Protein AF-0000000085042268 (afdb_homodimer)

Structure (mmCIF, N/CA/C/O backbone):
data_AF-0000000085042268-model_v1
#
loop_
_entity.id
_entity.type
_entity.pdbx_description
1 polymer 'DUF218 domain-containing protein'
#
loop_
_atom_site.group_PDB
_atom_site.id
_atom_site.type_symbol
_atom_site.label_atom_id
_atom_site.label_alt_id
_atom_site.label_comp_id
_atom_site.label_asym_id
_atom_site.label_entity_id
_atom_site.label_seq_id
_atom_site.pdbx_PDB_ins_code
_atom_site.Cartn_x
_atom_site.Cartn_y
_atom_site.Cartn_z
_atom_site.occupancy
_atom_site.B_iso_or_equiv
_atom_site.auth_seq_id
_atom_site.auth_comp_id
_atom_site.auth_asym_id
_atom_site.auth_atom_id
_atom_site.pdbx_PDB_model_num
ATOM 1 N N . MET A 1 1 ? -30.125 5.551 -3.766 1 38.78 1 MET A N 1
ATOM 2 C CA . MET A 1 1 ? -29.172 4.449 -3.951 1 38.78 1 MET A CA 1
ATOM 3 C C . MET A 1 1 ? -28.359 4.637 -5.23 1 38.78 1 MET A C 1
ATOM 5 O O . MET A 1 1 ? -27.172 4.363 -5.254 1 38.78 1 MET A O 1
ATOM 9 N N . VAL A 1 2 ? -29.156 4.934 -6.277 1 44.53 2 VAL A N 1
ATOM 10 C CA . VAL A 1 2 ? -28.641 5.188 -7.621 1 44.53 2 VAL A CA 1
ATOM 11 C C . VAL A 1 2 ? -27.797 6.453 -7.621 1 44.53 2 VAL A C 1
ATOM 13 O O . VAL A 1 2 ? -26.734 6.492 -8.242 1 44.53 2 VAL A O 1
ATOM 16 N N . ILE A 1 3 ? -28.266 7.426 -7.043 1 43.91 3 ILE A N 1
ATOM 17 C CA . ILE A 1 3 ? -27.609 8.727 -7.047 1 43.91 3 ILE A CA 1
ATOM 18 C C . ILE A 1 3 ? -26.234 8.609 -6.375 1 43.91 3 ILE A C 1
ATOM 20 O O . ILE A 1 3 ? -25.25 9.156 -6.863 1 43.91 3 ILE A O 1
ATOM 24 N N . PHE A 1 4 ? -26.234 7.918 -5.227 1 51.84 4 PHE A N 1
ATOM 25 C CA . PHE A 1 4 ? -25.016 7.789 -4.422 1 51.84 4 PHE A CA 1
ATOM 26 C C . PHE A 1 4 ? -24.047 6.797 -5.051 1 51.84 4 PHE A C 1
ATOM 28 O O . PHE A 1 4 ? -22.891 6.711 -4.648 1 51.84 4 PHE A O 1
ATOM 35 N N . SER A 1 5 ? -24.562 6.148 -6.008 1 54.56 5 SER A N 1
ATOM 36 C CA . SER A 1 5 ? -23.719 5.25 -6.781 1 54.56 5 SER A CA 1
ATOM 37 C C . SER A 1 5 ? -23.141 5.957 -8 1 54.56 5 SER A C 1
ATOM 39 O O . SER A 1 5 ? -22.391 5.352 -8.781 1 54.56 5 SER A O 1
ATOM 41 N N . ASN A 1 6 ? -23.547 7.293 -8.008 1 61.25 6 ASN A N 1
ATOM 42 C CA . ASN A 1 6 ? -23.078 8.047 -9.164 1 61.25 6 ASN A CA 1
ATOM 43 C C . ASN A 1 6 ? -21.641 8.492 -9.008 1 61.25 6 ASN A C 1
ATOM 45 O O . ASN A 1 6 ? -21.312 9.312 -8.148 1 61.25 6 ASN A O 1
ATOM 49 N N . LEU A 1 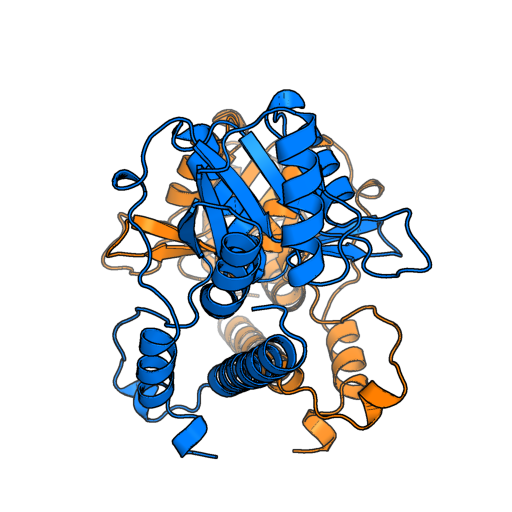7 ? -20.844 8 -9.719 1 67.62 7 LEU A N 1
ATOM 50 C CA . LEU A 1 7 ? -19.406 8.227 -9.68 1 67.62 7 LEU A CA 1
ATOM 51 C C . LEU A 1 7 ? -19.078 9.695 -9.945 1 67.62 7 LEU A C 1
ATOM 53 O O . LEU A 1 7 ? -18.156 10.25 -9.336 1 67.62 7 LEU A O 1
ATOM 57 N N . TYR A 1 8 ? -19.906 10.422 -10.727 1 69.81 8 TYR A N 1
ATOM 58 C CA . TYR A 1 8 ? -19.641 11.812 -11.07 1 69.81 8 TYR A CA 1
ATOM 59 C C . TYR A 1 8 ? -19.828 12.719 -9.852 1 69.81 8 TYR A C 1
ATOM 61 O O . TYR A 1 8 ? -18.969 13.531 -9.539 1 69.81 8 TYR A O 1
ATOM 69 N N . LEU A 1 9 ? -21 12.641 -9.258 1 69.56 9 LEU A N 1
ATOM 70 C CA . LEU A 1 9 ? -21.281 13.461 -8.078 1 69.56 9 LEU A CA 1
ATOM 71 C C . LEU A 1 9 ? -20.234 13.219 -6.996 1 69.56 9 LEU A C 1
ATOM 73 O O . LEU A 1 9 ? -19.766 14.164 -6.359 1 69.56 9 LEU A O 1
ATOM 77 N N . PHE A 1 10 ? -19.891 11.992 -6.832 1 76.81 10 PHE A N 1
ATOM 78 C CA . PHE A 1 10 ? -18.875 11.672 -5.828 1 76.81 10 PHE A CA 1
ATOM 79 C C . PHE A 1 10 ? -17.547 12.344 -6.148 1 76.81 10 PHE A C 1
ATOM 81 O O . PHE A 1 10 ? -16.922 12.922 -5.262 1 76.81 10 PHE A O 1
ATOM 88 N N . ASN A 1 11 ? -17.219 12.266 -7.391 1 75.25 11 ASN A N 1
ATOM 89 C CA . ASN A 1 11 ? -15.945 12.867 -7.777 1 75.25 11 ASN A CA 1
ATOM 90 C C . ASN A 1 11 ? -15.938 14.375 -7.547 1 75.25 11 ASN A C 1
ATOM 92 O O . ASN A 1 11 ? -14.914 14.945 -7.152 1 75.25 11 ASN A O 1
ATOM 96 N N . GLN A 1 12 ? -16.984 15.047 -7.746 1 75.88 12 GLN A N 1
ATOM 97 C CA . GLN A 1 12 ? -17.078 16.484 -7.516 1 75.88 12 GLN A CA 1
ATOM 98 C C . GLN A 1 12 ? -16.938 16.812 -6.035 1 75.88 12 GLN A C 1
ATOM 100 O O . GLN A 1 12 ? -16.219 17.75 -5.668 1 75.88 12 GLN A O 1
ATOM 105 N N . VAL A 1 13 ? -17.625 16.094 -5.215 1 76 13 VAL A N 1
ATOM 106 C CA . VAL A 1 13 ? -17.562 16.328 -3.773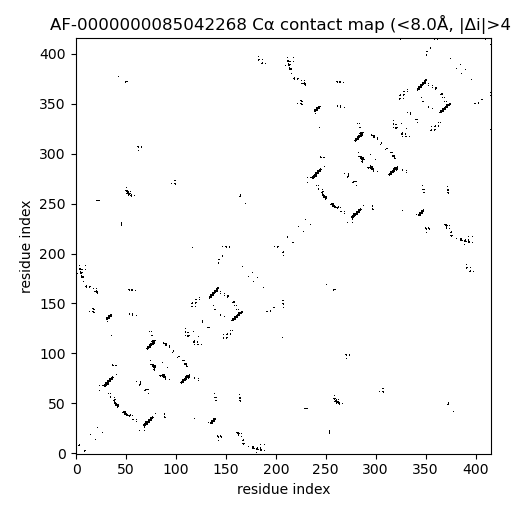 1 76 13 VAL A CA 1
ATOM 107 C C . VAL A 1 13 ? -16.172 16.031 -3.25 1 76 13 VAL A C 1
ATOM 109 O O . VAL A 1 13 ? -15.625 16.797 -2.443 1 76 13 VAL A O 1
ATOM 112 N N . ALA A 1 14 ? -15.617 14.914 -3.742 1 78.69 14 ALA A N 1
ATOM 113 C CA . ALA A 1 14 ? -14.273 14.523 -3.328 1 78.69 14 ALA A CA 1
ATOM 114 C C . ALA A 1 14 ? -13.25 15.586 -3.703 1 78.69 14 ALA A C 1
ATOM 116 O O . ALA A 1 14 ? -12.359 15.906 -2.91 1 78.69 14 ALA A O 1
ATOM 117 N N . LYS A 1 15 ? -13.359 16.094 -4.867 1 77 15 LYS A N 1
ATOM 118 C CA . LYS A 1 15 ? -12.445 17.125 -5.324 1 77 15 LYS A CA 1
ATOM 119 C C . LYS A 1 15 ? -12.539 18.375 -4.441 1 77 15 LYS A C 1
ATOM 121 O O . LYS A 1 15 ? -11.531 19.016 -4.164 1 77 15 LYS A O 1
ATOM 126 N N . TYR A 1 16 ? -13.703 18.656 -4.062 1 76.56 16 TYR A N 1
ATOM 127 C CA . TYR A 1 16 ? -13.922 19.828 -3.223 1 76.56 16 TYR A CA 1
ATOM 128 C C . TYR A 1 16 ? -13.344 19.609 -1.828 1 76.56 16 TYR A C 1
ATOM 130 O O . TYR A 1 16 ? -12.805 20.547 -1.224 1 76.56 16 TYR A O 1
ATOM 138 N N . TRP A 1 17 ? -13.461 18.438 -1.397 1 81.19 17 TRP A N 1
ATOM 139 C CA . TRP A 1 17 ? -13.047 18.125 -0.035 1 81.19 17 TRP A CA 1
ATOM 140 C C . TRP A 1 17 ? -11.531 17.984 0.051 1 81.19 17 TRP A C 1
ATOM 142 O O . TRP A 1 17 ? -10.922 18.344 1.07 1 81.19 17 TRP A O 1
ATOM 152 N N . GLU A 1 18 ? -11.031 17.422 -1.072 1 81 18 GLU A N 1
ATOM 153 C CA . GLU A 1 18 ? -9.594 17.141 -1.062 1 81 18 GLU A CA 1
ATOM 154 C C . GLU A 1 18 ? -8.812 18.281 -1.705 1 81 18 GLU A C 1
ATOM 156 O O . GLU A 1 18 ? -9.266 18.891 -2.678 1 81 18 GLU A O 1
ATOM 161 N N . THR A 1 19 ? -7.797 18.656 -1.072 1 74.31 19 THR A N 1
ATOM 162 C CA . THR A 1 19 ? -6.863 19.531 -1.763 1 74.31 19 THR A CA 1
ATOM 163 C C . THR A 1 19 ? -6.227 18.828 -2.953 1 74.31 19 THR A C 1
ATOM 165 O O . THR A 1 19 ? -6.199 17.594 -3.004 1 74.31 19 THR A O 1
ATOM 168 N N . SER A 1 20 ? -5.785 19.547 -3.926 1 72.94 20 SER A N 1
ATOM 169 C CA . SER A 1 20 ? -5.172 18.969 -5.117 1 72.94 20 SER A CA 1
ATOM 170 C C . SER A 1 20 ? -3.852 18.281 -4.777 1 72.94 20 SER A C 1
ATOM 172 O O . SER A 1 20 ? -3.17 18.656 -3.826 1 72.94 20 SER A O 1
ATOM 174 N N . LEU A 1 21 ? -3.631 17.219 -5.578 1 76.19 21 LEU A N 1
ATOM 175 C CA . LEU A 1 21 ? -2.336 16.547 -5.457 1 76.19 21 LEU A CA 1
ATOM 176 C C . LEU A 1 21 ? -1.199 17.531 -5.738 1 76.19 21 LEU A C 1
ATOM 178 O O . LEU A 1 21 ? -1.271 18.312 -6.688 1 76.19 21 LEU A O 1
ATOM 182 N N . SER A 1 22 ? -0.302 17.547 -4.816 1 77.25 22 SER A N 1
ATOM 183 C CA . SER A 1 22 ? 0.871 18.391 -5 1 77.25 22 SER A CA 1
ATOM 184 C C . SER A 1 22 ? 1.863 17.766 -5.969 1 77.25 22 SER A C 1
ATOM 186 O O . SER A 1 22 ? 2.051 16.547 -5.969 1 77.25 22 SER A O 1
ATOM 188 N N . LEU A 1 23 ? 2.473 18.641 -6.754 1 79.94 23 LEU A N 1
ATOM 189 C CA . LEU A 1 23 ? 3.639 18.203 -7.512 1 79.94 23 LEU A CA 1
ATOM 190 C C . LEU A 1 23 ? 4.855 18.062 -6.605 1 79.94 23 LEU A C 1
ATOM 192 O O . LEU A 1 23 ? 5.082 18.891 -5.727 1 79.94 23 LEU A O 1
ATOM 196 N N . ILE A 1 24 ? 5.547 17.031 -6.832 1 84.56 24 ILE A N 1
ATOM 197 C CA . ILE A 1 24 ? 6.73 16.766 -6.02 1 84.56 24 ILE A CA 1
ATOM 198 C C . ILE A 1 24 ? 7.715 17.938 -6.152 1 84.56 24 ILE A C 1
ATOM 200 O O . ILE A 1 24 ? 8.25 18.422 -5.152 1 84.56 24 ILE A O 1
ATOM 204 N N . ASP A 1 25 ? 7.801 18.406 -7.301 1 86 25 ASP A N 1
ATOM 205 C CA . ASP A 1 25 ? 8.805 19.422 -7.59 1 86 25 ASP A CA 1
ATOM 206 C C . ASP A 1 25 ? 8.422 20.766 -6.957 1 86 25 ASP A C 1
ATOM 208 O O . ASP A 1 25 ? 9.258 21.656 -6.816 1 86 25 ASP A O 1
ATOM 212 N N . SER A 1 26 ? 7.215 20.906 -6.559 1 86.31 26 SER A N 1
ATOM 213 C CA . SER A 1 26 ? 6.754 22.156 -5.977 1 86.31 26 SER A CA 1
ATOM 214 C C . SER A 1 26 ? 7.133 22.266 -4.504 1 86.31 26 SER A C 1
ATOM 216 O O . SER A 1 26 ? 7.07 23.344 -3.91 1 86.31 26 SER A O 1
ATOM 218 N N . LEU A 1 27 ? 7.555 21.172 -3.947 1 91.38 27 LEU A N 1
ATOM 219 C CA . LEU A 1 27 ? 7.93 21.141 -2.537 1 91.38 27 LEU A CA 1
ATOM 220 C C . LEU A 1 27 ? 9.359 21.641 -2.348 1 91.38 27 LEU A C 1
ATOM 222 O O . LEU A 1 27 ? 10.242 21.328 -3.146 1 91.38 27 LEU A O 1
ATOM 226 N N . PRO A 1 28 ? 9.578 22.516 -1.32 1 89.19 28 PRO A N 1
ATOM 227 C CA . PRO A 1 28 ? 10.969 22.844 -0.983 1 89.19 28 PRO A CA 1
ATOM 228 C C . PRO A 1 28 ? 11.766 21.609 -0.549 1 89.19 28 PRO A C 1
ATOM 230 O O . PRO A 1 28 ? 11.188 20.609 -0.132 1 89.19 28 PRO A O 1
ATOM 233 N N . ASP A 1 29 ? 13.102 21.766 -0.664 1 93.62 29 ASP A N 1
ATOM 234 C CA . ASP A 1 29 ? 13.977 20.641 -0.332 1 93.62 29 ASP A CA 1
ATOM 235 C C . ASP A 1 29 ? 14.242 20.578 1.171 1 93.62 29 ASP A C 1
ATOM 237 O O . ASP A 1 29 ? 14.094 21.578 1.878 1 93.62 29 ASP A O 1
ATOM 241 N N . ASN A 1 30 ? 14.555 19.359 1.61 1 94.31 30 ASN A N 1
ATOM 242 C CA . ASN A 1 30 ? 15.133 19.094 2.926 1 94.31 30 ASN A CA 1
ATOM 243 C C . ASN A 1 30 ? 14.18 19.5 4.047 1 94.31 30 ASN A C 1
ATOM 245 O O . ASN A 1 30 ? 14.609 20.062 5.059 1 94.31 30 ASN A O 1
ATOM 249 N N . ARG A 1 31 ? 12.914 19.219 3.836 1 95.31 31 ARG A N 1
ATOM 250 C CA . ARG A 1 31 ? 11.914 19.484 4.867 1 95.31 31 ARG A CA 1
ATOM 251 C C . ARG A 1 31 ? 11.719 18.266 5.766 1 95.31 31 ARG A C 1
ATOM 253 O O . ARG A 1 31 ? 12.148 17.156 5.426 1 95.31 31 ARG A O 1
ATOM 260 N N . ILE A 1 32 ? 11.195 18.516 6.969 1 98.12 32 ILE A N 1
ATOM 261 C CA . ILE A 1 32 ? 10.742 17.422 7.812 1 98.12 32 ILE A CA 1
ATOM 262 C C . ILE A 1 32 ? 9.289 17.094 7.488 1 98.12 32 ILE A C 1
ATOM 264 O O . ILE A 1 32 ? 8.453 18 7.355 1 98.12 32 ILE A O 1
ATOM 268 N N . ALA A 1 33 ? 9.062 15.836 7.289 1 98.62 33 ALA A N 1
ATOM 269 C CA . ALA A 1 33 ? 7.691 15.406 7.023 1 98.62 33 ALA A CA 1
ATOM 270 C C . ALA A 1 33 ? 7.082 14.734 8.25 1 98.62 33 ALA A C 1
ATOM 272 O O . ALA A 1 33 ? 7.773 14.016 8.984 1 98.62 33 ALA A O 1
ATOM 273 N N . VAL A 1 34 ? 5.875 15.016 8.5 1 98.81 34 VAL A N 1
ATOM 274 C CA . VAL A 1 34 ? 5.078 14.219 9.43 1 98.81 34 VAL A CA 1
ATOM 275 C C . VAL A 1 34 ? 4.133 13.305 8.648 1 98.81 34 VAL A C 1
ATOM 277 O O . VAL A 1 34 ? 3.326 13.781 7.844 1 98.81 34 VAL A O 1
ATOM 280 N N . LEU A 1 35 ? 4.328 12.055 8.812 1 98.75 35 LEU A N 1
ATOM 281 C CA . LEU A 1 35 ? 3.516 11.016 8.18 1 98.75 35 LEU A CA 1
ATOM 282 C C . LEU A 1 35 ? 2.512 10.438 9.172 1 98.75 35 LEU A C 1
ATOM 284 O O . LEU A 1 35 ? 2.902 9.82 10.164 1 98.75 35 LEU A O 1
ATOM 288 N N . LEU A 1 36 ? 1.262 10.68 8.867 1 97.88 36 LEU A N 1
ATOM 289 C CA . LEU A 1 36 ? 0.247 10.164 9.789 1 97.88 36 LEU A CA 1
ATOM 290 C C . LEU A 1 36 ? 0.009 8.68 9.555 1 97.88 36 LEU A C 1
ATOM 292 O O . LEU A 1 36 ? -0.033 8.219 8.406 1 97.88 36 LEU A O 1
ATOM 296 N N . GLY A 1 37 ? -0.115 7.961 10.664 1 95.62 37 GLY A N 1
ATOM 297 C CA . GLY A 1 37 ? -0.307 6.52 10.609 1 95.62 37 GLY A CA 1
ATOM 298 C C . GLY A 1 37 ? -1.705 6.121 10.172 1 95.62 37 GLY A C 1
ATOM 299 O O . GLY A 1 37 ? -2.344 6.828 9.391 1 95.62 37 GLY A O 1
ATOM 300 N N . GLY A 1 38 ? -2.121 4.918 10.508 1 91 38 GLY A N 1
ATOM 301 C CA . GLY A 1 38 ? -3.42 4.375 10.141 1 91 38 GLY A CA 1
ATOM 302 C C . GLY A 1 38 ? -3.4 3.619 8.82 1 91 38 GLY A C 1
ATOM 303 O O . GLY A 1 38 ? -4.445 3.408 8.203 1 91 38 GLY A O 1
ATOM 304 N N . MET A 1 39 ? -2.217 3.219 8.453 1 91.62 39 MET A N 1
ATOM 305 C CA . MET A 1 39 ? -2.098 2.627 7.121 1 91.62 39 MET A CA 1
ATOM 306 C C . MET A 1 39 ? -1.706 1.156 7.215 1 91.62 39 MET A C 1
ATOM 308 O O . MET A 1 39 ? -1.584 0.476 6.191 1 91.62 39 MET A O 1
ATOM 312 N N . ALA A 1 40 ? -1.451 0.656 8.391 1 91.12 40 ALA A N 1
ATOM 313 C CA . ALA A 1 40 ? -0.96 -0.709 8.555 1 91.12 40 ALA A CA 1
ATOM 314 C C . ALA A 1 40 ? -1.368 -1.276 9.914 1 91.12 40 ALA A C 1
ATOM 316 O O . ALA A 1 40 ? -1.62 -0.524 10.852 1 91.12 40 ALA A O 1
ATOM 317 N N . ARG A 1 41 ? -1.456 -2.576 9.891 1 87.12 41 ARG A N 1
ATOM 318 C CA . ARG A 1 41 ? -1.675 -3.332 11.125 1 87.12 41 ARG A CA 1
ATOM 319 C C . ARG A 1 41 ? -0.803 -4.582 11.156 1 87.12 41 ARG A C 1
ATOM 321 O O . ARG A 1 41 ? -0.323 -5.043 10.117 1 87.12 41 ARG A O 1
ATOM 328 N N . GLN A 1 42 ? -0.661 -5.031 12.289 1 85 42 GLN A N 1
ATOM 329 C CA . GLN A 1 42 ? 0.084 -6.277 12.422 1 85 42 GLN A CA 1
ATOM 330 C C . GLN A 1 42 ? -0.856 -7.461 12.641 1 85 42 GLN A C 1
ATOM 332 O O . GLN A 1 42 ? -1.733 -7.406 13.508 1 85 42 GLN A O 1
ATOM 337 N N . ASP A 1 43 ? -0.667 -8.461 11.773 1 82.56 43 ASP A N 1
ATOM 338 C CA . ASP A 1 43 ? -1.415 -9.695 11.984 1 82.56 43 ASP A CA 1
ATOM 339 C C . ASP A 1 43 ? -0.889 -10.453 13.203 1 82.56 43 ASP A C 1
ATOM 341 O O . ASP A 1 43 ? 0.303 -10.758 13.281 1 82.56 43 ASP A O 1
ATOM 345 N N . LEU A 1 44 ? -1.72 -10.719 14.07 1 74.94 44 LEU A N 1
ATOM 346 C CA . LEU A 1 44 ? -1.299 -11.289 15.352 1 74.94 44 LEU A CA 1
ATOM 347 C C . LEU A 1 44 ? -0.8 -12.719 15.172 1 74.94 44 LEU A C 1
ATOM 349 O O . LEU A 1 44 ? 0.076 -13.164 15.914 1 74.94 44 LEU A O 1
ATOM 353 N N . ARG A 1 45 ? -1.311 -13.484 14.227 1 76.94 45 ARG A N 1
ATOM 354 C CA . ARG A 1 45 ? -0.961 -14.891 14.031 1 76.94 45 ARG A CA 1
ATOM 355 C C . ARG A 1 45 ? 0.36 -15.023 13.281 1 76.94 45 ARG A C 1
ATOM 357 O O . ARG A 1 45 ? 1.25 -15.766 13.711 1 76.94 45 ARG A O 1
ATOM 364 N N . THR A 1 46 ? 0.543 -14.234 12.297 1 80.81 46 THR A N 1
ATOM 365 C CA . THR A 1 46 ? 1.703 -14.398 11.43 1 80.81 46 THR A CA 1
ATOM 366 C C . THR A 1 46 ? 2.768 -13.344 11.742 1 80.81 46 THR A C 1
ATOM 368 O O . THR A 1 46 ? 3.908 -13.461 11.289 1 80.81 46 THR A O 1
ATOM 371 N N . LYS A 1 47 ? 2.389 -12.25 12.453 1 82.19 47 LYS A N 1
ATOM 372 C CA . LYS A 1 47 ? 3.244 -11.117 12.797 1 82.19 47 LYS A CA 1
ATOM 373 C C . LYS A 1 47 ? 3.598 -10.305 11.555 1 82.19 47 LYS A C 1
ATOM 375 O O . LYS A 1 47 ? 4.461 -9.422 11.609 1 82.19 47 LYS A O 1
ATOM 380 N N . ARG A 1 48 ? 2.912 -10.602 10.492 1 88.56 48 ARG A N 1
ATOM 381 C CA . ARG A 1 48 ? 3.109 -9.82 9.273 1 88.56 48 ARG A CA 1
ATOM 382 C C . ARG A 1 48 ? 2.422 -8.461 9.375 1 88.56 48 ARG A C 1
ATOM 384 O O . ARG A 1 48 ? 1.333 -8.352 9.945 1 88.56 48 ARG A O 1
ATOM 391 N N . ILE A 1 49 ? 3.086 -7.469 8.883 1 90.06 49 ILE A N 1
ATOM 392 C CA . ILE A 1 49 ? 2.43 -6.176 8.727 1 90.06 49 ILE A CA 1
ATOM 393 C C . ILE A 1 49 ? 1.516 -6.199 7.508 1 90.06 49 ILE A C 1
ATOM 395 O O . ILE A 1 49 ? 1.948 -6.555 6.41 1 90.06 49 ILE A O 1
ATOM 399 N N . ILE A 1 50 ? 0.29 -5.918 7.719 1 90.81 50 ILE A N 1
ATOM 400 C CA . ILE A 1 50 ? -0.677 -5.832 6.633 1 90.81 50 ILE A CA 1
ATOM 401 C C . ILE A 1 50 ? -0.967 -4.367 6.312 1 90.81 50 ILE A C 1
ATOM 403 O O . ILE A 1 50 ? -1.422 -3.615 7.176 1 90.81 50 ILE A O 1
ATOM 407 N N . PHE A 1 51 ? -0.729 -3.996 5.07 1 92.75 51 PHE A N 1
ATOM 408 C CA . PHE A 1 51 ? -0.896 -2.609 4.656 1 92.75 51 PHE A CA 1
ATOM 409 C C . PHE A 1 51 ? -2.266 -2.395 4.023 1 92.75 51 PHE A C 1
ATOM 411 O O . PHE A 1 51 ? -2.76 -3.258 3.291 1 92.75 51 PHE A O 1
ATOM 418 N N . SER A 1 52 ? -2.818 -1.245 4.309 1 89.19 52 SER A N 1
ATOM 419 C CA . SER A 1 52 ? -4.098 -0.853 3.723 1 89.19 52 SER A CA 1
ATOM 420 C C . SER A 1 52 ? -3.896 0.038 2.502 1 89.19 52 SER A C 1
ATOM 422 O O . SER A 1 52 ? -2.766 0.244 2.057 1 89.19 52 SER A O 1
ATOM 424 N N . LYS A 1 53 ? -5.016 0.489 1.972 1 86.19 53 LYS A N 1
ATOM 425 C CA . LYS A 1 53 ? -4.957 1.41 0.84 1 86.19 53 LYS A CA 1
ATOM 426 C C . LYS A 1 53 ? -4.199 2.684 1.205 1 86.19 53 LYS A C 1
ATOM 428 O O . LYS A 1 53 ? -3.482 3.244 0.375 1 86.19 53 LYS A O 1
ATOM 433 N N . SER A 1 54 ? -4.324 3.074 2.404 1 91.56 54 SER A N 1
ATOM 434 C CA . SER A 1 54 ? -3.717 4.32 2.859 1 91.56 54 SER A CA 1
ATOM 435 C C . SER A 1 54 ? -2.197 4.203 2.916 1 91.56 54 SER A C 1
ATOM 437 O O . SER A 1 54 ? -1.502 5.199 3.133 1 91.56 54 SER A O 1
ATOM 439 N N . SER A 1 55 ? -1.735 3.021 2.594 1 93.88 55 SER A N 1
ATOM 440 C CA . SER A 1 55 ? -0.286 2.852 2.617 1 93.88 55 SER A CA 1
ATOM 441 C C . SER A 1 55 ? 0.379 3.602 1.468 1 93.88 55 SER A C 1
ATOM 443 O O . SER A 1 55 ? 1.601 3.76 1.448 1 93.88 55 SER A O 1
ATOM 445 N N . ASP A 1 56 ? -0.423 4.098 0.525 1 95.12 56 ASP A N 1
ATOM 446 C CA . ASP A 1 56 ? 0.098 5.031 -0.469 1 95.12 56 ASP A CA 1
ATOM 447 C C . ASP A 1 56 ? 0.884 6.16 0.197 1 95.12 56 ASP A C 1
ATOM 449 O O . ASP A 1 56 ? 1.877 6.641 -0.353 1 95.12 56 ASP A O 1
ATOM 453 N N . ARG A 1 57 ? 0.481 6.535 1.361 1 95.81 57 ARG A N 1
ATOM 454 C CA . ARG A 1 57 ? 1.14 7.625 2.072 1 95.81 57 ARG A CA 1
ATOM 455 C C . ARG A 1 57 ? 2.594 7.281 2.379 1 95.81 57 ARG A C 1
ATOM 457 O O . ARG A 1 57 ? 3.475 8.141 2.279 1 95.81 57 ARG A O 1
ATOM 464 N N . LEU A 1 58 ? 2.779 6.016 2.777 1 96.62 58 LEU A N 1
ATOM 465 C CA . LEU A 1 58 ? 4.145 5.598 3.078 1 96.62 58 LEU A CA 1
ATOM 466 C C . LEU A 1 58 ? 5.012 5.633 1.824 1 96.62 58 LEU A C 1
ATOM 468 O O . LEU A 1 58 ? 6.113 6.184 1.841 1 96.62 58 LEU A O 1
ATOM 472 N N . PHE A 1 59 ? 4.48 5.219 0.756 1 93.38 59 PHE A N 1
ATOM 473 C CA . PHE A 1 59 ? 5.258 5.121 -0.474 1 93.38 59 PHE A CA 1
ATOM 474 C C . PHE A 1 59 ? 5.59 6.504 -1.016 1 93.38 59 PHE A C 1
ATOM 476 O O . PHE A 1 59 ? 6.703 6.738 -1.497 1 93.38 59 PHE A O 1
ATOM 483 N N . GLN A 1 60 ? 4.641 7.332 -0.896 1 94.56 60 GLN A N 1
ATOM 484 C CA . GLN A 1 60 ? 4.902 8.703 -1.312 1 94.56 60 GLN A CA 1
ATOM 485 C C . GLN A 1 60 ? 5.977 9.344 -0.438 1 94.56 60 GLN A C 1
ATOM 487 O O . GLN A 1 60 ? 6.832 10.078 -0.936 1 94.56 60 GLN A O 1
ATOM 492 N N . SER A 1 61 ? 5.91 9.055 0.818 1 97.31 61 SER A N 1
ATOM 493 C CA . SER A 1 61 ? 6.902 9.594 1.743 1 97.31 61 SER A CA 1
ATOM 494 C C . SER A 1 61 ? 8.305 9.117 1.391 1 97.31 61 SER A C 1
ATOM 496 O O . SER A 1 61 ? 9.258 9.906 1.418 1 97.31 61 SER A O 1
ATOM 498 N N . LEU A 1 62 ? 8.383 7.84 1.037 1 96.5 62 LEU A N 1
ATOM 499 C CA . LEU A 1 62 ? 9.688 7.277 0.709 1 96.5 62 LEU A CA 1
ATOM 500 C C . LEU A 1 62 ? 10.227 7.875 -0.584 1 96.5 62 LEU A C 1
ATOM 502 O O . LEU A 1 62 ? 11.43 8.125 -0.703 1 96.5 62 LEU A O 1
ATOM 506 N N . ALA A 1 63 ? 9.367 8.125 -1.506 1 94 63 ALA A N 1
ATOM 507 C CA . ALA A 1 63 ? 9.766 8.797 -2.738 1 94 63 ALA A CA 1
ATOM 508 C C . ALA A 1 63 ? 10.289 10.203 -2.451 1 94 63 ALA A C 1
ATOM 510 O O . ALA A 1 63 ? 11.312 10.617 -3.002 1 94 63 ALA A O 1
ATOM 511 N N . LEU A 1 64 ? 9.625 10.922 -1.609 1 96.19 64 LEU A N 1
ATOM 512 C CA . LEU A 1 64 ? 10.047 12.266 -1.245 1 96.19 64 LEU A CA 1
ATOM 513 C C . LEU A 1 64 ? 11.406 12.242 -0.557 1 96.19 64 LEU A C 1
ATOM 515 O O . LEU A 1 64 ? 12.242 13.125 -0.784 1 96.19 64 LEU A O 1
ATOM 519 N N . LEU A 1 65 ? 11.586 11.273 0.297 1 96.5 65 LEU A N 1
ATOM 520 C CA . LEU A 1 65 ? 12.844 11.125 1.019 1 96.5 65 LEU A CA 1
ATOM 521 C C . LEU A 1 65 ? 14 10.891 0.052 1 96.5 65 LEU A C 1
ATOM 523 O O . LEU A 1 65 ? 15.031 11.562 0.136 1 96.5 65 LEU A O 1
ATOM 527 N N . LYS A 1 66 ? 13.805 10.055 -0.822 1 92.69 66 LYS A N 1
ATOM 528 C CA . LYS A 1 66 ? 14.875 9.664 -1.741 1 92.69 66 LYS A CA 1
ATOM 529 C C . LYS A 1 66 ? 15.148 10.766 -2.76 1 92.69 66 LYS A C 1
ATOM 531 O O . LYS A 1 66 ? 16.281 10.906 -3.238 1 92.69 66 LYS A O 1
ATOM 536 N N . ASN A 1 67 ? 14.117 11.562 -3.061 1 92.19 67 ASN A N 1
ATOM 537 C CA . ASN A 1 67 ? 14.289 12.672 -3.99 1 92.19 67 ASN A CA 1
ATOM 538 C C . ASN A 1 67 ? 14.82 13.914 -3.285 1 92.19 67 ASN A C 1
ATOM 540 O O . ASN A 1 67 ? 14.992 14.961 -3.912 1 92.19 67 ASN A O 1
ATOM 544 N N . GLY A 1 68 ? 15.016 13.828 -2.014 1 94.94 68 GLY A N 1
ATOM 545 C CA . GLY A 1 68 ? 15.633 14.906 -1.257 1 94.94 68 GLY A CA 1
ATOM 546 C C . GLY A 1 68 ? 14.656 16 -0.88 1 94.94 68 GLY A C 1
ATOM 547 O O . GLY A 1 68 ? 15.062 17.078 -0.44 1 94.94 68 GLY A O 1
ATOM 548 N N . LYS A 1 69 ? 13.398 15.766 -1.125 1 96 69 LYS A N 1
ATOM 549 C CA . LYS A 1 69 ? 12.391 16.766 -0.766 1 96 69 LYS A CA 1
ATOM 550 C C . LYS A 1 69 ? 12.18 16.812 0.744 1 96 69 LYS A C 1
ATOM 552 O O . LYS A 1 69 ? 11.93 17.875 1.308 1 96 69 LYS A O 1
ATOM 557 N N . ILE A 1 70 ? 12.344 15.664 1.312 1 97.06 70 ILE A N 1
ATOM 558 C CA . ILE A 1 70 ? 12.352 15.586 2.77 1 97.06 70 ILE A CA 1
ATOM 559 C C . ILE A 1 70 ? 13.609 14.859 3.244 1 97.06 70 ILE A C 1
ATOM 561 O O . ILE A 1 70 ? 14.156 14.023 2.527 1 97.06 70 ILE A O 1
ATOM 565 N N . ASN A 1 71 ? 14.039 15.234 4.449 1 97.06 71 ASN A N 1
ATOM 566 C CA . ASN A 1 71 ? 15.25 14.609 4.961 1 97.06 71 ASN A CA 1
ATOM 567 C C . ASN A 1 71 ? 14.961 13.727 6.168 1 97.06 71 ASN A C 1
ATOM 569 O O . ASN A 1 71 ? 15.797 12.914 6.566 1 97.06 71 ASN A O 1
ATOM 573 N N . GLN A 1 72 ? 13.75 13.914 6.758 1 97.88 72 GLN A N 1
ATOM 574 C CA . GLN A 1 72 ? 13.297 13.102 7.887 1 97.88 72 GLN A CA 1
ATOM 575 C C . GLN A 1 72 ? 11.781 12.898 7.844 1 97.88 72 GLN A C 1
ATOM 577 O O . GLN A 1 72 ? 11.047 13.766 7.371 1 97.88 72 GLN A O 1
ATOM 582 N N . ILE A 1 73 ? 11.445 11.773 8.289 1 98.44 73 ILE A N 1
ATOM 583 C CA . ILE A 1 73 ? 10.023 11.453 8.422 1 98.44 73 ILE A CA 1
ATOM 584 C C . ILE A 1 73 ? 9.68 11.195 9.883 1 98.44 73 ILE A C 1
ATOM 586 O O . ILE A 1 73 ? 10.273 10.32 10.523 1 98.44 73 ILE A O 1
ATOM 590 N N . VAL A 1 74 ? 8.812 11.961 10.445 1 98.62 74 VAL A N 1
ATOM 591 C CA . VAL A 1 74 ? 8.188 11.656 11.727 1 98.62 74 VAL A CA 1
ATOM 592 C C . VAL A 1 74 ? 6.922 10.828 11.5 1 98.62 74 VAL A C 1
ATOM 594 O O . VAL A 1 74 ? 5.902 11.359 11.055 1 98.62 74 VAL A O 1
ATOM 597 N N . ILE A 1 75 ? 7.043 9.562 11.766 1 98.31 75 ILE A N 1
ATOM 598 C CA . ILE A 1 75 ? 5.867 8.703 11.656 1 98.31 75 ILE A CA 1
ATOM 599 C C . ILE A 1 75 ? 5.027 8.812 12.93 1 98.31 75 ILE A C 1
ATOM 601 O O . ILE A 1 75 ? 5.5 8.484 14.016 1 98.31 75 ILE A O 1
ATOM 605 N N . SER A 1 76 ? 3.816 9.273 12.719 1 97.5 76 SER A N 1
ATOM 606 C CA . SER A 1 76 ? 2.939 9.469 13.875 1 97.5 76 SER A CA 1
ATOM 607 C C . SER A 1 76 ? 1.799 8.453 13.875 1 97.5 76 SER A C 1
ATOM 609 O O . SER A 1 76 ? 0.981 8.43 12.953 1 97.5 76 SER A O 1
ATOM 611 N N . GLY A 1 77 ? 1.769 7.582 14.797 1 93.12 77 GLY A N 1
ATOM 612 C CA . GLY A 1 77 ? 0.752 6.555 14.953 1 93.12 77 GLY A CA 1
ATOM 613 C C . GLY A 1 77 ? 0.956 5.699 16.188 1 93.12 77 GLY A C 1
ATOM 614 O O . GLY A 1 77 ? 1.975 5.016 16.312 1 93.12 77 GLY A O 1
ATOM 615 N N . GLY A 1 78 ? 0.077 5.699 17.062 1 88.44 78 GLY A N 1
ATOM 616 C CA . GLY A 1 78 ? 0.147 4.969 18.328 1 88.44 78 GLY A CA 1
ATOM 617 C C . GLY A 1 78 ? -0.389 3.555 18.219 1 88.44 78 GLY A C 1
ATOM 618 O O . GLY A 1 78 ? -0.473 2.994 17.125 1 88.44 78 GLY A O 1
ATOM 619 N N . PRO A 1 79 ? -0.557 2.895 19.391 1 77.62 79 PRO A N 1
ATOM 620 C CA . PRO A 1 79 ? -1.026 1.508 19.406 1 77.62 79 PRO A CA 1
ATOM 621 C C . PRO A 1 79 ? -2.482 1.375 18.953 1 77.62 79 PRO A C 1
ATOM 623 O O . PRO A 1 79 ? -3.291 2.273 19.203 1 77.62 79 PRO A O 1
ATOM 626 N N . GLU A 1 80 ? -2.682 0.339 18.109 1 65.81 80 GLU A N 1
ATOM 627 C CA . GLU A 1 80 ? -4.066 0.022 17.766 1 65.81 80 GLU A CA 1
ATOM 628 C C . GLU A 1 80 ? -4.879 -0.316 19.016 1 65.81 80 GLU A C 1
ATOM 630 O O . GLU A 1 80 ? -6.051 0.051 19.125 1 65.81 80 GLU A O 1
ATOM 635 N N . ASP A 1 81 ? -4.293 -1.163 19.891 1 63 81 ASP A N 1
ATOM 636 C CA . ASP A 1 81 ? -4.855 -1.551 21.188 1 63 81 ASP A CA 1
ATOM 637 C C . ASP A 1 81 ? -4.133 -0.851 22.328 1 63 81 ASP A C 1
ATOM 639 O O . ASP A 1 81 ? -2.951 -1.101 22.562 1 63 81 ASP A O 1
ATOM 643 N N . PRO A 1 82 ? -4.953 0.09 22.906 1 59.16 82 PRO A N 1
ATOM 644 C CA . PRO A 1 82 ? -4.328 0.834 24 1 59.16 82 PRO A CA 1
ATOM 645 C C . PRO A 1 82 ? -3.691 -0.078 25.047 1 59.16 82 PRO A C 1
ATOM 647 O O . PRO A 1 82 ? -2.791 0.346 25.781 1 59.16 82 PRO A O 1
ATOM 650 N N . LEU A 1 83 ? -4.344 -1.304 25.188 1 55.56 83 LEU A N 1
ATOM 651 C CA . LEU A 1 83 ? -3.846 -2.205 26.219 1 55.56 83 LEU A CA 1
ATOM 652 C C . LEU A 1 83 ? -2.586 -2.926 25.75 1 55.56 83 LEU A C 1
ATOM 654 O O . LEU A 1 83 ? -1.859 -3.508 26.562 1 55.56 83 LEU A O 1
ATOM 658 N N . ASN A 1 84 ? -2.42 -3.006 24.562 1 53.66 84 ASN A N 1
ATOM 659 C CA . ASN A 1 84 ? -1.209 -3.609 24.016 1 53.66 84 ASN A CA 1
ATOM 660 C C . ASN A 1 84 ? -0.305 -2.564 23.375 1 53.66 84 ASN A C 1
ATOM 662 O O . ASN A 1 84 ? -0.323 -2.396 22.156 1 53.66 84 ASN A O 1
ATOM 666 N N . ILE A 1 85 ? 0.258 -1.726 24.312 1 49.5 85 ILE A N 1
ATOM 667 C CA . ILE A 1 85 ? 1.099 -0.588 23.953 1 49.5 85 ILE A CA 1
ATOM 668 C C . ILE A 1 85 ? 2.221 -1.049 23.016 1 49.5 85 ILE A C 1
ATOM 670 O O . ILE A 1 85 ? 2.785 -0.247 22.281 1 49.5 85 ILE A O 1
ATOM 674 N N . ARG A 1 86 ? 2.623 -2.395 23.203 1 52.16 86 ARG A N 1
ATOM 675 C CA . ARG A 1 86 ? 3.857 -2.848 22.562 1 52.16 86 ARG A CA 1
ATOM 676 C C . ARG A 1 86 ? 3.723 -2.848 21.047 1 52.16 86 ARG A C 1
ATOM 678 O O . ARG A 1 86 ? 4.719 -2.959 20.328 1 52.16 86 ARG A O 1
ATOM 685 N N . SER A 1 87 ? 2.531 -2.359 20.469 1 71.5 87 SER A N 1
ATOM 686 C CA . SER A 1 87 ? 2.799 -2.514 19.047 1 71.5 87 SER A CA 1
ATOM 687 C C . SER A 1 87 ? 2.309 -1.305 18.266 1 71.5 87 SER A C 1
ATOM 689 O O . SER A 1 87 ? 1.275 -1.37 17.594 1 71.5 87 SER A O 1
ATOM 691 N N . SER A 1 88 ? 2.977 -0.08 18.688 1 88.81 88 SER A N 1
ATOM 692 C CA . SER A 1 88 ? 2.682 1.138 17.938 1 88.81 88 SER A CA 1
ATOM 693 C C . SER A 1 88 ? 2.9 0.937 16.453 1 88.81 88 SER A C 1
ATOM 695 O O . SER A 1 88 ? 3.844 0.254 16.047 1 88.81 88 SER A O 1
ATOM 697 N N . GLU A 1 89 ? 1.923 1.443 15.758 1 92.75 89 GLU A N 1
ATOM 698 C CA . GLU A 1 89 ? 2.059 1.395 14.305 1 92.75 89 GLU A CA 1
ATOM 699 C C . GLU A 1 89 ? 3.348 2.068 13.844 1 92.75 89 GLU A C 1
ATOM 701 O O . GLU A 1 89 ? 4.082 1.521 13.016 1 92.75 89 GLU A O 1
ATOM 706 N N . ALA A 1 90 ? 3.627 3.211 14.477 1 95.81 90 ALA A N 1
ATOM 707 C CA . ALA A 1 90 ? 4.82 3.963 14.102 1 95.81 90 ALA A CA 1
ATOM 708 C C . ALA A 1 90 ? 6.086 3.152 14.367 1 95.81 90 ALA A C 1
ATOM 710 O O . ALA A 1 90 ? 7.023 3.17 13.562 1 95.81 90 ALA A O 1
ATOM 711 N N . LYS A 1 91 ? 6.062 2.422 15.414 1 94.12 91 LYS A N 1
ATOM 712 C CA . LYS A 1 91 ? 7.246 1.658 15.797 1 94.12 91 LYS A CA 1
ATOM 713 C C . LYS A 1 91 ? 7.492 0.506 14.828 1 94.12 91 LYS A C 1
ATOM 715 O O . LYS A 1 91 ? 8.617 0.313 14.352 1 94.12 91 LYS A O 1
ATOM 720 N N . PHE A 1 92 ? 6.43 -0.258 14.555 1 92.12 92 PHE A N 1
ATOM 721 C CA . PHE A 1 92 ? 6.695 -1.399 13.688 1 92.12 92 PHE A CA 1
ATOM 722 C C . PHE A 1 92 ? 6.941 -0.945 12.25 1 92.12 92 PHE A C 1
ATOM 724 O O . PHE A 1 92 ? 7.652 -1.612 11.5 1 92.12 92 PHE A O 1
ATOM 731 N N . LEU A 1 93 ? 6.434 0.244 11.852 1 95.38 93 LEU A N 1
ATOM 732 C CA . LEU A 1 93 ? 6.754 0.782 10.531 1 95.38 93 LEU A CA 1
ATOM 733 C C . LEU A 1 93 ? 8.219 1.205 10.453 1 95.38 93 LEU A C 1
ATOM 735 O O . LEU A 1 93 ? 8.883 0.972 9.445 1 95.38 93 LEU A O 1
ATOM 739 N N . LYS A 1 94 ? 8.695 1.823 11.539 1 96.44 94 LYS A N 1
ATOM 740 C CA . LYS A 1 94 ? 10.117 2.152 11.57 1 96.44 94 LYS A CA 1
ATOM 741 C C . LYS A 1 94 ? 10.969 0.895 11.445 1 96.44 94 LYS A C 1
ATOM 743 O O . LYS A 1 94 ? 11.914 0.856 10.656 1 96.44 94 LYS A O 1
ATOM 748 N N . ASP A 1 95 ? 10.633 -0.13 12.227 1 94.44 95 ASP A N 1
ATOM 749 C CA . ASP A 1 95 ? 11.383 -1.382 12.172 1 94.44 95 ASP A CA 1
ATOM 750 C C . ASP A 1 95 ? 11.391 -1.954 10.758 1 94.44 95 ASP A C 1
ATOM 752 O O . ASP A 1 95 ? 12.414 -2.447 10.289 1 94.44 95 ASP A O 1
ATOM 756 N N . TYR A 1 96 ? 10.289 -1.859 10.164 1 94.5 96 TYR A N 1
ATOM 757 C CA . TYR A 1 96 ? 10.148 -2.318 8.781 1 94.5 96 TYR A CA 1
ATOM 758 C C . TYR A 1 9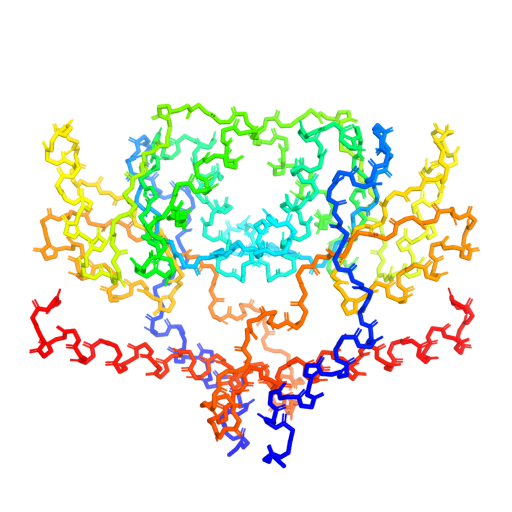6 ? 11.078 -1.546 7.852 1 94.5 96 TYR A C 1
ATOM 760 O O . TYR A 1 96 ? 11.797 -2.143 7.051 1 94.5 96 TYR A O 1
ATOM 768 N N . LEU A 1 97 ? 11.078 -0.261 7.957 1 96.56 97 LEU A N 1
ATOM 769 C CA . LEU A 1 97 ? 11.875 0.588 7.078 1 96.56 97 LEU A CA 1
ATOM 770 C C . LEU A 1 97 ? 13.359 0.385 7.336 1 96.56 97 LEU A C 1
ATOM 772 O O . LEU A 1 97 ? 14.164 0.406 6.402 1 96.56 97 LEU A O 1
ATOM 776 N N . LEU A 1 98 ? 13.711 0.183 8.602 1 96.31 98 LEU A N 1
ATOM 777 C CA . LEU A 1 98 ? 15.109 -0.091 8.922 1 96.31 98 LEU A CA 1
ATOM 778 C C . LEU A 1 98 ? 15.57 -1.394 8.281 1 96.31 98 LEU A C 1
ATOM 780 O O . LEU A 1 98 ? 16.688 -1.469 7.742 1 96.31 98 LEU A O 1
ATOM 784 N N . LYS A 1 99 ? 14.711 -2.355 8.297 1 93.31 99 LYS A N 1
ATOM 785 C CA . LYS A 1 99 ? 15.023 -3.633 7.664 1 93.31 99 LYS A CA 1
ATOM 786 C C . LYS A 1 99 ? 15.195 -3.473 6.156 1 93.31 99 LYS A C 1
ATOM 788 O O . LYS A 1 99 ? 15.977 -4.199 5.535 1 93.31 99 LYS A O 1
ATOM 793 N N . LEU A 1 100 ? 14.5 -2.52 5.621 1 93.44 100 LEU A N 1
ATOM 794 C CA . LEU A 1 100 ? 14.586 -2.277 4.188 1 93.44 100 LEU A CA 1
ATOM 795 C C . LEU A 1 100 ? 15.844 -1.479 3.846 1 93.44 100 LEU A C 1
ATOM 797 O O . LEU A 1 100 ? 16.156 -1.278 2.67 1 93.44 100 LEU A O 1
ATOM 801 N N . GLY A 1 101 ? 16.562 -0.935 4.844 1 92.62 101 GLY A N 1
ATOM 802 C CA . GLY A 1 101 ? 17.844 -0.294 4.59 1 92.62 101 GLY A CA 1
ATOM 803 C C . GLY A 1 101 ? 17.812 1.205 4.816 1 92.62 101 GLY A C 1
ATOM 804 O O . GLY A 1 101 ? 18.781 1.9 4.527 1 92.62 101 GLY A O 1
ATOM 805 N N . PHE A 1 102 ? 16.703 1.744 5.309 1 95.44 102 PHE A N 1
ATOM 806 C CA . PHE A 1 102 ? 16.641 3.166 5.621 1 95.44 102 PHE A CA 1
ATOM 807 C C . PHE A 1 102 ? 17.406 3.463 6.91 1 95.44 102 PHE A C 1
ATOM 809 O O . PHE A 1 102 ? 17.484 2.613 7.801 1 95.44 102 PHE A O 1
ATOM 816 N N . ASP A 1 103 ? 17.922 4.645 7.035 1 96.19 103 ASP A N 1
ATOM 817 C CA . ASP A 1 103 ? 18.75 5.023 8.172 1 96.19 103 ASP A CA 1
ATOM 818 C C . ASP A 1 103 ? 17.891 5.41 9.375 1 96.19 103 ASP A C 1
ATOM 820 O O . ASP A 1 103 ? 16.844 6.055 9.219 1 96.19 103 ASP A O 1
ATOM 824 N N . GLU A 1 104 ? 18.359 5.094 10.484 1 96.88 104 GLU A N 1
ATOM 825 C CA . GLU A 1 104 ? 17.656 5.375 11.742 1 96.88 104 GLU A CA 1
ATOM 826 C C . GLU A 1 104 ? 17.391 6.867 11.898 1 96.88 104 GLU A C 1
ATOM 828 O O . GLU A 1 104 ? 16.344 7.262 12.422 1 96.88 104 GLU A O 1
ATOM 833 N N . ASP A 1 105 ? 18.281 7.695 11.43 1 96.38 105 ASP A N 1
ATOM 834 C CA . ASP A 1 105 ? 18.172 9.141 11.617 1 96.38 105 ASP A CA 1
ATOM 835 C C . ASP A 1 105 ? 17.125 9.742 10.695 1 96.38 105 ASP A C 1
ATOM 837 O O . ASP A 1 105 ? 16.703 10.883 10.891 1 96.38 105 ASP A O 1
ATOM 841 N N . GLU A 1 106 ? 16.75 8.984 9.664 1 97.06 106 GLU A N 1
ATOM 842 C CA . GLU A 1 106 ? 15.758 9.469 8.703 1 97.06 106 GLU A CA 1
ATOM 843 C C . GLU A 1 106 ? 14.336 9.289 9.234 1 97.06 106 GLU A C 1
ATOM 845 O O . GLU A 1 106 ? 13.391 9.875 8.711 1 97.06 106 GLU A O 1
ATOM 850 N N . ILE A 1 107 ? 14.234 8.445 10.305 1 97.88 107 ILE A N 1
ATOM 851 C CA . ILE A 1 107 ? 12.898 8.055 10.734 1 97.88 107 ILE A CA 1
ATOM 852 C C . ILE A 1 107 ? 12.734 8.344 12.227 1 97.88 107 ILE A C 1
ATOM 854 O O . ILE A 1 107 ? 13.461 7.789 13.055 1 97.88 107 ILE A O 1
ATOM 858 N N . ILE A 1 108 ? 11.836 9.164 12.578 1 97.81 108 ILE A N 1
ATOM 859 C CA . ILE A 1 108 ? 11.477 9.469 13.953 1 97.81 108 ILE A CA 1
ATOM 860 C C . ILE A 1 108 ? 10.086 8.906 14.266 1 97.81 108 ILE A C 1
ATOM 862 O O . ILE A 1 108 ? 9.172 9.008 13.445 1 97.81 108 ILE A O 1
ATOM 866 N N . VAL A 1 109 ? 9.938 8.367 15.469 1 97.25 109 VAL A N 1
ATOM 867 C CA . VAL A 1 109 ? 8.68 7.723 15.844 1 97.25 109 VAL A CA 1
ATOM 868 C C . VAL A 1 109 ? 7.953 8.562 16.891 1 97.25 109 VAL A C 1
ATOM 870 O O . VAL A 1 109 ? 8.539 8.953 17.906 1 97.25 109 VAL A O 1
ATOM 873 N N . GLU A 1 110 ? 6.738 8.93 16.578 1 97.56 110 GLU A N 1
ATOM 874 C CA . GLU A 1 110 ? 5.734 9.297 17.578 1 97.56 110 GLU A CA 1
ATOM 875 C C . GLU A 1 110 ? 4.691 8.203 17.734 1 97.56 110 GLU A C 1
ATOM 877 O O . GLU A 1 110 ? 3.787 8.07 16.906 1 97.56 110 GLU A O 1
ATOM 882 N N . GLY A 1 111 ? 4.836 7.398 18.766 1 95.62 111 GLY A N 1
ATOM 883 C CA . GLY A 1 111 ? 4.094 6.152 18.859 1 95.62 111 GLY A CA 1
ATOM 884 C C . GLY A 1 111 ? 3.051 6.164 19.969 1 95.62 111 GLY A C 1
ATOM 885 O O . GLY A 1 111 ? 2.564 5.113 20.375 1 95.62 111 GLY A O 1
ATOM 886 N N . LYS A 1 112 ? 2.646 7.34 20.391 1 93.81 112 LYS A N 1
ATOM 887 C CA . LYS A 1 112 ? 1.794 7.398 21.578 1 93.81 112 LYS A CA 1
ATOM 888 C C . LYS A 1 112 ? 0.388 7.871 21.219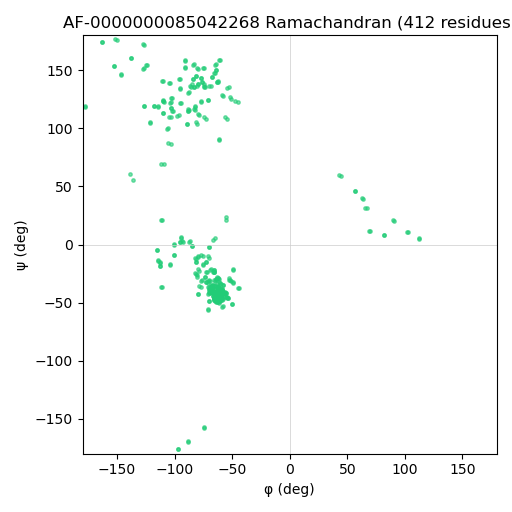 1 93.81 112 LYS A C 1
ATOM 890 O O . LYS A 1 112 ? -0.546 7.715 22 1 93.81 112 LYS A O 1
ATOM 895 N N . SER A 1 113 ? 0.23 8.484 20.094 1 94.75 113 SER A N 1
ATOM 896 C CA . SER A 1 113 ? -1.028 9.141 19.734 1 94.75 113 SER A CA 1
ATOM 897 C C . SER A 1 113 ? -2.141 8.109 19.531 1 94.75 113 SER A C 1
ATOM 899 O O . SER A 1 113 ? -1.887 7 19.062 1 94.75 113 SER A O 1
ATOM 901 N N . ARG A 1 114 ? -3.318 8.547 19.953 1 90.69 114 ARG A N 1
ATOM 902 C CA . ARG A 1 114 ? -4.48 7.684 19.781 1 90.69 114 ARG A CA 1
ATOM 903 C C . ARG A 1 114 ? -5.477 8.289 18.797 1 90.69 114 ARG A C 1
ATOM 905 O O . ARG A 1 114 ? -6.461 7.648 18.422 1 90.69 114 ARG A O 1
ATOM 912 N N . ASN A 1 115 ? -5.328 9.492 18.5 1 91.62 115 ASN A N 1
ATOM 913 C CA . ASN A 1 115 ? -6.152 10.211 17.531 1 91.62 115 ASN A CA 1
ATOM 914 C C . ASN A 1 115 ? -5.371 11.336 16.844 1 91.62 115 ASN A C 1
ATOM 916 O O . ASN A 1 115 ? -4.199 11.555 17.156 1 91.62 115 ASN A O 1
ATOM 920 N N . THR A 1 116 ? -6.02 11.977 15.906 1 95.06 116 THR A N 1
ATOM 921 C CA . THR A 1 116 ? -5.324 12.945 15.078 1 95.06 116 THR A CA 1
ATOM 922 C C . THR A 1 116 ? -4.879 14.148 15.906 1 95.06 116 THR A C 1
ATOM 924 O O . THR A 1 116 ? -3.809 14.711 15.672 1 95.06 116 THR A O 1
ATOM 927 N N . PHE A 1 117 ? -5.688 14.508 16.891 1 96.06 117 PHE A N 1
ATOM 928 C CA . PHE A 1 117 ? -5.301 15.602 17.781 1 96.06 117 PHE A CA 1
ATOM 929 C C . PHE A 1 117 ? -4.031 15.258 18.547 1 96.06 117 PHE A C 1
ATOM 931 O O . PHE A 1 117 ? -3.102 16.062 18.609 1 96.06 117 PHE A O 1
ATOM 938 N N . GLU A 1 118 ? -4.004 14.07 19.047 1 97.19 118 GLU A N 1
ATOM 939 C CA . GLU A 1 118 ? -2.828 13.609 19.781 1 97.19 118 GLU A CA 1
ATOM 940 C C . GLU A 1 118 ? -1.626 13.461 18.844 1 97.19 118 GLU A C 1
ATOM 942 O O . GLU A 1 118 ? -0.486 13.688 19.25 1 97.19 118 GLU A O 1
ATOM 947 N N . ASN A 1 119 ? -1.852 13.047 17.625 1 97.62 119 ASN A N 1
ATOM 948 C CA . ASN A 1 119 ? -0.759 13.047 16.656 1 97.62 119 ASN A CA 1
ATOM 949 C C . ASN A 1 119 ? -0.04 14.398 16.625 1 97.62 119 ASN A C 1
ATOM 951 O O . ASN A 1 119 ? 1.188 14.453 16.719 1 97.62 119 ASN A O 1
ATOM 955 N N . ALA A 1 120 ? -0.861 15.438 16.484 1 98.38 120 ALA A N 1
ATOM 956 C CA . ALA A 1 120 ? -0.316 16.781 16.391 1 98.38 120 ALA A CA 1
ATOM 957 C C . ALA A 1 120 ? 0.366 17.188 17.703 1 98.38 120 ALA A C 1
ATOM 959 O O . ALA A 1 120 ? 1.488 17.703 17.688 1 98.38 120 ALA A O 1
ATOM 960 N N . LEU A 1 121 ? -0.303 16.922 18.766 1 98.12 121 LEU A N 1
ATOM 961 C CA . LEU A 1 121 ? 0.179 17.297 20.094 1 98.12 121 LEU A CA 1
ATOM 962 C C . LEU A 1 121 ? 1.504 16.609 20.406 1 98.12 121 LEU A C 1
ATOM 964 O O . LEU A 1 121 ? 2.465 17.266 20.812 1 98.12 121 LEU A O 1
ATOM 968 N N . PHE A 1 122 ? 1.562 15.344 20.219 1 98.19 122 PHE A N 1
ATOM 969 C CA . PHE A 1 122 ? 2.754 14.594 20.594 1 98.19 122 PHE A CA 1
ATOM 970 C C . PHE A 1 122 ? 3.873 14.82 19.578 1 98.19 122 PHE A C 1
ATOM 972 O O . PHE A 1 122 ? 5.055 14.773 19.938 1 98.19 122 PHE A O 1
ATOM 979 N N . SER A 1 123 ? 3.496 15.055 18.312 1 98.5 123 SER A N 1
ATOM 980 C CA . SER A 1 123 ? 4.516 15.492 17.359 1 98.5 123 SER A CA 1
ATOM 981 C C . SER A 1 123 ? 5.156 16.812 17.812 1 98.5 123 SER A C 1
ATOM 983 O O . SER A 1 123 ? 6.379 16.953 17.75 1 98.5 123 SER A O 1
ATOM 985 N N . LYS A 1 124 ? 4.324 17.719 18.219 1 98.56 124 LYS A N 1
ATOM 986 C CA . LYS A 1 124 ? 4.844 19 18.688 1 98.56 124 LYS A CA 1
ATOM 987 C C . LYS A 1 124 ? 5.887 18.797 19.781 1 98.56 124 LYS A C 1
ATOM 989 O O . LYS A 1 124 ? 6.941 19.438 19.766 1 98.56 124 LYS A O 1
ATOM 994 N N . LYS A 1 125 ? 5.586 17.969 20.703 1 98.5 125 LYS A N 1
ATOM 995 C CA . LYS A 1 125 ? 6.508 17.703 21.812 1 98.5 125 LYS A CA 1
ATOM 996 C C . LYS A 1 125 ? 7.859 17.219 21.281 1 98.5 125 LYS A C 1
ATOM 998 O O . LYS A 1 125 ? 8.906 17.656 21.766 1 98.5 125 LYS A O 1
ATOM 1003 N N . ILE A 1 126 ? 7.801 16.375 20.328 1 98.25 126 ILE A N 1
ATOM 1004 C CA . ILE A 1 126 ? 9.023 15.844 19.734 1 98.25 126 ILE A CA 1
ATOM 1005 C C . ILE A 1 126 ? 9.781 16.984 19.047 1 98.25 126 ILE A C 1
ATOM 1007 O O . ILE A 1 126 ? 10.992 17.109 19.203 1 98.25 126 ILE A O 1
ATOM 1011 N N . PHE A 1 127 ? 9.039 17.734 18.25 1 98.5 127 PHE A N 1
ATOM 1012 C CA . PHE A 1 127 ? 9.656 18.844 17.531 1 98.5 127 PHE A CA 1
ATOM 1013 C C . PHE A 1 127 ? 10.297 19.828 18.484 1 98.5 127 PHE A C 1
ATOM 1015 O O . PHE A 1 127 ? 11.398 20.328 18.25 1 98.5 127 PHE A O 1
ATOM 1022 N N . ASP A 1 128 ? 9.633 20.125 19.578 1 98.44 128 ASP A N 1
ATOM 1023 C CA . ASP A 1 128 ? 10.156 21.031 20.594 1 98.44 128 ASP A CA 1
ATOM 1024 C C . ASP A 1 128 ? 11.406 20.469 21.25 1 98.44 128 ASP A C 1
ATOM 1026 O O . ASP A 1 128 ? 12.414 21.156 21.391 1 98.44 128 ASP A O 1
ATOM 1030 N N . GLN A 1 129 ? 11.305 19.234 21.656 1 98.06 129 GLN A N 1
ATOM 1031 C CA . GLN A 1 129 ? 12.398 18.578 22.359 1 98.06 129 GLN A CA 1
ATOM 1032 C C . GLN A 1 129 ? 13.648 18.5 21.469 1 98.06 129 GLN A C 1
ATOM 1034 O O . GLN A 1 129 ? 14.766 18.672 21.969 1 98.06 129 GLN A O 1
ATOM 1039 N N . ARG A 1 130 ? 13.422 18.375 20.234 1 97.19 130 ARG A N 1
ATOM 1040 C CA . ARG A 1 130 ? 14.547 18.188 19.312 1 97.19 130 ARG A CA 1
ATOM 1041 C C . ARG A 1 130 ? 14.914 19.484 18.609 1 97.19 130 ARG A C 1
ATOM 1043 O O . ARG A 1 130 ? 15.812 19.516 17.781 1 97.19 130 ARG A O 1
ATOM 1050 N N . LYS A 1 131 ? 14.195 20.516 18.922 1 97.56 131 LYS A N 1
ATOM 1051 C CA . LYS A 1 131 ? 14.43 21.828 18.344 1 97.56 131 LYS A CA 1
ATOM 1052 C C . LYS A 1 131 ? 14.367 21.797 16.828 1 97.56 131 LYS A C 1
ATOM 1054 O O . LYS A 1 131 ? 15.25 22.312 16.141 1 97.56 131 LYS A O 1
ATOM 1059 N N . LEU A 1 132 ? 13.359 21.141 16.375 1 97.19 132 LEU A N 1
ATOM 1060 C CA . LEU A 1 132 ? 13.133 21.031 14.938 1 97.19 132 LEU A CA 1
ATOM 1061 C C . LEU A 1 132 ? 12.242 22.156 14.438 1 97.19 132 LEU A C 1
ATOM 1063 O O . LEU A 1 132 ? 11.438 22.703 15.195 1 97.19 132 LEU A O 1
ATOM 1067 N N . SER A 1 133 ? 12.453 22.469 13.156 1 96.25 133 SER A N 1
ATOM 1068 C CA . SER A 1 133 ? 11.562 23.438 12.523 1 96.25 133 SER A CA 1
ATOM 1069 C C . SER A 1 133 ? 10.125 22.922 12.484 1 96.25 133 SER A C 1
ATOM 1071 O O . SER A 1 133 ? 9.883 21.75 12.203 1 96.25 133 SER A O 1
ATOM 1073 N N . LYS A 1 134 ? 9.219 23.812 12.734 1 97.31 134 LYS A N 1
ATOM 1074 C CA . LYS A 1 134 ? 7.809 23.438 12.727 1 97.31 134 LYS A CA 1
ATOM 1075 C C . LYS A 1 134 ? 7.172 23.719 11.367 1 97.31 134 LYS A C 1
ATOM 1077 O O . LYS A 1 134 ? 5.953 23.625 11.211 1 97.31 134 LYS A O 1
ATOM 1082 N N . SER A 1 135 ? 8 24.125 10.43 1 97.81 135 SER A N 1
ATOM 1083 C CA . SER A 1 135 ? 7.566 24.141 9.031 1 97.81 135 SER A CA 1
ATOM 1084 C C . SER A 1 135 ? 7.656 22.75 8.414 1 97.81 135 SER A C 1
ATOM 1086 O O . SER A 1 135 ? 8.75 22.281 8.07 1 97.81 135 SER A O 1
ATOM 1088 N N . ILE A 1 136 ? 6.48 22.109 8.266 1 98.38 136 ILE A N 1
ATOM 1089 C CA . ILE A 1 136 ? 6.535 20.688 7.957 1 98.38 136 ILE A CA 1
ATOM 1090 C C . ILE A 1 136 ? 5.754 20.406 6.672 1 98.38 136 ILE A C 1
ATOM 1092 O O . ILE A 1 136 ? 4.883 21.203 6.285 1 98.38 136 ILE A O 1
ATOM 1096 N N . VAL A 1 137 ? 6.145 19.328 6.02 1 98 137 VAL A N 1
ATOM 1097 C CA . VAL A 1 137 ? 5.281 18.672 5.043 1 98 137 VAL A CA 1
ATOM 1098 C C . VAL A 1 137 ? 4.395 17.641 5.746 1 98 137 VAL A C 1
ATOM 1100 O O . VAL A 1 137 ? 4.891 16.703 6.363 1 98 137 VAL A O 1
ATOM 1103 N N . LEU A 1 138 ? 3.109 17.844 5.719 1 98.12 138 LEU A N 1
ATOM 1104 C CA . LEU A 1 138 ? 2.17 16.906 6.324 1 98.12 138 LEU A CA 1
ATOM 1105 C C . LEU A 1 138 ? 1.638 15.922 5.285 1 98.12 138 LEU A C 1
ATOM 1107 O O . LEU A 1 138 ? 1.072 16.328 4.266 1 98.12 138 LEU A O 1
ATOM 1111 N N . ILE A 1 139 ? 1.868 14.641 5.574 1 98 139 ILE A N 1
ATOM 1112 C CA . ILE A 1 139 ? 1.533 13.617 4.594 1 98 139 ILE A CA 1
ATOM 1113 C C . ILE A 1 139 ? 0.413 12.734 5.137 1 98 139 ILE A C 1
ATOM 1115 O O . ILE A 1 139 ? 0.583 12.055 6.156 1 98 139 ILE A O 1
ATOM 1119 N N . THR A 1 140 ? -0.672 12.695 4.477 1 96.31 140 THR A N 1
ATOM 1120 C CA . THR A 1 140 ? -1.796 11.82 4.793 1 96.31 140 THR A CA 1
ATOM 1121 C C . THR A 1 140 ? -2.75 11.719 3.604 1 96.31 140 THR A C 1
ATOM 1123 O O . THR A 1 140 ? -2.506 12.312 2.553 1 96.31 140 THR A O 1
ATOM 1126 N N . SER A 1 141 ? -3.732 10.867 3.756 1 93.25 141 SER A N 1
ATOM 1127 C CA . SER A 1 141 ? -4.723 10.688 2.701 1 93.25 141 SER A CA 1
ATOM 1128 C C . SER A 1 141 ? -5.52 11.961 2.461 1 93.25 141 SER A C 1
ATOM 1130 O O . SER A 1 141 ? -5.762 12.734 3.393 1 93.25 141 SER A O 1
ATOM 1132 N N . GLY A 1 142 ? -5.949 12.117 1.205 1 90.5 142 GLY A N 1
ATOM 1133 C CA . GLY A 1 142 ? -6.684 13.305 0.815 1 90.5 142 GLY A CA 1
ATOM 1134 C C . GLY A 1 142 ? -7.898 13.57 1.683 1 90.5 142 GLY A C 1
ATOM 1135 O O . GLY A 1 142 ? -8.117 14.695 2.133 1 90.5 142 GLY A O 1
ATOM 1136 N N . PHE A 1 143 ? -8.695 12.625 1.981 1 87.06 143 PHE A N 1
ATOM 1137 C CA . PHE A 1 143 ? -9.93 12.789 2.73 1 87.06 143 PHE A CA 1
ATOM 1138 C C . PHE A 1 143 ? -9.648 13.219 4.164 1 87.06 143 PHE A C 1
ATOM 1140 O O . PHE A 1 143 ? -10.508 13.797 4.828 1 87.06 143 PHE A O 1
ATOM 1147 N N . HIS A 1 144 ? -8.453 12.945 4.617 1 92 144 HIS A N 1
ATOM 1148 C CA . HIS A 1 144 ? -8.102 13.148 6.016 1 92 144 HIS A CA 1
ATOM 1149 C C . HIS A 1 144 ? -7.312 14.445 6.199 1 92 144 HIS A C 1
ATOM 1151 O O . HIS A 1 144 ? -7.129 14.906 7.328 1 92 144 HIS A O 1
ATOM 1157 N N . MET A 1 145 ? -6.906 15.094 5.156 1 94.44 145 MET A N 1
ATOM 1158 C CA . MET A 1 145 ? -5.941 16.188 5.211 1 94.44 145 MET A CA 1
ATOM 1159 C C . MET A 1 145 ? -6.551 17.422 5.871 1 94.44 145 MET A C 1
ATOM 1161 O O . MET A 1 145 ? -5.887 18.109 6.645 1 94.44 145 MET A O 1
ATOM 1165 N N . PHE A 1 146 ? -7.777 17.672 5.594 1 91.75 146 PHE A N 1
ATOM 1166 C CA . PHE A 1 146 ? -8.391 18.875 6.145 1 91.75 146 PHE A CA 1
ATOM 1167 C C . PHE A 1 146 ? -8.32 18.875 7.664 1 91.75 146 PHE A C 1
ATOM 1169 O O . PHE A 1 146 ? -7.805 19.812 8.266 1 91.75 146 PHE A O 1
ATOM 1176 N N . ARG A 1 147 ? -8.766 17.875 8.258 1 93.31 147 ARG A N 1
ATOM 1177 C CA . ARG A 1 147 ? -8.789 17.766 9.711 1 93.31 147 ARG A CA 1
ATOM 1178 C C . ARG A 1 147 ? -7.371 17.703 10.273 1 93.31 147 ARG A C 1
ATOM 1180 O O . ARG A 1 147 ? -7.062 18.359 11.273 1 93.31 147 ARG A O 1
ATOM 1187 N N . ALA A 1 148 ? -6.539 16.969 9.625 1 96.75 148 ALA A N 1
ATOM 1188 C CA . ALA A 1 148 ? -5.16 16.812 10.078 1 96.75 148 ALA A CA 1
ATOM 1189 C C . ALA A 1 148 ? -4.426 18.156 10.07 1 96.75 148 ALA A C 1
ATOM 1191 O O . ALA A 1 148 ? -3.805 18.531 11.062 1 96.75 148 ALA A O 1
ATOM 1192 N N . LYS A 1 149 ? -4.516 18.844 8.984 1 96.88 149 LYS A N 1
ATOM 1193 C CA . LYS A 1 149 ? -3.848 20.141 8.836 1 96.88 149 LYS A CA 1
ATOM 1194 C C . LYS A 1 149 ? -4.258 21.094 9.945 1 96.88 149 LYS A C 1
ATOM 1196 O O . LYS A 1 149 ? -3.408 21.75 10.547 1 96.88 149 LYS A O 1
ATOM 1201 N N . ARG A 1 150 ? -5.477 21.156 10.219 1 96.5 150 ARG A N 1
ATOM 1202 C CA . ARG A 1 150 ? -5.988 22.078 11.227 1 96.5 150 ARG A CA 1
ATOM 1203 C C . ARG A 1 150 ? -5.492 21.703 12.617 1 96.5 150 ARG A C 1
ATOM 1205 O O . ARG A 1 150 ? -5.176 22.578 13.43 1 96.5 150 ARG A O 1
ATOM 1212 N N . CYS A 1 151 ? -5.453 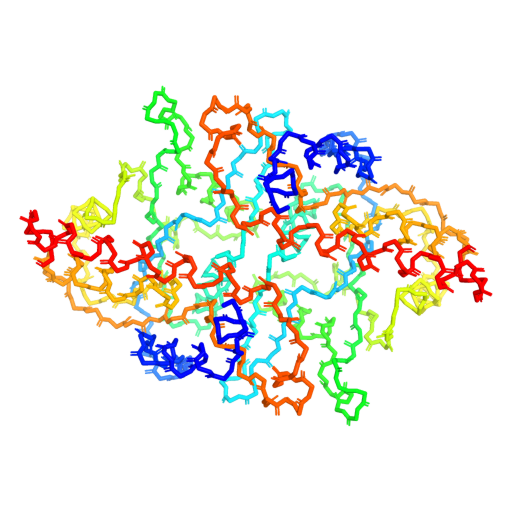20.438 12.922 1 97.94 151 CYS A N 1
ATOM 1213 C CA . CYS A 1 151 ? -4.918 19.984 14.203 1 97.94 151 CYS A CA 1
ATOM 1214 C C . CYS A 1 151 ? -3.465 20.406 14.367 1 97.94 151 CYS A C 1
ATOM 1216 O O . CYS A 1 151 ? -3.078 20.906 15.422 1 97.94 151 CYS A O 1
ATOM 1218 N N . PHE A 1 152 ? -2.719 20.219 13.312 1 98.62 152 PHE A N 1
ATOM 1219 C CA . PHE A 1 152 ? -1.299 20.531 13.383 1 98.62 152 PHE A CA 1
ATOM 1220 C C . PHE A 1 152 ? -1.085 22.047 13.445 1 98.62 152 PHE A C 1
ATOM 1222 O O . PHE A 1 152 ? -0.238 22.531 14.203 1 98.62 152 PHE A O 1
ATOM 1229 N N . GLU A 1 153 ? -1.811 22.781 12.664 1 98.31 153 GLU A N 1
ATOM 1230 C CA . GLU A 1 153 ? -1.702 24.234 12.688 1 98.31 153 GLU A CA 1
ATOM 1231 C C . GLU A 1 153 ? -2.07 24.797 14.055 1 98.31 153 GLU A C 1
ATOM 1233 O O . GLU A 1 153 ? -1.447 25.75 14.523 1 98.31 153 GLU A O 1
ATOM 1238 N N . LYS A 1 154 ? -3.006 24.25 14.672 1 98 154 LYS A N 1
ATOM 1239 C CA . LYS A 1 154 ? -3.41 24.688 16 1 98 154 LYS A CA 1
ATOM 1240 C C . LYS A 1 154 ? -2.283 24.484 17.016 1 98 154 LYS A C 1
ATOM 1242 O O . LYS A 1 154 ? -2.201 25.203 18.016 1 98 154 LYS A O 1
ATOM 1247 N N . GLN A 1 155 ? -1.45 23.516 16.766 1 98.06 155 GLN A N 1
ATOM 1248 C CA . GLN A 1 155 ? -0.326 23.266 17.656 1 98.06 155 GLN A CA 1
ATOM 1249 C C . GLN A 1 155 ? 0.884 24.109 17.281 1 98.06 155 GLN A C 1
ATOM 1251 O O . GLN A 1 155 ? 1.974 23.922 17.828 1 98.06 155 GLN A O 1
ATOM 1256 N N . GLY A 1 156 ? 0.777 24.969 16.297 1 98.12 156 GLY A N 1
ATOM 1257 C CA . GLY A 1 156 ? 1.824 25.922 15.984 1 98.12 156 GLY A CA 1
ATOM 1258 C C . GLY A 1 156 ? 2.664 25.531 14.789 1 98.12 156 GLY A C 1
ATOM 1259 O O . GLY A 1 156 ? 3.693 26.156 14.516 1 98.12 156 GLY A O 1
ATOM 1260 N N . PHE A 1 157 ? 2.238 24.547 14.07 1 98.56 157 PHE A N 1
ATOM 1261 C CA . PHE A 1 157 ? 2.98 24.141 12.883 1 98.56 157 PHE A CA 1
ATOM 1262 C C . PHE A 1 157 ? 2.594 24.984 11.68 1 98.56 157 PHE A C 1
ATOM 1264 O O . PHE A 1 157 ? 1.438 25.391 11.547 1 98.56 157 PHE A O 1
ATOM 1271 N N . GLU A 1 158 ? 3.531 25.297 10.852 1 98.25 158 GLU A N 1
ATOM 1272 C CA . GLU A 1 158 ? 3.295 25.734 9.469 1 98.25 158 GLU A CA 1
ATOM 1273 C C . GLU A 1 158 ? 3.242 24.531 8.523 1 98.25 158 GLU A C 1
ATOM 1275 O O . GLU A 1 158 ? 4.262 23.875 8.281 1 98.25 158 GLU A O 1
ATOM 1280 N N . VAL A 1 159 ? 2.066 24.312 7.941 1 97.44 159 VAL A N 1
ATOM 1281 C CA . VAL A 1 159 ? 1.838 23.031 7.297 1 97.44 159 VAL A CA 1
ATOM 1282 C C . VAL A 1 159 ? 1.801 23.203 5.781 1 97.44 159 VAL A C 1
ATOM 1284 O O . VAL A 1 159 ? 1.053 24.031 5.266 1 97.44 159 VAL A O 1
ATOM 1287 N N . THR A 1 160 ? 2.629 22.516 5.082 1 96.81 160 THR A N 1
ATOM 1288 C CA . THR A 1 160 ? 2.48 22.234 3.656 1 96.81 160 THR A CA 1
ATOM 1289 C C . THR A 1 160 ? 1.847 20.875 3.43 1 96.81 160 THR A C 1
ATOM 1291 O O . THR A 1 160 ? 2.486 19.844 3.648 1 96.81 160 THR A O 1
ATOM 1294 N N . PRO A 1 161 ? 0.639 20.828 2.943 1 95.69 161 PRO A N 1
ATOM 1295 C CA . PRO A 1 161 ? -0.04 19.531 2.768 1 95.69 161 PRO A CA 1
ATOM 1296 C C . PRO A 1 161 ? 0.501 18.734 1.581 1 95.69 161 PRO A C 1
ATOM 1298 O O . PRO A 1 161 ? 0.793 19.312 0.529 1 95.69 161 PRO A O 1
ATOM 1301 N N . PHE A 1 162 ? 0.727 17.516 1.736 1 95.81 162 PHE A N 1
ATOM 1302 C CA . PHE A 1 162 ? 1.011 16.578 0.667 1 95.81 162 PHE A CA 1
ATOM 1303 C C . PHE A 1 162 ? -0.011 15.438 0.66 1 95.81 162 PHE A C 1
ATOM 1305 O O . PHE A 1 162 ? 0.129 14.469 1.402 1 95.81 162 PHE A O 1
ATOM 1312 N N . ILE A 1 163 ? -0.868 15.492 -0.259 1 93.31 163 ILE A N 1
ATOM 1313 C CA . ILE A 1 163 ? -2.027 14.609 -0.308 1 93.31 163 ILE A CA 1
ATOM 1314 C C . ILE A 1 163 ? -1.658 13.312 -1.02 1 93.31 163 ILE A C 1
ATOM 1316 O O . ILE A 1 163 ? -0.985 13.336 -2.053 1 93.31 163 ILE A O 1
ATOM 1320 N N . THR A 1 164 ? -2.133 12.25 -0.388 1 93.5 164 THR A N 1
ATOM 1321 C CA . THR A 1 164 ? -1.911 10.93 -0.968 1 93.5 164 THR A CA 1
ATOM 1322 C C . THR A 1 164 ? -3.229 10.172 -1.101 1 93.5 164 THR A C 1
ATOM 1324 O O . THR A 1 164 ? -4.273 10.648 -0.653 1 93.5 164 THR A O 1
ATOM 1327 N N . ASP A 1 165 ? -3.195 9 -1.768 1 89.12 165 ASP A N 1
ATOM 1328 C CA . ASP A 1 165 ? -4.34 8.102 -1.893 1 89.12 165 ASP A CA 1
ATOM 1329 C C . ASP A 1 165 ? -5.617 8.875 -2.197 1 89.12 165 ASP A C 1
ATOM 1331 O O . ASP A 1 165 ? -6.57 8.852 -1.415 1 89.12 165 ASP A O 1
ATOM 1335 N N . PRO A 1 166 ? -5.645 9.57 -3.262 1 84.44 166 PRO A N 1
ATOM 1336 C CA . PRO A 1 166 ? -6.812 10.383 -3.584 1 84.44 166 PRO A CA 1
ATOM 1337 C C . PRO A 1 166 ? -8.078 9.555 -3.777 1 84.44 166 PRO A C 1
ATOM 1339 O O . PRO A 1 166 ? -8.016 8.43 -4.289 1 84.44 166 PRO A O 1
ATOM 1342 N N . LEU A 1 167 ? -9.188 10.078 -3.273 1 76.44 167 LEU A N 1
ATOM 1343 C CA . LEU A 1 167 ? -10.492 9.445 -3.473 1 76.44 167 LEU A CA 1
ATOM 1344 C C . LEU A 1 167 ? -10.891 9.477 -4.945 1 76.44 167 LEU A C 1
ATOM 1346 O O . LEU A 1 167 ? -11.461 8.508 -5.453 1 76.44 167 LEU A O 1
ATOM 1350 N N . SER A 1 168 ? -10.609 10.68 -5.555 1 61.5 168 SER A N 1
ATOM 1351 C CA . SER A 1 168 ? -11.062 10.922 -6.922 1 61.5 168 SER A CA 1
ATOM 1352 C C . SER A 1 168 ? -10.234 10.117 -7.926 1 61.5 168 SER A C 1
ATOM 1354 O O . SER A 1 168 ? -9.047 9.875 -7.703 1 61.5 168 SER A O 1
ATOM 1356 N N . THR A 1 169 ? -10.805 9.039 -8.547 1 57.12 169 THR A N 1
ATOM 1357 C CA . THR A 1 169 ? -10.117 8.414 -9.672 1 57.12 169 THR A CA 1
ATOM 1358 C C . THR A 1 169 ? -9.945 9.406 -10.82 1 57.12 169 THR A C 1
ATOM 1360 O O . THR A 1 169 ? -10.898 10.086 -11.211 1 57.12 169 THR A O 1
ATOM 1363 N N . TYR A 1 170 ? -8.914 10.07 -10.797 1 49.53 170 TYR A N 1
ATOM 1364 C CA . TYR A 1 170 ? -8.758 11.008 -11.906 1 49.53 170 TYR A CA 1
ATOM 1365 C C . TYR A 1 170 ? -8.859 10.281 -13.242 1 49.53 170 TYR A C 1
ATOM 1367 O O . TYR A 1 170 ? -7.992 10.438 -14.102 1 49.53 170 TYR A O 1
ATOM 1375 N N . ARG A 1 171 ? -9.453 9.156 -13.227 1 51.16 171 ARG A N 1
ATOM 1376 C CA . ARG A 1 171 ? -9.602 8.688 -14.602 1 51.16 171 ARG A CA 1
ATOM 1377 C C . ARG A 1 171 ? -10.789 9.359 -15.289 1 51.16 171 ARG A C 1
ATOM 1379 O O . ARG A 1 171 ? -11.758 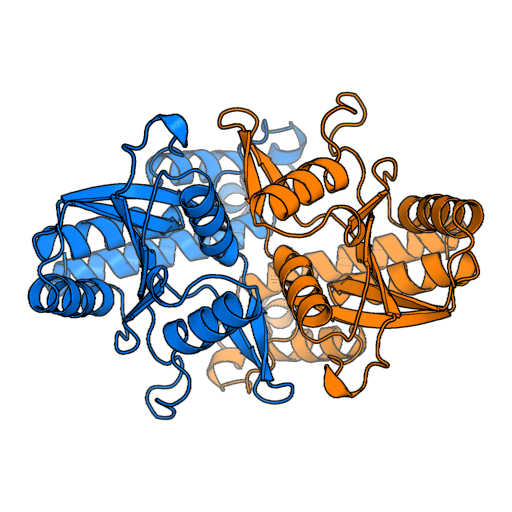9.742 -14.625 1 51.16 171 ARG A O 1
ATOM 1386 N N . PRO A 1 172 ? -10.508 9.734 -16.484 1 46.09 172 PRO A N 1
ATOM 1387 C CA . PRO A 1 172 ? -11.648 10.273 -17.234 1 46.09 172 PRO A CA 1
ATOM 1388 C C . PRO A 1 172 ? -12.906 9.422 -17.094 1 46.09 172 PRO A C 1
ATOM 1390 O O . PRO A 1 172 ? -12.82 8.188 -17.109 1 46.09 172 PRO A O 1
ATOM 1393 N N . LEU A 1 173 ? -13.969 10 -16.641 1 50.06 173 LEU A N 1
ATOM 1394 C CA . LEU A 1 173 ? -15.25 9.312 -16.562 1 50.06 173 LEU A CA 1
ATOM 1395 C C . LEU A 1 173 ? -15.641 8.727 -17.906 1 50.06 173 LEU A C 1
ATOM 1397 O O . LEU A 1 173 ? -15.508 9.391 -18.938 1 50.06 173 LEU A O 1
ATOM 1401 N N . GLU A 1 174 ? -15.555 7.379 -17.969 1 49.97 174 GLU A N 1
ATOM 1402 C CA . GLU A 1 174 ? -16.172 6.773 -19.156 1 49.97 174 GLU A CA 1
ATOM 1403 C C . GLU A 1 174 ? -17.688 6.684 -18.984 1 49.97 174 GLU A C 1
ATOM 1405 O O . GLU A 1 174 ? -18.203 6.844 -17.875 1 49.97 174 GLU A O 1
ATOM 1410 N N . TYR A 1 175 ? -18.312 6.75 -20.141 1 45.69 175 TYR A N 1
ATOM 1411 C CA . TYR A 1 175 ? -19.766 6.703 -20.188 1 45.69 175 TYR A CA 1
ATOM 1412 C C . TYR A 1 175 ? -20.312 5.625 -19.266 1 45.69 175 TYR A C 1
ATOM 1414 O O . TYR A 1 175 ? -21.328 5.824 -18.594 1 45.69 175 TYR A O 1
ATOM 1422 N N . SER A 1 176 ? -19.562 4.488 -19.219 1 50.31 176 SER A N 1
ATOM 1423 C CA . SER A 1 176 ? -20.031 3.371 -18.406 1 50.31 176 SER A CA 1
ATOM 1424 C C . SER A 1 176 ? -20 3.719 -16.922 1 50.31 176 SER A C 1
ATOM 1426 O O . SER A 1 176 ? -20.75 3.139 -16.125 1 50.31 176 SER A O 1
ATOM 1428 N N . ASP A 1 177 ? -19.219 4.605 -16.609 1 54.53 177 ASP A N 1
ATOM 1429 C CA . ASP A 1 177 ? -19.094 5.027 -15.211 1 54.53 177 ASP A CA 1
ATOM 1430 C C . ASP A 1 177 ? -20.375 5.734 -14.742 1 54.53 177 ASP A C 1
ATOM 1432 O O . ASP A 1 177 ? -20.609 5.848 -13.539 1 54.53 177 ASP A O 1
ATOM 1436 N N . LEU A 1 178 ? -21.062 6.176 -15.719 1 49.41 178 LEU A N 1
ATOM 1437 C CA . LEU A 1 178 ? -22.281 6.922 -15.422 1 49.41 178 LEU A CA 1
ATOM 1438 C C . LEU A 1 178 ? -23.422 5.973 -15.102 1 49.41 178 LEU A C 1
ATOM 1440 O O . LEU A 1 178 ? -24.375 6.352 -14.398 1 49.41 178 LEU A O 1
ATOM 1444 N N . ILE A 1 179 ? -23.391 4.723 -15.672 1 49.91 179 ILE A N 1
ATOM 1445 C CA . ILE A 1 179 ? -24.547 3.842 -15.602 1 49.91 179 ILE A CA 1
ATOM 1446 C C . ILE A 1 179 ? -24.234 2.656 -14.688 1 49.91 179 ILE A C 1
ATOM 1448 O O . ILE A 1 179 ? -25.141 2.109 -14.047 1 49.91 179 ILE A O 1
ATOM 1452 N N . VAL A 1 180 ? -23 2.191 -14.734 1 54.81 180 VAL A N 1
ATOM 1453 C CA . VAL A 1 180 ? -22.672 0.967 -14.008 1 54.81 180 VAL A CA 1
ATOM 1454 C C . VAL A 1 180 ? -22.406 1.292 -12.539 1 54.81 180 VAL A C 1
ATOM 1456 O O . VAL A 1 180 ? -21.594 2.176 -12.234 1 54.81 180 VAL A O 1
ATOM 1459 N N . PRO A 1 181 ? -23.234 0.788 -11.703 1 57.03 181 PRO A N 1
ATOM 1460 C CA . PRO A 1 181 ? -23 0.987 -10.273 1 57.03 181 PRO A CA 1
ATOM 1461 C C . PRO A 1 181 ? -21.578 0.601 -9.867 1 57.03 181 PRO A C 1
ATOM 1463 O O . PRO A 1 181 ? -21 -0.347 -10.414 1 57.03 181 PRO A O 1
ATOM 1466 N N . HIS A 1 182 ? -20.891 1.495 -9.266 1 64.88 182 HIS A N 1
ATOM 1467 C CA . HIS A 1 182 ? -19.562 1.253 -8.703 1 64.88 182 HIS A CA 1
ATOM 1468 C C . HIS A 1 182 ? -19.625 1.114 -7.188 1 64.88 182 HIS A C 1
ATOM 1470 O O . HIS A 1 182 ? -19.531 2.109 -6.465 1 64.88 182 HIS A O 1
ATOM 1476 N N . PRO A 1 183 ? -19.891 -0.151 -6.711 1 65.88 183 PRO A N 1
ATOM 1477 C CA . PRO A 1 183 ? -20.062 -0.352 -5.27 1 65.88 183 PRO A CA 1
ATOM 1478 C C . PRO A 1 183 ? -18.938 0.29 -4.453 1 65.88 183 PRO A C 1
ATOM 1480 O O . PRO A 1 183 ? -19.141 0.604 -3.275 1 65.88 183 PRO A O 1
ATOM 1483 N N . GLU A 1 184 ? -17.781 0.523 -5.129 1 72.31 184 GLU A N 1
ATOM 1484 C CA . GLU A 1 184 ? -16.688 1.16 -4.422 1 72.31 184 GLU A CA 1
ATOM 1485 C C . GLU A 1 184 ? -17.031 2.59 -4.023 1 72.31 184 GLU A C 1
ATOM 1487 O O . GLU A 1 184 ? -16.5 3.117 -3.045 1 72.31 184 GLU A O 1
ATOM 1492 N N . VAL A 1 185 ? -17.953 3.139 -4.738 1 71.56 185 VAL A N 1
ATOM 1493 C CA . VAL A 1 185 ? -18.344 4.516 -4.48 1 71.56 185 VAL A CA 1
ATOM 1494 C C . VAL A 1 185 ? -19.047 4.609 -3.121 1 71.56 185 VAL A C 1
ATOM 1496 O O . VAL A 1 185 ? -18.859 5.59 -2.393 1 71.56 185 VAL A O 1
ATOM 1499 N N . LEU A 1 186 ? -19.781 3.566 -2.795 1 71.62 186 LEU A N 1
ATOM 1500 C CA . LEU A 1 186 ? -20.453 3.555 -1.504 1 71.62 186 LEU A CA 1
ATOM 1501 C C . LEU A 1 186 ? -19.453 3.533 -0.359 1 71.62 186 LEU A C 1
ATOM 1503 O O . LEU A 1 186 ? -19.656 4.18 0.67 1 71.62 186 LEU A O 1
ATOM 1507 N N . TYR A 1 187 ? -18.391 2.836 -0.597 1 74.88 187 TYR A N 1
ATOM 1508 C CA . TYR A 1 187 ? -17.328 2.801 0.394 1 74.88 187 TYR A CA 1
ATOM 1509 C C . TYR A 1 187 ? -16.719 4.184 0.595 1 74.88 187 TYR A C 1
ATOM 1511 O O . TYR A 1 187 ? -16.531 4.625 1.73 1 74.88 187 TYR A O 1
ATOM 1519 N N . TYR A 1 188 ? -16.484 4.848 -0.449 1 78.06 188 TYR A N 1
ATOM 1520 C CA . TYR A 1 188 ? -15.82 6.148 -0.378 1 78.06 188 TYR A CA 1
ATOM 1521 C C . TYR A 1 188 ? -16.75 7.199 0.215 1 78.06 188 TYR A C 1
ATOM 1523 O O . TYR A 1 188 ? -16.297 8.109 0.921 1 78.06 188 TYR A O 1
ATOM 1531 N N . TRP A 1 189 ? -18.078 7.082 -0.01 1 77.81 189 TRP A N 1
ATOM 1532 C CA . TRP A 1 189 ? -19.031 7.965 0.637 1 77.81 189 TRP A CA 1
ATOM 1533 C C . TRP A 1 189 ? -19.016 7.777 2.15 1 77.81 189 TRP A C 1
ATOM 1535 O O . TRP A 1 189 ? -19.031 8.75 2.904 1 77.81 189 TRP A O 1
ATOM 1545 N N . ASN A 1 190 ? -19 6.578 2.506 1 78.12 190 ASN A N 1
ATOM 1546 C CA . ASN A 1 190 ? -18.953 6.289 3.936 1 78.12 190 ASN A CA 1
ATOM 1547 C C . ASN A 1 190 ? -17.719 6.883 4.594 1 78.12 190 ASN A C 1
ATOM 1549 O O . ASN A 1 190 ? -17.781 7.41 5.707 1 78.12 190 ASN A O 1
ATOM 1553 N N . LEU A 1 191 ? -16.625 6.77 3.863 1 80 191 LEU A N 1
ATOM 1554 C CA . LEU A 1 191 ? -15.367 7.336 4.355 1 80 191 LEU A CA 1
ATOM 1555 C C . LEU A 1 191 ? -15.492 8.844 4.527 1 80 191 LEU A C 1
ATOM 1557 O O . LEU A 1 191 ? -15.086 9.391 5.555 1 80 191 LEU A O 1
ATOM 1561 N N . LEU A 1 192 ? -16.047 9.539 3.586 1 82 192 LEU A N 1
ATOM 1562 C CA . LEU A 1 192 ? -16.188 10.992 3.617 1 82 192 LEU A CA 1
ATOM 1563 C C . LEU A 1 192 ? -17.141 11.422 4.73 1 82 192 LEU A C 1
ATOM 1565 O O . LEU A 1 192 ? -16.859 12.391 5.449 1 82 192 LEU A O 1
ATOM 1569 N N . PHE A 1 193 ? -18.219 10.719 4.891 1 80.5 193 PHE A N 1
ATOM 1570 C CA . PHE A 1 193 ? -19.188 11.055 5.918 1 80.5 193 PHE A CA 1
ATOM 1571 C C . PHE A 1 193 ? -18.594 10.898 7.312 1 80.5 193 PHE A C 1
ATOM 1573 O O . PHE A 1 193 ? -18.781 11.766 8.172 1 80.5 193 PHE A O 1
ATOM 1580 N N . LYS A 1 194 ? -17.859 9.836 7.516 1 81.94 194 LYS A N 1
ATOM 1581 C CA . LYS A 1 194 ? -17.203 9.633 8.805 1 81.94 194 LYS A CA 1
ATOM 1582 C C . LYS A 1 194 ? -16.203 10.758 9.094 1 81.94 194 LYS A C 1
ATOM 1584 O O . LYS A 1 194 ? -16.094 11.211 10.234 1 81.94 194 LYS A O 1
ATOM 1589 N N . GLU A 1 195 ? -15.562 11.18 8 1 86.81 195 GLU A N 1
ATOM 1590 C CA . GLU A 1 195 ? -14.617 12.281 8.164 1 86.81 195 GLU A CA 1
ATOM 1591 C C . GLU A 1 195 ? -15.328 13.578 8.531 1 86.81 195 GLU A C 1
ATOM 1593 O O . GLU A 1 195 ? -14.852 14.344 9.367 1 86.81 195 GLU A O 1
ATOM 1598 N N . TRP A 1 196 ? -16.484 13.859 7.992 1 85.81 196 TRP A N 1
ATOM 1599 C CA . TRP A 1 196 ? -17.25 15.055 8.312 1 85.81 196 TRP A CA 1
ATOM 1600 C C . TRP A 1 196 ? -17.703 15.039 9.773 1 85.81 196 TRP A C 1
ATOM 1602 O O . TRP A 1 196 ? -17.594 16.047 10.469 1 85.81 196 TRP A O 1
ATOM 1612 N N . VAL A 1 197 ? -18.109 13.883 10.164 1 84.5 197 VAL A N 1
ATOM 1613 C CA . VAL A 1 197 ? -18.5 13.727 11.562 1 84.5 197 VAL A CA 1
ATOM 1614 C C . VAL A 1 197 ? -17.297 13.969 12.461 1 84.5 197 VAL A C 1
ATOM 1616 O O . VAL A 1 197 ? -17.406 14.625 13.5 1 84.5 197 VAL A O 1
ATOM 1619 N N . GLY A 1 198 ? -16.141 13.398 12.031 1 85.12 198 GLY A N 1
ATOM 1620 C CA . GLY A 1 198 ? -14.914 13.641 12.781 1 85.12 198 GLY A CA 1
ATOM 1621 C C . GLY A 1 198 ? -14.547 15.109 12.875 1 85.12 198 GLY A C 1
ATOM 1622 O O . GLY A 1 198 ? -14.148 15.586 13.938 1 85.12 198 GLY A O 1
ATOM 1623 N N . VAL A 1 199 ? -14.742 15.852 11.875 1 88.62 199 VAL A N 1
ATOM 1624 C CA . VAL A 1 199 ? -14.438 17.281 11.859 1 88.62 199 VAL A CA 1
ATOM 1625 C C . VAL A 1 199 ? -15.359 18.016 12.828 1 88.62 199 VAL A C 1
ATOM 1627 O O . VAL A 1 199 ? -14.914 18.875 13.602 1 88.62 199 VAL A O 1
ATOM 1630 N N . ILE A 1 200 ? -16.594 17.688 12.797 1 89.06 200 ILE A N 1
ATOM 1631 C CA . ILE A 1 200 ? -17.578 18.312 13.672 1 89.06 200 ILE A CA 1
ATOM 1632 C C . ILE A 1 200 ? -17.219 18.031 15.133 1 89.06 200 ILE A C 1
ATOM 1634 O O . ILE A 1 200 ? -17.203 18.938 15.961 1 89.06 200 ILE A O 1
ATOM 1638 N N . ALA A 1 201 ? -16.891 16.797 15.406 1 90.75 201 ALA A N 1
ATOM 1639 C CA . ALA A 1 201 ? -16.5 16.406 16.766 1 90.75 201 ALA A CA 1
ATOM 1640 C C . ALA A 1 201 ? -15.258 17.172 17.203 1 90.75 201 ALA A C 1
ATOM 1642 O O . ALA A 1 201 ? -15.172 17.594 18.359 1 90.75 201 ALA A O 1
ATOM 1643 N N . TYR A 1 202 ? -14.359 17.312 16.328 1 91.19 202 TYR A N 1
ATOM 1644 C CA . TYR A 1 202 ? -13.102 17.984 16.656 1 91.19 202 TYR A CA 1
ATOM 1645 C C . TYR A 1 202 ? -13.336 19.469 16.906 1 91.19 202 TYR A C 1
ATOM 1647 O O . TYR A 1 202 ? -12.688 20.062 17.781 1 91.19 202 TYR A O 1
ATOM 1655 N N . LYS A 1 203 ? -14.18 20.125 16.188 1 91.25 203 LYS A N 1
ATOM 1656 C CA . LYS A 1 203 ? -14.531 21.531 16.406 1 91.25 203 LYS A CA 1
ATOM 1657 C C . LYS A 1 203 ? -15.203 21.703 17.766 1 91.25 203 LYS A C 1
ATOM 1659 O O . LYS A 1 203 ? -14.852 22.609 18.531 1 91.25 203 LYS A O 1
ATOM 1664 N N . LEU A 1 204 ? -16.062 20.797 18.016 1 92.94 204 LEU A N 1
ATOM 1665 C CA . LEU A 1 204 ? -16.812 20.875 19.266 1 92.94 204 LEU A CA 1
ATOM 1666 C C . LEU A 1 204 ? -15.891 20.703 20.469 1 92.94 204 LEU A C 1
ATOM 1668 O O . LEU A 1 204 ? -16.125 21.297 21.531 1 92.94 204 LEU A O 1
ATOM 1672 N N . ASN A 1 205 ? -14.82 19.922 20.297 1 94 205 ASN A N 1
ATOM 1673 C CA . ASN A 1 205 ? -13.875 19.672 21.391 1 94 205 ASN A CA 1
ATOM 1674 C C . ASN A 1 205 ? -12.688 20.625 21.328 1 94 205 ASN A C 1
ATOM 1676 O O . ASN A 1 205 ? -11.727 20.484 22.078 1 94 205 ASN A O 1
ATOM 1680 N N . ASN A 1 206 ? -12.656 21.531 20.391 1 94.12 206 ASN A N 1
ATOM 1681 C CA . ASN A 1 206 ? -11.641 22.562 20.203 1 94.12 206 ASN A CA 1
ATOM 1682 C C . ASN A 1 206 ? -10.297 21.953 19.812 1 94.12 206 ASN A C 1
ATOM 1684 O O . ASN A 1 206 ? -9.25 22.422 20.25 1 94.12 206 ASN A O 1
ATOM 1688 N N . TYR A 1 207 ? -10.438 20.859 19.125 1 92.81 207 TYR A N 1
ATOM 1689 C CA . TYR A 1 207 ? -9.227 20.234 18.625 1 92.81 207 TYR A CA 1
ATOM 1690 C C . TYR A 1 207 ? -8.742 20.906 17.344 1 92.81 207 TYR A C 1
ATOM 1692 O O . TYR A 1 207 ? -7.578 20.766 16.969 1 92.81 207 TYR A O 1
ATOM 1700 N N . ILE A 1 208 ? -9.68 21.484 16.703 1 91.69 208 ILE A N 1
ATOM 1701 C CA . ILE A 1 208 ? -9.344 22.219 15.492 1 91.69 208 ILE A CA 1
ATOM 1702 C C . ILE A 1 208 ? -10.07 23.562 15.484 1 91.69 208 ILE A C 1
ATOM 1704 O O . ILE A 1 208 ? -11.047 23.766 16.219 1 91.69 208 ILE A O 1
ATOM 1708 N N . MET B 1 1 ? -29.734 -7.523 1.171 1 39.62 1 MET B N 1
ATOM 1709 C CA . MET B 1 1 ? -28.891 -6.363 1.447 1 39.62 1 MET B CA 1
ATOM 1710 C C . MET B 1 1 ? -28.188 -6.512 2.791 1 39.62 1 MET B C 1
ATOM 1712 O O . MET B 1 1 ? -27 -6.172 2.922 1 39.62 1 MET B O 1
ATOM 1716 N N . VAL B 1 2 ? -29.047 -6.867 3.77 1 44.59 2 VAL B N 1
ATOM 1717 C CA . VAL B 1 2 ? -28.641 -7.09 5.152 1 44.59 2 VAL B CA 1
ATOM 1718 C C . VAL B 1 2 ? -27.719 -8.297 5.227 1 44.59 2 VAL B C 1
ATOM 1720 O O . VAL B 1 2 ? -26.703 -8.273 5.938 1 44.59 2 VAL B O 1
ATOM 1723 N N . ILE B 1 3 ? -28.094 -9.297 4.613 1 44.25 3 ILE B N 1
ATOM 1724 C CA . ILE B 1 3 ? -27.344 -10.547 4.676 1 44.25 3 ILE B CA 1
ATOM 1725 C C . ILE B 1 3 ? -25.938 -10.344 4.109 1 44.25 3 ILE B C 1
ATOM 1727 O O . ILE B 1 3 ? -24.953 -10.836 4.672 1 44.25 3 ILE B O 1
ATOM 1731 N N . PHE B 1 4 ? -25.891 -9.625 2.979 1 52.56 4 PHE B N 1
ATOM 1732 C CA . PHE B 1 4 ? -24.625 -9.422 2.266 1 52.56 4 PHE B CA 1
ATOM 1733 C C . PHE B 1 4 ? -23.781 -8.375 2.973 1 52.56 4 PHE B C 1
ATOM 1735 O O . PHE B 1 4 ? -22.594 -8.219 2.658 1 52.56 4 PHE B O 1
ATOM 1742 N N . SER B 1 5 ? -24.375 -7.777 3.891 1 55.47 5 SER B N 1
ATOM 1743 C CA . SER B 1 5 ? -23.641 -6.84 4.734 1 55.47 5 SER B CA 1
ATOM 1744 C C . SER B 1 5 ? -23.125 -7.52 5.996 1 55.47 5 SER B C 1
ATOM 1746 O O . SER B 1 5 ? -22.5 -6.883 6.84 1 55.47 5 SER B O 1
ATOM 1748 N N . ASN B 1 6 ? -23.453 -8.883 5.961 1 62.19 6 ASN B N 1
ATOM 1749 C CA . ASN B 1 6 ? -23.047 -9.633 7.148 1 62.19 6 ASN B CA 1
ATOM 1750 C C . ASN B 1 6 ? -21.562 -9.969 7.117 1 62.19 6 ASN B C 1
ATOM 1752 O O . ASN B 1 6 ? -21.109 -10.75 6.273 1 62.19 6 ASN B O 1
ATOM 1756 N N . LEU B 1 7 ? -20.844 -9.445 7.891 1 68.81 7 LEU B N 1
ATOM 1757 C CA . LEU B 1 7 ? -19.406 -9.57 7.969 1 68.81 7 LEU B CA 1
ATOM 1758 C C . LEU B 1 7 ? -19 -11.008 8.258 1 68.81 7 LEU B C 1
ATOM 1760 O O . LEU B 1 7 ? -18 -11.5 7.723 1 68.81 7 LEU B O 1
ATOM 1764 N N . TYR B 1 8 ? -19.844 -11.789 8.961 1 70.5 8 TYR B N 1
ATOM 1765 C CA . TYR B 1 8 ? -19.516 -13.164 9.32 1 70.5 8 TYR B CA 1
ATOM 1766 C C . TYR B 1 8 ? -19.531 -14.07 8.094 1 70.5 8 TYR B C 1
ATOM 1768 O O . TYR B 1 8 ? -18.594 -14.82 7.848 1 70.5 8 TYR B O 1
ATOM 1776 N N . LEU B 1 9 ? -20.672 -14.07 7.414 1 71.06 9 LEU B N 1
ATOM 1777 C CA . LEU B 1 9 ? -20.797 -14.898 6.219 1 71.06 9 LEU B CA 1
ATOM 1778 C C . LEU B 1 9 ? -19.688 -14.578 5.219 1 71.06 9 LEU B C 1
ATOM 1780 O O . LEU B 1 9 ? -19.109 -15.492 4.617 1 71.06 9 LEU B O 1
ATOM 1784 N N . PHE B 1 10 ? -19.406 -13.352 5.074 1 77.81 10 PHE B N 1
ATOM 1785 C CA . PHE B 1 10 ? -18.344 -12.953 4.152 1 77.81 10 PHE B CA 1
ATOM 1786 C C . PHE B 1 10 ? -17 -13.539 4.574 1 77.81 10 PHE B C 1
ATOM 1788 O O . PHE B 1 10 ? -16.266 -14.07 3.748 1 77.81 10 PHE B O 1
ATOM 1795 N N . ASN B 1 11 ? -16.766 -13.43 5.855 1 75.81 11 ASN B N 1
ATOM 1796 C CA . ASN B 1 11 ? -15.484 -13.938 6.344 1 75.81 11 ASN B CA 1
ATOM 1797 C C . ASN B 1 11 ? -15.352 -15.438 6.117 1 75.81 11 ASN B C 1
ATOM 1799 O O . ASN B 1 11 ? -14.266 -15.93 5.812 1 75.81 11 ASN B O 1
ATOM 1803 N N . GLN B 1 12 ? -16.359 -16.172 6.23 1 76.81 12 GLN B N 1
ATOM 1804 C CA . GLN B 1 12 ? -16.344 -17.609 6 1 76.81 12 GLN B CA 1
ATOM 1805 C C . GLN B 1 12 ? -16.047 -17.922 4.535 1 76.81 12 GLN B C 1
ATOM 1807 O O . GLN B 1 12 ? -15.227 -18.797 4.23 1 76.81 12 GLN B O 1
ATOM 1812 N N . VAL B 1 13 ? -16.719 -17.266 3.666 1 76.75 13 VAL B N 1
ATOM 1813 C CA . VAL B 1 13 ? -16.531 -17.484 2.236 1 76.75 13 VAL B CA 1
ATOM 1814 C C . VAL B 1 13 ? -15.117 -17.078 1.828 1 76.75 13 VAL B C 1
ATOM 1816 O O . VAL B 1 13 ? -14.453 -17.797 1.072 1 76.75 13 VAL B O 1
ATOM 1819 N N . ALA B 1 14 ? -14.688 -15.914 2.346 1 79.31 14 ALA B N 1
ATOM 1820 C CA . ALA B 1 14 ? -13.352 -15.414 2.041 1 79.31 14 ALA B CA 1
ATOM 1821 C C . ALA B 1 14 ? -12.281 -16.406 2.502 1 79.31 14 ALA B C 1
ATOM 1823 O O . ALA B 1 14 ? -11.305 -16.656 1.787 1 79.31 14 ALA B O 1
ATOM 1824 N N . LYS B 1 15 ? -12.469 -16.922 3.662 1 77.88 15 LYS B N 1
ATOM 1825 C CA . LYS B 1 15 ? -11.516 -17.891 4.199 1 77.88 15 LYS B CA 1
ATOM 1826 C C . LYS B 1 15 ? -11.445 -19.141 3.316 1 77.88 15 LYS B C 1
ATOM 1828 O O . LYS B 1 15 ? -10.367 -19.703 3.131 1 77.88 15 LYS B O 1
ATOM 1833 N N . TYR B 1 16 ? -12.547 -19.5 2.834 1 77.25 16 TYR B N 1
ATOM 1834 C CA . TYR B 1 16 ? -12.602 -20.688 1.978 1 77.25 16 TYR B CA 1
ATOM 1835 C C . TYR B 1 16 ? -11.93 -20.406 0.635 1 77.25 16 TYR B C 1
ATOM 1837 O O . TYR B 1 16 ? -11.273 -21.297 0.078 1 77.25 16 TYR B O 1
ATOM 1845 N N . TRP B 1 17 ? -12.102 -19.25 0.196 1 81.94 17 TRP B N 1
ATOM 1846 C CA . TRP B 1 17 ? -11.602 -18.891 -1.128 1 81.94 17 TRP B CA 1
ATOM 1847 C C . TRP B 1 17 ? -10.094 -18.656 -1.094 1 81.94 17 TRP B C 1
ATOM 1849 O O . TRP B 1 17 ? -9.391 -18.969 -2.061 1 81.94 17 TRP B O 1
ATOM 1859 N N . GLU B 1 18 ? -9.711 -18.062 0.065 1 81.69 18 GLU B N 1
ATOM 1860 C CA . GLU B 1 18 ? -8.305 -17.688 0.17 1 81.69 18 GLU B CA 1
ATOM 1861 C C . GLU B 1 18 ? -7.5 -18.766 0.884 1 81.69 18 GLU B C 1
ATOM 1863 O O . GLU B 1 18 ? -7.984 -19.391 1.828 1 81.69 18 GLU B O 1
ATOM 1868 N N . THR B 1 19 ? -6.418 -19.047 0.325 1 75 19 THR B N 1
ATOM 1869 C CA . THR B 1 19 ? -5.48 -19.859 1.098 1 75 19 THR B CA 1
ATOM 1870 C C . THR B 1 19 ? -5 -19.109 2.33 1 75 19 THR B C 1
ATOM 1872 O O . THR B 1 19 ? -5.047 -17.875 2.365 1 75 19 THR B O 1
ATOM 1875 N N . SER B 1 20 ? -4.602 -19.781 3.361 1 73.38 20 SER B N 1
ATOM 1876 C CA . SER B 1 20 ? -4.133 -19.156 4.594 1 73.38 20 SER B CA 1
ATOM 1877 C C . SER B 1 20 ? -2.85 -18.375 4.359 1 73.38 20 SER B C 1
ATOM 1879 O O . SER B 1 20 ? -2.061 -18.703 3.475 1 73.38 20 SER B O 1
ATOM 1881 N N . LEU B 1 21 ? -2.768 -17.297 5.152 1 75.81 21 LEU B N 1
ATOM 1882 C CA . LEU B 1 21 ? -1.521 -16.531 5.133 1 75.81 21 LEU B CA 1
ATOM 1883 C C . LEU B 1 21 ? -0.34 -17.422 5.508 1 75.81 21 LEU B C 1
ATOM 1885 O O . LEU B 1 21 ? -0.429 -18.219 6.453 1 75.81 21 LEU B O 1
ATOM 1889 N N . SER B 1 22 ? 0.626 -17.375 4.656 1 77.38 22 SER B N 1
ATOM 1890 C CA . SER B 1 22 ? 1.841 -18.141 4.941 1 77.38 22 SER B CA 1
ATOM 1891 C C . SER B 1 22 ? 2.697 -17.438 5.988 1 77.38 22 SER B C 1
ATOM 1893 O O . SER B 1 22 ? 2.793 -16.203 5.996 1 77.38 22 SER B O 1
ATOM 1895 N N . LEU B 1 23 ? 3.301 -18.266 6.82 1 79.69 23 LEU B N 1
ATOM 1896 C CA . LEU B 1 23 ? 4.359 -17.75 7.676 1 79.69 23 LEU B CA 1
ATOM 1897 C C . LEU B 1 23 ? 5.637 -17.516 6.875 1 79.69 23 LEU B C 1
ATOM 1899 O O . LEU B 1 23 ? 6 -18.328 6.023 1 79.69 23 LEU B O 1
ATOM 1903 N N . ILE B 1 24 ? 6.219 -16.422 7.148 1 84.56 24 ILE B N 1
ATOM 1904 C CA . ILE B 1 24 ? 7.445 -16.078 6.441 1 84.56 24 ILE B CA 1
ATOM 1905 C C . ILE B 1 24 ? 8.5 -17.156 6.664 1 84.56 24 ILE B C 1
ATOM 1907 O O . ILE B 1 24 ? 9.148 -17.609 5.715 1 84.56 24 ILE B O 1
ATOM 1911 N N . ASP B 1 25 ? 8.516 -17.625 7.828 1 86.06 25 ASP B N 1
ATOM 1912 C CA . ASP B 1 25 ? 9.562 -18.562 8.203 1 86.06 25 ASP B CA 1
ATOM 1913 C C . ASP B 1 25 ? 9.336 -19.922 7.555 1 86.06 25 ASP B C 1
ATOM 1915 O O . ASP B 1 25 ? 10.258 -20.75 7.488 1 86.06 25 ASP B O 1
ATOM 1919 N N . SER B 1 26 ? 8.188 -20.156 7.051 1 86.38 26 SER B N 1
ATOM 1920 C CA . SER B 1 26 ? 7.879 -21.453 6.438 1 86.38 26 SER B CA 1
ATOM 1921 C C . SER B 1 26 ? 8.383 -21.516 5 1 86.38 26 SER B C 1
ATOM 1923 O O . SER B 1 26 ? 8.453 -22.594 4.41 1 86.38 26 SER B O 1
ATOM 1925 N N . LEU B 1 27 ? 8.766 -20.391 4.469 1 91.44 27 LEU B N 1
ATOM 1926 C CA . LEU B 1 27 ? 9.258 -20.344 3.098 1 91.44 27 LEU B CA 1
ATOM 1927 C C . LEU B 1 27 ? 10.727 -20.719 3.031 1 91.44 27 LEU B C 1
ATOM 1929 O O . LEU B 1 27 ? 11.516 -20.328 3.898 1 91.44 27 LEU B O 1
ATOM 1933 N N . PRO B 1 28 ? 11.117 -21.578 2.041 1 89.38 28 PRO B N 1
ATOM 1934 C CA . PRO B 1 28 ? 12.555 -21.781 1.824 1 89.38 28 PRO B CA 1
ATOM 1935 C C . PRO B 1 28 ? 13.281 -20.5 1.445 1 89.38 28 PRO B C 1
ATOM 1937 O O . PRO B 1 28 ? 12.656 -19.547 0.964 1 89.38 28 PRO B O 1
ATOM 1940 N N . ASP B 1 29 ? 14.602 -20.547 1.683 1 93.81 29 ASP B N 1
ATOM 1941 C CA . ASP B 1 29 ? 15.406 -19.359 1.415 1 93.81 29 ASP B CA 1
ATOM 1942 C C . ASP B 1 29 ? 15.789 -19.266 -0.061 1 93.81 29 ASP B C 1
ATOM 1944 O O . ASP B 1 29 ? 15.781 -20.281 -0.77 1 93.81 29 ASP B O 1
ATOM 1948 N N . ASN B 1 30 ? 16.047 -18.031 -0.489 1 94.56 30 ASN B N 1
ATOM 1949 C CA . ASN B 1 30 ? 16.719 -17.734 -1.753 1 94.56 30 ASN B CA 1
ATOM 1950 C C . ASN B 1 30 ? 15.891 -18.203 -2.945 1 94.56 30 ASN B C 1
ATOM 1952 O O . ASN B 1 30 ? 16.438 -18.734 -3.914 1 94.56 30 ASN B O 1
ATOM 1956 N N . ARG B 1 31 ? 14.586 -18.016 -2.846 1 95.56 31 ARG B N 1
ATOM 1957 C CA . ARG B 1 31 ? 13.695 -18.359 -3.951 1 95.56 31 ARG B CA 1
ATOM 1958 C C . ARG B 1 31 ? 13.484 -17.172 -4.875 1 95.56 31 ARG B C 1
ATOM 1960 O O . ARG B 1 31 ? 13.805 -16.031 -4.512 1 95.56 31 ARG B O 1
ATOM 1967 N N . ILE B 1 32 ? 13.086 -17.469 -6.117 1 98.19 32 ILE B N 1
ATOM 1968 C CA . ILE B 1 32 ? 12.617 -16.406 -7.008 1 98.19 32 ILE B CA 1
ATOM 1969 C C . ILE B 1 32 ? 11.117 -16.188 -6.809 1 98.19 32 ILE B C 1
ATOM 1971 O O . ILE B 1 32 ? 10.352 -17.156 -6.738 1 98.19 32 ILE B O 1
ATOM 1975 N N . ALA B 1 33 ? 10.781 -14.961 -6.645 1 98.62 33 ALA B N 1
ATOM 1976 C CA . ALA B 1 33 ? 9.367 -14.633 -6.492 1 98.62 33 ALA B CA 1
ATOM 1977 C C . ALA B 1 33 ? 8.812 -14 -7.766 1 98.62 33 ALA B C 1
ATOM 1979 O O . ALA B 1 33 ? 9.508 -13.234 -8.438 1 98.62 33 ALA B O 1
ATOM 1980 N N . VAL B 1 34 ? 7.656 -14.375 -8.109 1 98.81 34 VAL B N 1
ATOM 1981 C CA . VAL B 1 34 ? 6.883 -13.633 -9.102 1 98.81 34 VAL B CA 1
ATOM 1982 C C . VAL B 1 34 ? 5.812 -12.797 -8.398 1 98.81 34 VAL B C 1
ATOM 1984 O O . VAL B 1 34 ? 4.977 -13.328 -7.664 1 98.81 34 VAL B O 1
ATOM 1987 N N . LEU B 1 35 ? 5.922 -11.523 -8.547 1 98.75 35 LEU B N 1
ATOM 1988 C CA . LEU B 1 35 ? 4.984 -10.555 -7.988 1 98.75 35 LEU B CA 1
ATOM 1989 C C . LEU B 1 35 ? 4.027 -10.047 -9.062 1 98.75 35 LEU B C 1
ATOM 1991 O O . LEU B 1 35 ? 4.449 -9.406 -10.023 1 98.75 35 LEU B O 1
ATOM 1995 N N . LEU B 1 36 ? 2.773 -10.383 -8.859 1 97.81 36 LEU B N 1
ATOM 1996 C CA . LEU B 1 36 ? 1.804 -9.945 -9.859 1 97.81 36 LEU B CA 1
ATOM 1997 C C . LEU B 1 36 ? 1.436 -8.477 -9.648 1 97.81 36 LEU B C 1
ATOM 1999 O O . LEU B 1 36 ? 1.266 -8.031 -8.516 1 97.81 36 LEU B O 1
ATOM 2003 N N . GLY B 1 37 ? 1.344 -7.77 -10.758 1 95.69 37 GLY B N 1
ATOM 2004 C CA . GLY B 1 37 ? 1.042 -6.348 -10.727 1 95.69 37 GLY B CA 1
ATOM 2005 C C . GLY B 1 37 ? -0.412 -6.055 -10.406 1 95.69 37 GLY B C 1
ATOM 2006 O O . GLY B 1 37 ? -1.055 -6.805 -9.664 1 95.69 37 GLY B O 1
ATOM 2007 N N . GLY B 1 38 ? -0.895 -4.879 -10.797 1 90.88 38 GLY B N 1
ATOM 2008 C CA . GLY B 1 38 ? -2.254 -4.438 -10.531 1 90.88 38 GLY B CA 1
ATOM 2009 C C . GLY B 1 38 ? -2.395 -3.688 -9.219 1 90.88 38 GLY B C 1
ATOM 2010 O O . GLY B 1 38 ? -3.496 -3.57 -8.68 1 90.88 38 GLY B O 1
ATOM 2011 N N . MET B 1 39 ? -1.274 -3.197 -8.773 1 91.5 39 MET B N 1
ATOM 2012 C CA . MET B 1 39 ? -1.305 -2.604 -7.438 1 91.5 39 MET B CA 1
ATOM 2013 C C . MET B 1 39 ? -1.02 -1.106 -7.5 1 91.5 39 MET B C 1
ATOM 2015 O O . MET B 1 39 ? -1.025 -0.426 -6.473 1 91.5 39 MET B O 1
ATOM 2019 N N . ALA B 1 40 ? -0.713 -0.586 -8.648 1 91 40 ALA B N 1
ATOM 2020 C CA . ALA B 1 40 ? -0.317 0.813 -8.781 1 91 40 ALA B CA 1
ATOM 2021 C C . ALA B 1 40 ? -0.661 1.353 -10.172 1 91 40 ALA B C 1
ATOM 2023 O O . ALA B 1 40 ? -0.787 0.585 -11.125 1 91 40 ALA B O 1
ATOM 2024 N N . ARG B 1 41 ? -0.852 2.637 -10.164 1 86.94 41 ARG B N 1
ATOM 2025 C CA . ARG B 1 41 ? -1.03 3.379 -11.406 1 86.94 41 ARG B CA 1
ATOM 2026 C C . ARG B 1 41 ? -0.259 4.695 -11.375 1 86.94 41 ARG B C 1
ATOM 2028 O O . ARG B 1 41 ? 0.096 5.188 -10.297 1 86.94 41 ARG B O 1
ATOM 2035 N N . GLN B 1 42 ? -0.064 5.16 -12.5 1 84.94 42 GLN B N 1
ATOM 2036 C CA . GLN B 1 42 ? 0.589 6.461 -12.57 1 84.94 42 GLN B CA 1
ATOM 2037 C C . GLN B 1 42 ? -0.42 7.566 -12.867 1 84.94 42 GLN B C 1
ATOM 2039 O O . GLN B 1 42 ? -1.223 7.449 -13.797 1 84.94 42 GLN B O 1
ATOM 2044 N N . ASP B 1 43 ? -0.38 8.57 -11.984 1 82.75 43 ASP B N 1
ATOM 2045 C CA . ASP B 1 43 ? -1.2 9.75 -12.258 1 82.75 43 ASP B CA 1
ATOM 2046 C C . ASP B 1 43 ? -0.64 10.555 -13.43 1 82.75 43 ASP B C 1
ATOM 2048 O O . ASP B 1 43 ? 0.526 10.953 -13.414 1 82.75 43 ASP B O 1
ATOM 2052 N N . LEU B 1 44 ? -1.43 10.766 -14.375 1 75 44 LEU B N 1
ATOM 2053 C CA . LEU B 1 44 ? -0.953 11.367 -15.617 1 75 44 LEU B CA 1
ATOM 2054 C C . LEU B 1 44 ? -0.595 12.836 -15.414 1 75 44 LEU B C 1
ATOM 2056 O O . LEU B 1 44 ? 0.291 13.359 -16.094 1 75 44 LEU B O 1
ATOM 2060 N N . ARG B 1 45 ? -1.233 13.523 -14.531 1 76.88 45 ARG B N 1
ATOM 2061 C CA . ARG B 1 45 ? -1.017 14.953 -14.312 1 76.88 45 ARG B CA 1
ATOM 2062 C C . ARG B 1 45 ? 0.232 15.195 -13.469 1 76.88 45 ARG B C 1
ATOM 2064 O O . ARG B 1 45 ? 1.08 16.016 -13.828 1 76.88 45 ARG B O 1
ATOM 2071 N N . THR B 1 46 ? 0.429 14.414 -12.445 1 80.62 46 THR B N 1
ATOM 2072 C CA . THR B 1 46 ? 1.504 14.672 -11.492 1 80.62 46 THR B CA 1
ATOM 2073 C C . THR B 1 46 ? 2.668 13.711 -11.719 1 80.62 46 THR B C 1
ATOM 2075 O O . THR B 1 46 ? 3.76 13.914 -11.188 1 80.62 46 THR B O 1
ATOM 2078 N N . LYS B 1 47 ? 2.428 12.594 -12.445 1 82.25 47 LYS B N 1
ATOM 2079 C CA . LYS B 1 47 ? 3.391 11.531 -12.719 1 82.25 47 LYS B CA 1
ATOM 2080 C C . LYS B 1 47 ? 3.709 10.742 -11.445 1 82.25 47 LYS B C 1
ATOM 2082 O O . LYS B 1 47 ? 4.637 9.93 -11.438 1 82.25 47 LYS B O 1
ATOM 2087 N N . ARG B 1 48 ? 2.924 10.984 -10.445 1 88.62 48 ARG B N 1
ATOM 2088 C CA . ARG B 1 48 ? 3.086 10.219 -9.211 1 88.62 48 ARG B CA 1
ATOM 2089 C C . ARG B 1 48 ? 2.514 8.812 -9.359 1 88.62 48 ARG B C 1
ATOM 2091 O O . ARG B 1 48 ? 1.486 8.625 -10.008 1 88.62 48 ARG B O 1
ATOM 2098 N N . ILE B 1 49 ? 3.207 7.871 -8.805 1 90 49 ILE B N 1
ATOM 2099 C CA . ILE B 1 49 ? 2.639 6.531 -8.688 1 90 49 ILE B CA 1
ATOM 2100 C C . ILE B 1 49 ? 1.625 6.496 -7.547 1 90 49 ILE B C 1
ATOM 2102 O O . ILE B 1 49 ? 1.929 6.906 -6.426 1 90 49 ILE B O 1
ATOM 2106 N N . ILE B 1 50 ? 0.45 6.109 -7.859 1 90.81 50 ILE B N 1
ATOM 2107 C CA . ILE B 1 50 ? -0.593 5.949 -6.852 1 90.81 50 ILE B CA 1
ATOM 2108 C C . ILE B 1 50 ? -0.797 4.465 -6.555 1 90.81 50 ILE B C 1
ATOM 2110 O O . ILE B 1 50 ? -1.132 3.686 -7.449 1 90.81 50 ILE B O 1
ATOM 2114 N N . PHE B 1 51 ? -0.618 4.105 -5.301 1 92.62 51 PHE B N 1
ATOM 2115 C CA . PHE B 1 51 ? -0.714 2.709 -4.895 1 92.62 51 PHE B CA 1
ATOM 2116 C C . PHE B 1 51 ? -2.111 2.389 -4.379 1 92.62 51 PHE B C 1
ATOM 2118 O O . PHE B 1 51 ? -2.73 3.209 -3.699 1 92.62 51 PHE B O 1
ATOM 2125 N N . SER B 1 52 ? -2.555 1.197 -4.703 1 89.12 52 SER B N 1
ATOM 2126 C CA . SER B 1 52 ? -3.842 0.706 -4.227 1 89.12 52 SER B CA 1
ATOM 2127 C C . SER B 1 52 ? -3.676 -0.173 -2.99 1 89.12 52 SER B C 1
ATOM 2129 O O . SER B 1 52 ? -2.572 -0.29 -2.449 1 89.12 52 SER B O 1
ATOM 2131 N N . LYS B 1 53 ? -4.785 -0.713 -2.561 1 86.12 53 LYS B N 1
ATOM 2132 C CA . LYS B 1 53 ? -4.746 -1.63 -1.425 1 86.12 53 LYS B CA 1
ATOM 2133 C C . LYS B 1 53 ? -3.873 -2.844 -1.729 1 86.12 53 LYS B C 1
ATOM 2135 O O . LYS B 1 53 ? -3.189 -3.359 -0.842 1 86.12 53 LYS B O 1
ATOM 2140 N N . SER B 1 54 ? -3.871 -3.23 -2.932 1 91.56 54 SER B N 1
ATOM 2141 C CA . SER B 1 54 ? -3.133 -4.422 -3.334 1 91.56 54 SER B CA 1
ATOM 2142 C C . SER B 1 54 ? -1.627 -4.191 -3.26 1 91.56 54 SER B C 1
ATOM 2144 O O . SER B 1 54 ? -0.842 -5.129 -3.416 1 91.56 54 SER B O 1
ATOM 2146 N N . SER B 1 55 ? -1.285 -2.975 -2.906 1 93.94 55 SER B N 1
ATOM 2147 C CA . SER B 1 55 ? 0.142 -2.689 -2.805 1 93.94 55 SER B CA 1
ATOM 2148 C C . SER B 1 55 ? 0.763 -3.4 -1.606 1 93.94 55 SER B C 1
ATOM 2150 O O . SER B 1 55 ? 1.988 -3.467 -1.483 1 93.94 55 SER B O 1
ATOM 2152 N N . ASP B 1 56 ? -0.08 -3.959 -0.721 1 95.12 56 ASP B N 1
ATOM 2153 C CA . ASP B 1 56 ? 0.427 -4.852 0.316 1 95.12 56 ASP B CA 1
ATOM 2154 C C . ASP B 1 56 ? 1.348 -5.914 -0.277 1 95.12 56 ASP B C 1
ATOM 2156 O O . ASP B 1 56 ? 2.322 -6.324 0.358 1 95.12 56 ASP B O 1
ATOM 2160 N N . ARG B 1 57 ? 1.072 -6.316 -1.475 1 95.88 57 ARG B N 1
ATOM 2161 C CA . ARG B 1 57 ? 1.865 -7.359 -2.121 1 95.88 57 ARG B CA 1
ATOM 2162 C C . ARG B 1 57 ? 3.311 -6.906 -2.309 1 95.88 57 ARG B C 1
ATOM 2164 O O . ARG B 1 57 ? 4.238 -7.699 -2.141 1 95.88 57 ARG B O 1
ATOM 2171 N N . LEU B 1 58 ? 3.438 -5.625 -2.697 1 96.62 58 LEU B N 1
ATOM 2172 C CA . LEU B 1 58 ? 4.789 -5.109 -2.885 1 96.62 58 LEU B CA 1
ATOM 2173 C C . LEU B 1 58 ? 5.551 -5.082 -1.563 1 96.62 58 LEU B C 1
ATOM 2175 O O . LEU B 1 58 ? 6.691 -5.543 -1.487 1 96.62 58 LEU B O 1
ATOM 2179 N N . PHE B 1 59 ? 4.91 -4.715 -0.539 1 93.44 59 PHE B N 1
ATOM 2180 C CA . PHE B 1 59 ? 5.57 -4.566 0.753 1 93.44 59 PHE B CA 1
ATOM 2181 C C . PHE B 1 59 ? 5.961 -5.93 1.317 1 93.44 59 PHE B C 1
ATOM 2183 O O . PHE B 1 59 ? 7.043 -6.082 1.884 1 93.44 59 PHE B O 1
ATOM 2190 N N . GLN B 1 60 ? 5.082 -6.805 1.132 1 94.56 60 GLN B N 1
ATOM 2191 C CA . GLN B 1 60 ? 5.406 -8.156 1.567 1 94.56 60 GLN B CA 1
ATOM 2192 C C . GLN B 1 60 ? 6.598 -8.719 0.789 1 94.56 60 GLN B C 1
ATOM 2194 O O . GLN B 1 60 ? 7.461 -9.383 1.36 1 94.56 60 GLN B O 1
ATOM 2199 N N . SER B 1 61 ? 6.617 -8.438 -0.468 1 97.31 61 SER B N 1
ATOM 2200 C CA . SER B 1 61 ? 7.715 -8.898 -1.307 1 97.31 61 SER B CA 1
ATOM 2201 C C . SER B 1 61 ? 9.047 -8.32 -0.844 1 97.31 61 SER B C 1
ATOM 2203 O O . SER B 1 61 ? 10.055 -9.023 -0.791 1 97.31 61 SER B O 1
ATOM 2205 N N . LEU B 1 62 ? 9.008 -7.027 -0.489 1 96.5 62 LEU B N 1
ATOM 2206 C CA . LEU B 1 62 ? 10.234 -6.367 -0.06 1 96.5 62 LEU B CA 1
ATOM 2207 C C . LEU B 1 62 ? 10.711 -6.926 1.274 1 96.5 62 LEU B C 1
ATOM 2209 O O . LEU B 1 62 ? 11.914 -7.082 1.49 1 96.5 62 LEU B O 1
ATOM 2213 N N . ALA B 1 63 ? 9.797 -7.25 2.127 1 94.06 63 ALA B N 1
ATOM 2214 C CA . ALA B 1 63 ? 10.156 -7.891 3.391 1 94.06 63 ALA B CA 1
ATOM 2215 C C . ALA B 1 63 ? 10.805 -9.25 3.154 1 94.06 63 ALA B C 1
ATOM 2217 O O . ALA B 1 63 ? 11.812 -9.586 3.785 1 94.06 63 ALA B O 1
ATOM 2218 N N . LEU B 1 64 ? 10.25 -10.016 2.266 1 96.25 64 LEU B N 1
ATOM 2219 C CA . LEU B 1 64 ? 10.805 -11.328 1.94 1 96.25 64 LEU B CA 1
ATOM 2220 C C . LEU B 1 64 ? 12.211 -11.203 1.363 1 96.25 64 LEU B C 1
ATOM 2222 O O . LEU B 1 64 ? 13.086 -12.016 1.663 1 96.25 64 LEU B O 1
ATOM 2226 N N . LEU B 1 65 ? 12.383 -10.219 0.515 1 96.62 65 LEU B N 1
ATOM 2227 C CA . LEU B 1 65 ? 13.68 -9.969 -0.108 1 96.62 65 LEU B CA 1
ATOM 2228 C C . LEU B 1 65 ? 14.734 -9.641 0.942 1 96.62 65 LEU B C 1
ATOM 2230 O O . LEU B 1 65 ? 15.812 -10.234 0.944 1 96.62 65 LEU B O 1
ATOM 2234 N N . LYS B 1 66 ? 14.414 -8.82 1.797 1 92.81 66 LYS B N 1
ATOM 2235 C CA . LYS B 1 66 ? 15.375 -8.344 2.791 1 92.81 66 LYS B CA 1
ATOM 2236 C C . LYS B 1 66 ? 15.648 -9.422 3.838 1 92.81 66 LYS B C 1
ATOM 2238 O O . LYS B 1 66 ? 16.75 -9.469 4.406 1 92.81 66 LYS B O 1
ATOM 2243 N N . ASN B 1 67 ? 14.656 -10.297 4.066 1 92.31 67 ASN B N 1
ATOM 2244 C CA . ASN B 1 67 ? 14.836 -11.391 5.016 1 92.31 67 ASN B CA 1
ATOM 2245 C C . ASN B 1 67 ? 15.508 -12.594 4.363 1 92.31 67 ASN B C 1
ATOM 2247 O O . ASN B 1 67 ? 15.711 -13.625 5.012 1 92.31 67 ASN B O 1
ATOM 2251 N N . GLY B 1 68 ? 15.797 -12.5 3.109 1 95 68 GLY B N 1
ATOM 2252 C CA . GLY B 1 68 ? 16.547 -13.523 2.412 1 95 68 GLY B CA 1
ATOM 2253 C C . GLY B 1 68 ? 15.695 -14.695 1.968 1 95 68 GLY B C 1
ATOM 2254 O O . GLY B 1 68 ? 16.219 -15.742 1.576 1 95 68 GLY B O 1
ATOM 2255 N N . LYS B 1 69 ? 14.406 -14.555 2.115 1 96.12 69 LYS B N 1
ATOM 2256 C CA . LYS B 1 69 ? 13.508 -15.625 1.686 1 96.12 69 LYS B CA 1
ATOM 22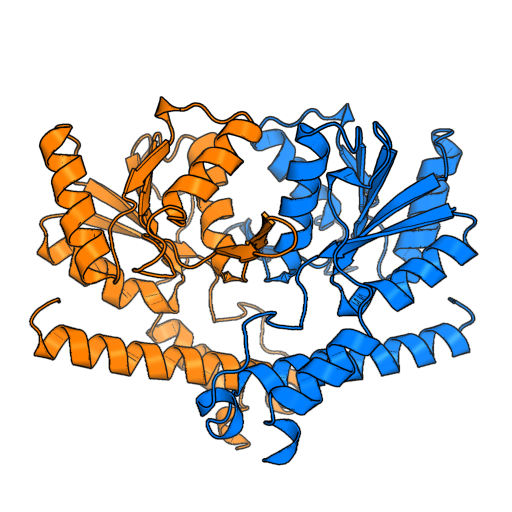57 C C . LYS B 1 69 ? 13.422 -15.688 0.163 1 96.12 69 LYS B C 1
ATOM 2259 O O . LYS B 1 69 ? 13.297 -16.766 -0.411 1 96.12 69 LYS B O 1
ATOM 2264 N N . ILE B 1 70 ? 13.539 -14.539 -0.412 1 97.12 70 ILE B N 1
ATOM 2265 C CA . ILE B 1 70 ? 13.664 -14.461 -1.864 1 97.12 70 ILE B CA 1
ATOM 2266 C C . ILE B 1 70 ? 14.898 -13.648 -2.238 1 97.12 70 ILE B C 1
ATOM 2268 O O . ILE B 1 70 ? 15.32 -12.773 -1.482 1 97.12 70 ILE B O 1
ATOM 2272 N N . ASN B 1 71 ? 15.445 -13.977 -3.395 1 97.12 71 ASN B N 1
ATOM 2273 C CA . ASN B 1 71 ? 16.656 -13.266 -3.807 1 97.12 71 ASN B CA 1
ATOM 2274 C C . ASN B 1 71 ? 16.391 -12.398 -5.035 1 97.12 71 ASN B C 1
ATOM 2276 O O . ASN B 1 71 ? 17.203 -11.531 -5.363 1 97.12 71 ASN B O 1
ATOM 2280 N N . GLN B 1 72 ? 15.25 -12.672 -5.73 1 97.88 72 GLN B N 1
ATOM 2281 C CA . GLN B 1 72 ? 14.836 -11.898 -6.891 1 97.88 72 GLN B CA 1
ATOM 2282 C C . GLN B 1 72 ? 13.312 -11.805 -6.977 1 97.88 72 GLN B C 1
ATOM 2284 O O . GLN B 1 72 ? 12.609 -12.727 -6.562 1 97.88 72 GLN B O 1
ATOM 2289 N N . ILE B 1 73 ? 12.93 -10.719 -7.453 1 98.5 73 ILE B N 1
ATOM 2290 C CA . ILE B 1 73 ? 11.508 -10.508 -7.699 1 98.5 73 ILE B CA 1
ATOM 2291 C C . ILE B 1 73 ? 11.273 -10.273 -9.188 1 98.5 73 ILE B C 1
ATOM 2293 O O . ILE B 1 73 ? 11.844 -9.352 -9.781 1 98.5 73 ILE B O 1
ATOM 2297 N N . VAL B 1 74 ? 10.516 -11.094 -9.82 1 98.62 74 VAL B N 1
ATOM 2298 C CA . VAL B 1 74 ? 9.969 -10.828 -11.148 1 98.62 74 VAL B CA 1
ATOM 2299 C C . VAL B 1 74 ? 8.633 -10.102 -11.023 1 98.62 74 VAL B C 1
ATOM 2301 O O . VAL B 1 74 ? 7.621 -10.711 -10.664 1 98.62 74 VAL B O 1
ATOM 2304 N N . ILE B 1 75 ? 8.664 -8.828 -11.281 1 98.31 75 ILE B N 1
ATOM 2305 C CA . ILE B 1 75 ? 7.426 -8.07 -11.266 1 98.31 75 ILE B CA 1
ATOM 2306 C C . ILE B 1 75 ? 6.703 -8.234 -12.602 1 98.31 75 ILE B C 1
ATOM 2308 O O . ILE B 1 75 ? 7.242 -7.871 -13.656 1 98.31 75 ILE B O 1
ATOM 2312 N N . SER B 1 76 ? 5.523 -8.781 -12.5 1 97.5 76 SER B N 1
ATOM 2313 C CA . SER B 1 76 ? 4.762 -9.039 -13.719 1 97.5 76 SER B CA 1
ATOM 2314 C C . SER B 1 76 ? 3.553 -8.117 -13.828 1 97.5 76 SER B C 1
ATOM 2316 O O . SER B 1 76 ? 2.664 -8.148 -12.969 1 97.5 76 SER B O 1
ATOM 2318 N N . GLY B 1 77 ? 3.527 -7.246 -14.75 1 93.25 77 GLY B N 1
ATOM 2319 C CA . GLY B 1 77 ? 2.451 -6.301 -14.992 1 93.25 77 GLY B CA 1
ATOM 2320 C C . GLY B 1 77 ? 2.695 -5.426 -16.203 1 93.25 77 GLY B C 1
ATOM 2321 O O . GLY B 1 77 ? 3.67 -4.672 -16.25 1 93.25 77 GLY B O 1
ATOM 2322 N N . GLY B 1 78 ? 1.897 -5.484 -17.141 1 88.62 78 GLY B N 1
ATOM 2323 C CA . GLY B 1 78 ? 2.018 -4.742 -18.391 1 88.62 78 GLY B CA 1
ATOM 2324 C C . GLY B 1 78 ? 1.366 -3.373 -18.344 1 88.62 78 GLY B C 1
ATOM 2325 O O . GLY B 1 78 ? 1.146 -2.826 -17.25 1 88.62 78 GLY B O 1
ATOM 2326 N N . PRO B 1 79 ? 1.248 -2.736 -19.516 1 77.69 79 PRO B N 1
ATOM 2327 C CA . PRO B 1 79 ? 0.67 -1.391 -19.562 1 77.69 79 PRO B CA 1
ATOM 2328 C C . PRO B 1 79 ? -0.825 -1.378 -19.266 1 77.69 79 PRO B C 1
ATOM 2330 O O . PRO B 1 79 ? -1.533 -2.334 -19.578 1 77.69 79 PRO B O 1
ATOM 2333 N N . GLU B 1 80 ? -1.188 -0.38 -18.422 1 65.62 80 GLU B N 1
ATOM 2334 C CA . GLU B 1 80 ? -2.617 -0.177 -18.219 1 65.62 80 GLU B CA 1
ATOM 2335 C C . GLU B 1 80 ? -3.338 0.117 -19.531 1 65.62 80 GLU B C 1
ATOM 2337 O O . GLU B 1 80 ? -4.461 -0.34 -19.734 1 65.62 80 GLU B O 1
ATOM 2342 N N . ASP B 1 81 ? -2.76 1.032 -20.328 1 62.84 81 ASP B N 1
ATOM 2343 C CA . ASP B 1 81 ? -3.234 1.39 -21.656 1 62.84 81 ASP B CA 1
ATOM 2344 C C . ASP B 1 81 ? -2.367 0.751 -22.734 1 62.84 81 ASP B C 1
ATOM 2346 O O . ASP B 1 81 ? -1.189 1.091 -22.875 1 62.84 81 ASP B O 1
ATOM 2350 N N . PRO B 1 82 ? -3.061 -0.242 -23.391 1 59.12 82 PRO B N 1
ATOM 2351 C CA . PRO B 1 82 ? -2.293 -0.937 -24.438 1 59.12 82 PRO B CA 1
ATOM 2352 C C . PRO B 1 82 ? -1.642 0.022 -25.422 1 59.12 82 PRO B C 1
ATOM 2354 O O . PRO B 1 82 ? -0.656 -0.334 -26.078 1 59.12 82 PRO B O 1
ATOM 2357 N N . LEU B 1 83 ? -2.354 1.207 -25.609 1 55.34 83 LEU B N 1
ATOM 2358 C CA . LEU B 1 83 ? -1.836 2.146 -26.594 1 55.34 83 LEU B CA 1
ATOM 2359 C C . LEU B 1 83 ? -0.678 2.955 -26.016 1 55.34 83 LEU B C 1
ATOM 2361 O O . LEU B 1 83 ? 0.074 3.588 -26.766 1 55.34 83 LEU B O 1
ATOM 2365 N N . ASN B 1 84 ? -0.596 3.02 -24.828 1 53.81 84 ASN B N 1
ATOM 2366 C CA . ASN B 1 84 ? 0.519 3.707 -24.188 1 53.81 84 ASN B CA 1
ATOM 2367 C C . ASN B 1 84 ? 1.436 2.73 -23.453 1 53.81 84 ASN B C 1
ATOM 2369 O O . ASN B 1 84 ? 1.339 2.576 -22.234 1 53.81 84 ASN B O 1
ATOM 2373 N N . ILE B 1 85 ? 2.129 1.929 -24.344 1 49.53 85 ILE B N 1
ATOM 2374 C CA . ILE B 1 85 ? 3.01 0.851 -23.906 1 49.53 85 ILE B CA 1
ATOM 2375 C C . ILE B 1 85 ? 4.023 1.388 -22.906 1 49.53 85 ILE B C 1
ATOM 2377 O O . ILE B 1 85 ? 4.578 0.626 -22.109 1 49.53 85 ILE B O 1
ATOM 2381 N N . ARG B 1 86 ? 4.375 2.742 -23.094 1 51.72 86 ARG B N 1
ATOM 2382 C CA . ARG B 1 86 ? 5.504 3.281 -22.328 1 51.72 86 ARG B CA 1
ATOM 2383 C C . ARG B 1 86 ? 5.211 3.293 -20.844 1 51.72 86 ARG B C 1
ATOM 2385 O O . ARG B 1 86 ? 6.117 3.494 -20.031 1 51.72 86 ARG B O 1
ATOM 2392 N N . SER B 1 87 ? 4 2.686 -20.391 1 71.19 87 SER B N 1
ATOM 2393 C CA . SER B 1 87 ? 4.012 2.91 -18.953 1 71.19 87 SER B CA 1
ATOM 2394 C C . SER B 1 87 ? 3.6 1.653 -18.203 1 71.19 87 SER B C 1
ATOM 2396 O O . SER B 1 87 ? 2.545 1.625 -17.562 1 71.19 87 SER B O 1
ATOM 2398 N N . SER B 1 88 ? 4.441 0.522 -18.562 1 88.88 88 SER B N 1
ATOM 2399 C CA . SER B 1 88 ? 4.203 -0.722 -17.828 1 88.88 88 SER B CA 1
ATOM 2400 C C . SER B 1 88 ? 4.281 -0.506 -16.328 1 88.88 88 SER B C 1
ATOM 2402 O O . SER B 1 88 ? 5.125 0.256 -15.844 1 88.88 88 SER B O 1
ATOM 2404 N N . GLU B 1 89 ? 3.295 -1.101 -15.703 1 92.69 89 GLU B N 1
ATOM 2405 C CA . GLU B 1 89 ? 3.307 -1.045 -14.242 1 92.69 89 GLU B CA 1
ATOM 2406 C C . GLU B 1 89 ? 4.602 -1.623 -13.68 1 92.69 89 GLU B C 1
ATOM 2408 O O . GLU B 1 89 ? 5.219 -1.026 -12.797 1 92.69 89 GLU B O 1
ATOM 2413 N N . ALA B 1 90 ? 5.016 -2.738 -14.289 1 95.75 90 ALA B N 1
ATOM 2414 C CA . ALA B 1 90 ? 6.227 -3.4 -13.812 1 95.75 90 ALA B CA 1
ATOM 2415 C C . ALA B 1 90 ? 7.445 -2.5 -13.977 1 95.75 90 ALA B C 1
ATOM 2417 O O . ALA B 1 90 ? 8.312 -2.449 -13.094 1 95.75 90 ALA B O 1
ATOM 2418 N N . LYS B 1 91 ? 7.465 -1.774 -15.023 1 94.12 91 LYS B N 1
ATOM 2419 C CA . LYS B 1 91 ? 8.617 -0.922 -15.312 1 94.12 91 LYS B CA 1
ATOM 2420 C C . LYS B 1 91 ? 8.695 0.243 -14.328 1 94.12 91 LYS B C 1
ATOM 2422 O O . LYS B 1 91 ? 9.75 0.517 -13.766 1 94.12 91 LYS B O 1
ATOM 2427 N N . PHE B 1 92 ? 7.551 0.921 -14.141 1 92 92 PHE B N 1
ATOM 2428 C CA . PHE B 1 92 ? 7.66 2.08 -13.266 1 92 92 PHE B CA 1
ATOM 2429 C C . PHE B 1 92 ? 7.816 1.644 -11.812 1 92 92 PHE B C 1
ATOM 2431 O O . PHE B 1 92 ? 8.406 2.363 -11 1 92 92 PHE B O 1
ATOM 2438 N N . LEU B 1 93 ? 7.367 0.426 -11.453 1 95.31 93 LEU B N 1
ATOM 2439 C CA . LEU B 1 93 ? 7.613 -0.088 -10.109 1 95.31 93 LEU B CA 1
ATOM 2440 C C . LEU B 1 93 ? 9.094 -0.399 -9.914 1 95.31 93 LEU B C 1
ATOM 2442 O O . LEU B 1 93 ? 9.656 -0.116 -8.852 1 95.31 93 LEU B O 1
ATOM 2446 N N . LYS B 1 94 ? 9.703 -0.99 -10.945 1 96.44 94 LYS B N 1
ATOM 2447 C CA . LYS B 1 94 ? 11.141 -1.211 -10.859 1 96.44 94 LYS B CA 1
ATOM 2448 C C . LYS B 1 94 ? 11.891 0.106 -10.672 1 96.44 94 LYS B C 1
ATOM 2450 O O . LYS B 1 94 ? 12.758 0.214 -9.805 1 96.44 94 LYS B O 1
ATOM 2455 N N . ASP B 1 95 ? 11.547 1.108 -11.484 1 94.5 95 ASP B N 1
ATOM 2456 C CA . ASP B 1 95 ? 12.188 2.412 -11.367 1 94.5 95 ASP B CA 1
ATOM 2457 C C . ASP B 1 95 ? 12.039 2.98 -9.961 1 94.5 95 ASP B C 1
ATOM 2459 O O . ASP B 1 95 ? 12.984 3.549 -9.406 1 94.5 95 ASP B O 1
ATOM 2463 N N . TYR B 1 96 ? 10.914 2.803 -9.453 1 94.38 96 TYR B N 1
ATOM 2464 C CA . TYR B 1 96 ? 10.625 3.248 -8.094 1 94.38 96 TYR B CA 1
ATOM 2465 C C . TYR B 1 96 ? 11.531 2.547 -7.082 1 94.38 96 TYR B C 1
ATOM 2467 O O . TYR B 1 96 ? 12.133 3.195 -6.227 1 94.38 96 TYR B O 1
ATOM 2475 N N . LEU B 1 97 ? 11.625 1.271 -7.184 1 96.5 97 LEU B N 1
ATOM 2476 C CA . LEU B 1 97 ? 12.406 0.485 -6.238 1 96.5 97 LEU B CA 1
ATOM 2477 C C . LEU B 1 97 ? 13.891 0.802 -6.375 1 96.5 97 LEU B C 1
ATOM 2479 O O . LEU B 1 97 ? 14.617 0.841 -5.375 1 96.5 97 LEU B O 1
ATOM 2483 N N . LEU B 1 98 ? 14.328 1.024 -7.613 1 96.25 98 LEU B N 1
ATOM 2484 C CA . LEU B 1 98 ? 15.727 1.403 -7.82 1 96.25 98 LEU B CA 1
ATOM 2485 C C . LEU B 1 98 ? 16.031 2.736 -7.148 1 96.25 98 LEU B C 1
ATOM 2487 O O . LEU B 1 98 ? 17.078 2.896 -6.527 1 96.25 98 LEU B O 1
ATOM 2491 N N . LYS B 1 99 ? 15.109 3.631 -7.234 1 93.31 99 LYS B N 1
ATOM 2492 C CA . LYS B 1 99 ? 15.273 4.93 -6.582 1 93.31 99 LYS B CA 1
ATOM 2493 C C . LYS B 1 99 ? 15.336 4.777 -5.066 1 93.31 99 LYS B C 1
ATOM 2495 O O . LYS B 1 99 ? 16 5.562 -4.387 1 93.31 99 LYS B O 1
ATOM 2500 N N . LEU B 1 100 ? 14.672 3.768 -4.578 1 93.44 100 LEU B N 1
ATOM 2501 C CA . LEU B 1 100 ? 14.664 3.531 -3.141 1 93.44 100 LEU B CA 1
ATOM 2502 C C . LEU B 1 100 ? 15.945 2.832 -2.697 1 93.44 100 LEU B C 1
ATOM 2504 O O . LEU B 1 100 ? 16.172 2.654 -1.499 1 93.44 100 LEU B O 1
ATOM 2508 N N . GLY B 1 101 ? 16.781 2.348 -3.639 1 92.69 101 GLY B N 1
ATOM 2509 C CA . GLY B 1 101 ? 18.078 1.808 -3.281 1 92.69 101 GLY B CA 1
ATOM 2510 C C . GLY B 1 101 ? 18.188 0.311 -3.506 1 92.69 101 GLY B C 1
ATOM 2511 O O . GLY B 1 101 ? 19.188 -0.308 -3.135 1 92.69 101 GLY B O 1
ATOM 2512 N N . PHE B 1 102 ? 17.156 -0.317 -4.078 1 95.44 102 PHE B N 1
ATOM 2513 C CA . PHE B 1 102 ? 17.234 -1.739 -4.387 1 95.44 102 PHE B CA 1
ATOM 2514 C C . PHE B 1 102 ? 18.125 -1.978 -5.605 1 95.44 102 PHE B C 1
ATOM 2516 O O . PHE B 1 102 ? 18.203 -1.125 -6.492 1 95.44 102 PHE B O 1
ATOM 2523 N N . ASP B 1 103 ? 18.734 -3.109 -5.68 1 96.25 103 ASP B N 1
ATOM 2524 C CA . ASP B 1 103 ? 19.672 -3.428 -6.746 1 96.25 103 ASP B CA 1
ATOM 2525 C C . ASP B 1 103 ? 18.953 -3.877 -8.008 1 96.25 103 ASP B C 1
ATOM 2527 O O . ASP B 1 103 ? 17.953 -4.602 -7.938 1 96.25 1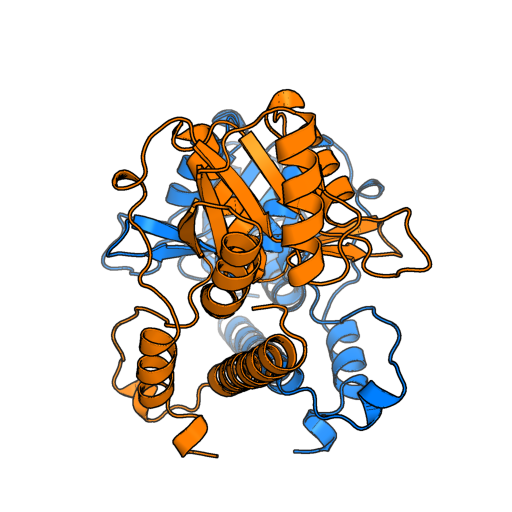03 ASP B O 1
ATOM 2531 N N . GLU B 1 104 ? 19.484 -3.529 -9.086 1 96.94 104 GLU B N 1
ATOM 2532 C CA . GLU B 1 104 ? 18.922 -3.857 -10.391 1 96.94 104 GLU B CA 1
ATOM 2533 C C . GLU B 1 104 ? 18.781 -5.367 -10.562 1 96.94 104 GLU B C 1
ATOM 2535 O O . GLU B 1 104 ? 17.812 -5.84 -11.164 1 96.94 104 GLU B O 1
ATOM 2540 N N . ASP B 1 105 ? 19.688 -6.125 -10.023 1 96.44 105 ASP B N 1
ATOM 2541 C CA . ASP B 1 105 ? 19.703 -7.57 -10.211 1 96.44 105 ASP B CA 1
ATOM 2542 C C . ASP B 1 105 ? 18.625 -8.258 -9.383 1 96.44 105 ASP B C 1
ATOM 2544 O O . ASP B 1 105 ? 18.312 -9.422 -9.602 1 96.44 105 ASP B O 1
ATOM 2548 N N . GLU B 1 106 ? 18.109 -7.527 -8.383 1 97.12 106 GLU B N 1
ATOM 2549 C CA . GLU B 1 106 ? 17.094 -8.086 -7.504 1 97.12 106 GLU B CA 1
ATOM 2550 C C . GLU B 1 106 ? 15.711 -8.016 -8.148 1 97.12 106 GLU B C 1
ATOM 2552 O O . GLU B 1 106 ? 14.773 -8.672 -7.699 1 97.12 106 GLU B O 1
ATOM 2557 N N . ILE B 1 107 ? 15.633 -7.188 -9.227 1 97.88 107 ILE B N 1
ATOM 2558 C CA . ILE B 1 107 ? 14.312 -6.895 -9.773 1 97.88 107 ILE B CA 1
ATOM 2559 C C . ILE B 1 107 ? 14.289 -7.199 -11.273 1 97.88 107 ILE B C 1
ATOM 2561 O O . ILE B 1 107 ? 15.039 -6.594 -12.047 1 97.88 107 ILE B O 1
ATOM 2565 N N . ILE B 1 108 ? 13.484 -8.078 -11.695 1 97.81 108 ILE B N 1
ATOM 2566 C CA . ILE B 1 108 ? 13.258 -8.414 -13.102 1 97.81 108 ILE B CA 1
ATOM 2567 C C . ILE B 1 108 ? 11.859 -7.953 -13.516 1 97.81 108 ILE B C 1
ATOM 2569 O O . ILE B 1 108 ? 10.898 -8.125 -12.773 1 97.81 108 ILE B O 1
ATOM 2573 N N . VAL B 1 109 ? 11.766 -7.43 -14.734 1 97.31 109 VAL B N 1
ATOM 2574 C CA . VAL B 1 109 ? 10.5 -6.879 -15.211 1 97.31 109 VAL B CA 1
ATOM 2575 C C . VAL B 1 109 ? 9.93 -7.773 -16.297 1 97.31 109 VAL B C 1
ATOM 2577 O O . VAL B 1 109 ? 10.625 -8.117 -17.266 1 97.31 109 VAL B O 1
ATOM 2580 N N . GLU B 1 110 ? 8.711 -8.219 -16.094 1 97.56 110 GLU B N 1
ATOM 2581 C CA . GLU B 1 110 ? 7.824 -8.656 -17.172 1 97.56 110 GLU B CA 1
ATOM 2582 C C . GLU B 1 110 ? 6.719 -7.633 -17.422 1 97.56 110 GLU B C 1
ATOM 2584 O O . GLU B 1 110 ? 5.742 -7.57 -16.672 1 97.56 110 GLU B O 1
ATOM 2589 N N . GLY B 1 111 ? 6.895 -6.816 -18.438 1 95.62 111 GLY B N 1
ATOM 2590 C CA . GLY B 1 111 ? 6.074 -5.625 -18.594 1 95.62 111 GLY B CA 1
ATOM 2591 C C . GLY B 1 111 ? 5.125 -5.711 -19.781 1 95.62 111 GLY B C 1
ATOM 2592 O O . GLY B 1 111 ? 4.602 -4.691 -20.234 1 95.62 111 GLY B O 1
ATOM 2593 N N . LYS B 1 112 ? 4.836 -6.914 -20.234 1 93.88 112 LYS B N 1
ATOM 2594 C CA . LYS B 1 112 ? 4.09 -7.027 -21.484 1 93.88 112 LYS B CA 1
ATOM 2595 C C . LYS B 1 112 ? 2.697 -7.605 -21.234 1 93.88 112 LYS B C 1
ATOM 2597 O O . LYS B 1 112 ? 1.821 -7.512 -22.109 1 93.88 112 LYS B O 1
ATOM 2602 N N . SER B 1 113 ? 2.498 -8.234 -20.125 1 94.69 113 SER B N 1
ATOM 2603 C CA . SER B 1 113 ? 1.267 -8.977 -19.875 1 94.69 113 SER B CA 1
ATOM 2604 C C . SER B 1 113 ? 0.07 -8.039 -19.766 1 94.69 113 SER B C 1
ATOM 2606 O O . SER B 1 113 ? 0.202 -6.918 -19.281 1 94.69 113 SER B O 1
ATOM 2608 N N . ARG B 1 114 ? -1.039 -8.562 -20.281 1 90.94 114 ARG B N 1
ATOM 2609 C CA . ARG B 1 114 ? -2.271 -7.789 -20.203 1 90.94 114 ARG B CA 1
ATOM 2610 C C . ARG B 1 114 ? -3.295 -8.469 -19.312 1 90.94 114 ARG B C 1
ATOM 2612 O O . ARG B 1 114 ? -4.352 -7.906 -19.016 1 90.94 114 ARG B O 1
ATOM 2619 N N . ASN B 1 115 ? -3.086 -9.648 -18.984 1 91.44 115 ASN B N 1
ATOM 2620 C CA . ASN B 1 115 ? -3.928 -10.43 -18.078 1 91.44 115 ASN B CA 1
ATOM 2621 C C . ASN B 1 115 ? -3.123 -11.5 -17.344 1 91.44 115 ASN B C 1
ATOM 2623 O O . ASN B 1 115 ? -1.917 -11.633 -17.562 1 91.44 115 ASN B O 1
ATOM 2627 N N . THR B 1 116 ? -3.791 -12.188 -16.469 1 95.06 116 THR B N 1
ATOM 2628 C CA . THR B 1 116 ? -3.094 -13.109 -15.57 1 95.06 116 THR B CA 1
ATOM 2629 C C . THR B 1 116 ? -2.498 -14.273 -16.359 1 95.06 116 THR B C 1
ATOM 2631 O O . THR B 1 116 ? -1.414 -14.766 -16.031 1 95.06 116 THR B O 1
ATOM 2634 N N . PHE B 1 117 ? -3.199 -14.688 -17.406 1 96.12 117 PHE B N 1
ATOM 2635 C CA . PHE B 1 117 ? -2.666 -15.75 -18.25 1 96.12 117 PHE B CA 1
ATOM 2636 C C . PHE B 1 117 ? -1.367 -15.312 -18.922 1 96.12 117 PHE B C 1
ATOM 2638 O O . PHE B 1 117 ? -0.376 -16.047 -18.906 1 96.12 117 PHE B O 1
ATOM 2645 N N . GLU B 1 118 ? -1.382 -14.133 -19.406 1 97.25 118 GLU B N 1
ATOM 2646 C CA . GLU B 1 118 ? -0.187 -13.578 -20.047 1 97.25 118 GLU B CA 1
ATOM 2647 C C . GLU B 1 118 ? 0.922 -13.352 -19.016 1 97.25 118 GLU B C 1
ATOM 2649 O O . GLU B 1 118 ? 2.105 -13.492 -19.344 1 97.25 118 GLU B O 1
ATOM 2654 N N . ASN B 1 119 ? 0.57 -12.961 -17.828 1 97.62 119 ASN B N 1
ATOM 2655 C CA . ASN B 1 119 ? 1.578 -12.883 -16.781 1 97.62 119 ASN B CA 1
ATOM 2656 C C . ASN B 1 119 ? 2.389 -14.172 -16.688 1 97.62 119 ASN B C 1
ATOM 2658 O O . ASN B 1 119 ? 3.619 -14.141 -16.672 1 97.62 119 ASN B O 1
ATOM 2662 N N . ALA B 1 120 ? 1.642 -15.266 -16.609 1 98.44 120 ALA B N 1
ATOM 2663 C CA . ALA B 1 120 ? 2.275 -16.562 -16.469 1 98.44 120 ALA B CA 1
ATOM 2664 C C . ALA B 1 120 ? 3.088 -16.922 -17.719 1 98.44 120 ALA B C 1
ATOM 2666 O O . ALA B 1 120 ? 4.242 -17.344 -17.609 1 98.44 120 ALA B O 1
ATOM 2667 N N . LEU B 1 121 ? 2.482 -16.703 -18.828 1 98.19 121 LEU B N 1
ATOM 2668 C CA . LEU B 1 121 ? 3.096 -17.047 -20.109 1 98.19 121 LEU B CA 1
ATOM 2669 C C . LEU B 1 121 ? 4.387 -16.266 -20.328 1 98.19 121 LEU B C 1
ATOM 2671 O O . LEU B 1 121 ? 5.422 -16.844 -20.656 1 98.19 121 LEU B O 1
ATOM 2675 N N . PHE B 1 122 ? 4.344 -14.992 -20.125 1 98.25 122 PHE B N 1
ATOM 2676 C CA . PHE B 1 122 ? 5.504 -14.148 -20.406 1 98.25 122 PHE B CA 1
ATOM 2677 C C . PHE B 1 122 ? 6.551 -14.297 -19.297 1 98.25 122 PHE B C 1
ATOM 2679 O O . PHE B 1 122 ? 7.75 -14.164 -19.562 1 98.25 122 PHE B O 1
ATOM 2686 N N . SER B 1 123 ? 6.094 -14.555 -18.078 1 98.56 123 SER B N 1
ATOM 2687 C CA . SER B 1 123 ? 7.062 -14.914 -17.047 1 98.56 123 SER B CA 1
ATOM 2688 C C . SER B 1 123 ? 7.832 -16.172 -17.422 1 98.56 123 SER B C 1
ATOM 2690 O O . SER B 1 123 ? 9.055 -16.234 -17.281 1 98.56 123 SER B O 1
ATOM 2692 N N . LYS B 1 124 ? 7.102 -17.156 -17.891 1 98.56 124 LYS B N 1
ATOM 2693 C CA . LYS B 1 124 ? 7.754 -18.391 -18.312 1 98.56 124 LYS B CA 1
ATOM 2694 C C . LYS B 1 124 ? 8.867 -18.109 -19.328 1 98.56 124 LYS B C 1
ATOM 2696 O O . LYS B 1 124 ? 9.961 -18.672 -19.219 1 98.56 124 LYS B O 1
ATOM 2701 N N . LYS B 1 125 ? 8.586 -17.297 -20.281 1 98.5 125 LYS B N 1
ATOM 2702 C CA . LYS B 1 125 ? 9.57 -16.969 -21.297 1 98.5 125 LYS B CA 1
ATOM 2703 C C . LYS B 1 125 ? 10.836 -16.391 -20.672 1 98.5 125 LYS B C 1
ATOM 2705 O O . LYS B 1 125 ? 11.945 -16.75 -21.062 1 98.5 125 LYS B O 1
ATOM 2710 N N . ILE B 1 126 ? 10.633 -15.539 -19.734 1 98.25 126 ILE B N 1
ATOM 2711 C CA . ILE B 1 126 ? 11.758 -14.93 -19.031 1 98.25 126 ILE B CA 1
ATOM 2712 C C . ILE B 1 126 ? 12.539 -16 -18.281 1 98.25 126 ILE B C 1
ATOM 2714 O O . ILE B 1 126 ? 13.773 -16.047 -18.344 1 98.25 126 ILE B O 1
ATOM 2718 N N . PHE B 1 127 ? 11.805 -16.812 -17.547 1 98.56 127 PHE B N 1
ATOM 2719 C CA . PHE B 1 127 ? 12.438 -17.859 -16.766 1 98.56 127 PHE B CA 1
ATOM 2720 C C . PHE B 1 127 ? 13.227 -18.812 -17.672 1 98.56 127 PHE B C 1
ATOM 2722 O O . PHE B 1 127 ? 14.336 -19.219 -17.344 1 98.56 127 PHE B O 1
ATOM 2729 N N . ASP B 1 128 ? 12.672 -19.141 -18.812 1 98.44 128 ASP B N 1
ATOM 2730 C CA . ASP B 1 128 ? 13.336 -20.016 -19.781 1 98.44 128 ASP B CA 1
ATOM 2731 C C . ASP B 1 128 ? 14.594 -19.359 -20.344 1 98.44 128 ASP B C 1
ATOM 2733 O O . ASP B 1 128 ? 15.656 -19.969 -20.391 1 98.44 128 ASP B O 1
ATOM 2737 N N . GLN B 1 129 ? 14.43 -18.125 -20.734 1 98.06 129 GLN B N 1
ATOM 2738 C CA . GLN B 1 129 ? 15.531 -17.391 -21.359 1 98.06 129 GLN B CA 1
ATOM 2739 C C . GLN B 1 129 ? 16.703 -17.234 -20.375 1 98.06 129 GLN B C 1
ATOM 2741 O O . GLN B 1 129 ? 17.859 -17.312 -20.766 1 98.06 129 GLN B O 1
ATOM 2746 N N . ARG B 1 130 ? 16.359 -17.125 -19.156 1 97.25 130 ARG B N 1
ATOM 2747 C CA . ARG B 1 130 ? 17.391 -16.859 -18.156 1 97.25 130 ARG B CA 1
ATOM 2748 C C . ARG B 1 130 ? 17.781 -18.125 -17.422 1 97.25 130 ARG B C 1
ATOM 2750 O O . ARG B 1 130 ? 18.609 -18.094 -16.5 1 97.25 130 ARG B O 1
ATOM 2757 N N . LYS B 1 131 ? 17.172 -19.203 -17.781 1 97.56 131 LYS B N 1
ATOM 2758 C CA . LYS B 1 131 ? 17.453 -20.516 -17.188 1 97.56 131 LYS B CA 1
ATOM 2759 C C . LYS B 1 131 ? 17.266 -20.484 -15.672 1 97.56 131 LYS B C 1
ATOM 2761 O O . LYS B 1 131 ? 18.125 -20.938 -14.922 1 97.56 131 LYS B O 1
ATOM 2766 N N . LEU B 1 132 ? 16.188 -19.906 -15.305 1 97.19 132 LEU B N 1
ATOM 2767 C CA . LEU B 1 132 ? 15.828 -19.812 -13.891 1 97.19 132 LEU B CA 1
ATOM 2768 C C . LEU B 1 132 ? 14.984 -21 -13.469 1 97.19 132 LEU B C 1
ATOM 2770 O O . LEU B 1 132 ? 14.281 -21.594 -14.289 1 97.19 132 LEU B O 1
ATOM 2774 N N . SER B 1 133 ? 15.109 -21.297 -12.18 1 96.31 133 SER B N 1
ATOM 2775 C CA . SER B 1 133 ? 14.234 -22.328 -11.625 1 96.31 133 SER B CA 1
ATOM 2776 C C . SER B 1 133 ? 12.773 -21.922 -11.703 1 96.31 133 SER B C 1
ATOM 2778 O O . SER B 1 133 ? 12.43 -20.766 -11.438 1 96.31 133 SER B O 1
ATOM 2780 N N . LYS B 1 134 ? 11.953 -22.891 -12.039 1 97.38 134 LYS B N 1
ATOM 2781 C CA . LYS B 1 134 ? 10.523 -22.609 -12.141 1 97.38 134 LYS B CA 1
ATOM 2782 C C . LYS B 1 134 ? 9.805 -22.938 -10.836 1 97.38 134 LYS B C 1
ATOM 2784 O O . LYS B 1 134 ? 8.57 -22.938 -10.781 1 97.38 134 LYS B O 1
ATOM 2789 N N . SER B 1 135 ? 10.586 -23.281 -9.828 1 97.88 135 SER B N 1
ATOM 2790 C CA . SER B 1 135 ? 10.039 -23.328 -8.477 1 97.88 135 SER B CA 1
ATOM 2791 C C . SER B 1 135 ? 9.984 -21.938 -7.852 1 97.88 135 SER B C 1
ATOM 2793 O O . SER B 1 135 ? 11.008 -21.406 -7.43 1 97.88 135 SER B O 1
ATOM 2795 N N . ILE B 1 136 ? 8.75 -21.391 -7.789 1 98.38 136 ILE B N 1
ATOM 2796 C CA . ILE B 1 136 ? 8.68 -19.969 -7.477 1 98.38 136 ILE B CA 1
ATOM 2797 C C . ILE B 1 136 ? 7.777 -19.75 -6.266 1 98.38 136 ILE B C 1
ATOM 2799 O O . ILE B 1 136 ? 6.938 -20.609 -5.949 1 98.38 136 ILE B O 1
ATOM 2803 N N . VAL B 1 137 ? 8.031 -18.656 -5.586 1 98.06 137 VAL B N 1
ATOM 2804 C CA . VAL B 1 137 ? 7.047 -18.062 -4.688 1 98.06 137 VAL B CA 1
ATOM 2805 C C . VAL B 1 137 ? 6.148 -17.094 -5.465 1 98.06 137 VAL B C 1
ATOM 2807 O O . VAL B 1 137 ? 6.625 -16.125 -6.043 1 98.06 137 VAL B O 1
ATOM 2810 N N . LEU B 1 138 ? 4.883 -17.406 -5.543 1 98.19 138 LEU B N 1
ATOM 2811 C CA . LEU B 1 138 ? 3.932 -16.531 -6.227 1 98.19 138 LEU B CA 1
ATOM 2812 C C . LEU B 1 138 ? 3.246 -15.594 -5.238 1 98.19 138 LEU B C 1
ATOM 2814 O O . LEU B 1 138 ? 2.631 -16.047 -4.273 1 98.19 138 LEU B O 1
ATOM 2818 N N . ILE B 1 139 ? 3.404 -14.297 -5.512 1 98 139 ILE B N 1
ATOM 2819 C CA . ILE B 1 139 ? 2.92 -13.297 -4.57 1 98 139 ILE B CA 1
ATOM 2820 C C . ILE B 1 139 ? 1.786 -12.492 -5.203 1 98 139 ILE B C 1
ATOM 2822 O O . ILE B 1 139 ? 1.989 -11.812 -6.211 1 98 139 ILE B O 1
ATOM 2826 N N . THR B 1 140 ? 0.648 -12.539 -4.645 1 96.31 140 THR B N 1
ATOM 2827 C CA . THR B 1 140 ? -0.507 -11.75 -5.055 1 96.31 140 THR B CA 1
ATOM 2828 C C . THR B 1 140 ? -1.562 -11.719 -3.953 1 96.31 140 THR B C 1
ATOM 2830 O O . THR B 1 140 ? -1.366 -12.305 -2.883 1 96.31 140 THR B O 1
ATOM 2833 N N . SER B 1 141 ? -2.59 -10.945 -4.18 1 93.25 141 SER B N 1
ATOM 2834 C CA . SER B 1 141 ? -3.672 -10.836 -3.207 1 93.25 141 SER B CA 1
ATOM 2835 C C . SER B 1 141 ? -4.395 -12.164 -3.033 1 93.25 141 SER B C 1
ATOM 2837 O O . SER B 1 141 ? -4.512 -12.945 -3.982 1 93.25 141 SER B O 1
ATOM 2839 N N . GLY B 1 142 ? -4.914 -12.352 -1.827 1 90.62 142 GLY B N 1
ATOM 2840 C CA . GLY B 1 142 ? -5.59 -13.594 -1.498 1 90.62 142 GLY B CA 1
ATOM 2841 C C . GLY B 1 142 ? -6.707 -13.945 -2.461 1 90.62 142 GLY B C 1
ATOM 2842 O O . GLY B 1 142 ? -6.801 -15.078 -2.928 1 90.62 142 GLY B O 1
ATOM 2843 N N . PHE B 1 143 ? -7.539 -13.055 -2.828 1 87.12 143 PHE B N 1
ATOM 2844 C CA . PHE B 1 143 ? -8.695 -13.305 -3.676 1 87.12 143 PHE B CA 1
ATOM 2845 C C . PHE B 1 143 ? -8.266 -13.719 -5.078 1 87.12 143 PHE B C 1
ATOM 2847 O O . PHE B 1 143 ? -9.031 -14.359 -5.805 1 87.12 143 PHE B O 1
ATOM 2854 N N . HIS B 1 144 ? -7.059 -13.367 -5.438 1 92.06 144 HIS B N 1
ATOM 2855 C CA . HIS B 1 144 ? -6.574 -13.547 -6.801 1 92.06 144 HIS B CA 1
ATOM 2856 C C . HIS B 1 144 ? -5.688 -14.781 -6.91 1 92.06 144 HIS B C 1
ATOM 2858 O O . HIS B 1 144 ? -5.383 -15.234 -8.016 1 92.06 144 HIS B O 1
ATOM 2864 N N . MET B 1 145 ? -5.32 -15.391 -5.828 1 94.5 145 MET B N 1
ATOM 2865 C CA . MET B 1 145 ? -4.277 -16.406 -5.801 1 94.5 145 MET B CA 1
ATOM 2866 C C . MET B 1 145 ? -4.738 -17.688 -6.504 1 94.5 145 MET B C 1
ATOM 2868 O O . MET B 1 145 ? -3.959 -18.312 -7.219 1 94.5 145 MET B O 1
ATOM 2872 N N . PHE B 1 146 ? -5.965 -18.016 -6.336 1 92 146 PHE B N 1
ATOM 2873 C CA . PHE B 1 146 ? -6.438 -19.266 -6.926 1 92 146 PHE B CA 1
ATOM 2874 C C . PHE B 1 146 ? -6.238 -19.25 -8.438 1 92 146 PHE B C 1
ATOM 2876 O O . PHE B 1 146 ? -5.605 -20.156 -8.992 1 92 146 PHE B O 1
ATOM 2883 N N . ARG B 1 147 ? -6.703 -18.297 -9.062 1 93.5 147 ARG B N 1
ATOM 2884 C CA . ARG B 1 147 ? -6.609 -18.188 -10.516 1 93.5 147 ARG B CA 1
ATOM 2885 C C . ARG B 1 147 ? -5.16 -18.016 -10.961 1 93.5 147 ARG B C 1
ATOM 2887 O O . ARG B 1 147 ? -4.723 -18.641 -11.93 1 93.5 147 ARG B O 1
ATOM 2894 N N . ALA B 1 148 ? -4.441 -17.234 -10.242 1 96.69 148 ALA B N 1
ATOM 2895 C CA . ALA B 1 148 ? -3.043 -16.969 -10.578 1 96.69 148 ALA B CA 1
ATOM 2896 C C . ALA B 1 148 ? -2.217 -18.25 -10.5 1 96.69 148 ALA B C 1
ATOM 2898 O O . ALA B 1 148 ? -1.489 -18.594 -11.438 1 96.69 148 ALA B O 1
ATOM 2899 N N . LYS B 1 149 ? -2.35 -18.938 -9.43 1 96.94 149 LYS B N 1
ATOM 2900 C CA . LYS B 1 149 ? -1.605 -20.188 -9.219 1 96.94 149 LYS B CA 1
ATOM 2901 C C . LYS B 1 149 ? -1.852 -21.172 -10.352 1 96.94 149 LYS B C 1
ATOM 2903 O O . LYS B 1 149 ? -0.909 -21.766 -10.883 1 96.94 149 LYS B O 1
ATOM 2908 N N . ARG B 1 150 ? -3.039 -21.312 -10.727 1 96.56 150 ARG B N 1
ATOM 2909 C CA . ARG B 1 150 ? -3.396 -22.281 -11.773 1 96.56 150 ARG B CA 1
ATOM 2910 C C . ARG B 1 150 ? -2.816 -21.859 -13.117 1 96.56 150 ARG B C 1
ATOM 2912 O O . ARG B 1 150 ? -2.375 -22.703 -13.898 1 96.56 150 ARG B O 1
ATOM 2919 N N . CYS B 1 151 ? -2.84 -20.594 -13.43 1 98.06 151 CYS B N 1
ATOM 2920 C CA . CYS B 1 151 ? -2.234 -20.109 -14.656 1 98.06 151 CYS B CA 1
ATOM 2921 C C . CYS B 1 151 ? -0.746 -20.438 -14.703 1 98.06 151 CYS B C 1
ATOM 2923 O O . CYS B 1 151 ? -0.24 -20.906 -15.719 1 98.06 151 CYS B O 1
ATOM 2925 N N . PHE B 1 152 ? -0.103 -20.172 -13.594 1 98.69 152 PHE B N 1
ATOM 2926 C CA . PHE B 1 152 ? 1.338 -20.391 -13.547 1 98.69 152 PHE B CA 1
ATOM 2927 C C . PHE B 1 152 ? 1.666 -21.875 -13.578 1 98.69 152 PHE B C 1
ATOM 2929 O O . PHE B 1 152 ? 2.605 -22.297 -14.258 1 98.69 152 PHE B O 1
ATOM 2936 N N . GLU B 1 153 ? 0.929 -22.672 -12.867 1 98.38 153 GLU B N 1
ATOM 2937 C CA . GLU B 1 153 ? 1.148 -24.109 -12.867 1 98.38 153 GLU B CA 1
ATOM 2938 C C . GLU B 1 153 ? 0.938 -24.703 -14.258 1 98.38 153 GLU B C 1
ATOM 2940 O O . GLU B 1 153 ? 1.667 -25.609 -14.672 1 98.38 153 GLU B O 1
ATOM 2945 N N . LYS B 1 154 ? 0.007 -24.219 -14.953 1 98 154 LYS B N 1
ATOM 2946 C CA . LYS B 1 154 ? -0.253 -24.672 -16.312 1 98 154 LYS B CA 1
ATOM 2947 C C . LYS B 1 154 ? 0.938 -24.391 -17.219 1 98 154 LYS B C 1
ATOM 2949 O O . LYS B 1 154 ? 1.156 -25.094 -18.203 1 98 154 LYS B O 1
ATOM 2954 N N . GLN B 1 155 ? 1.685 -23.375 -16.922 1 98.06 155 GLN B N 1
ATOM 2955 C CA . GLN B 1 155 ? 2.857 -23.031 -17.719 1 98.06 155 GLN B CA 1
ATOM 2956 C C . GLN B 1 155 ? 4.094 -23.781 -17.234 1 98.06 155 GLN B C 1
ATOM 2958 O O . GLN B 1 155 ? 5.207 -23.516 -17.688 1 98.06 155 GLN B O 1
ATOM 2963 N N . GLY B 1 156 ? 3.967 -24.641 -16.25 1 98.12 156 GLY B N 1
ATOM 2964 C CA . GLY B 1 156 ? 5.055 -25.531 -15.852 1 98.12 156 GLY B CA 1
ATOM 2965 C C . GLY B 1 156 ? 5.762 -25.078 -14.594 1 98.12 156 GLY B C 1
ATOM 2966 O O . GLY B 1 156 ? 6.805 -25.609 -14.227 1 98.12 156 GLY B O 1
ATOM 2967 N N . PHE B 1 157 ? 5.203 -24.109 -13.914 1 98.56 157 PHE B N 1
ATOM 2968 C CA . PHE B 1 157 ? 5.809 -23.656 -12.672 1 98.56 157 PHE B CA 1
ATOM 2969 C C . PHE B 1 157 ? 5.387 -24.531 -11.5 1 98.56 157 PHE B C 1
ATOM 2971 O O . PHE B 1 157 ? 4.258 -25.031 -11.461 1 98.56 157 PHE B O 1
ATOM 2978 N N . GLU B 1 158 ? 6.273 -24.781 -10.602 1 98.25 158 GLU B N 1
ATOM 2979 C CA . GLU B 1 158 ? 5.953 -25.219 -9.242 1 98.25 158 GLU B CA 1
ATOM 2980 C C . GLU B 1 158 ? 5.734 -24.047 -8.312 1 98.25 158 GLU B C 1
ATOM 2982 O O . GLU B 1 158 ? 6.68 -23.312 -7.988 1 98.25 158 GLU B O 1
ATOM 2987 N N . VAL B 1 159 ? 4.5 -23.906 -7.812 1 97.5 159 VAL B N 1
ATOM 2988 C CA . VAL B 1 159 ? 4.129 -22.641 -7.199 1 97.5 159 VAL B CA 1
ATOM 2989 C C . VAL B 1 159 ? 3.979 -22.828 -5.691 1 97.5 159 VAL B C 1
ATOM 2991 O O . VAL B 1 159 ? 3.252 -23.703 -5.234 1 97.5 159 VAL B O 1
ATOM 2994 N N . THR B 1 160 ? 4.688 -22.078 -4.926 1 96.88 160 THR B N 1
ATOM 2995 C CA . THR B 1 160 ? 4.406 -21.828 -3.52 1 96.88 160 THR B CA 1
ATOM 2996 C C . THR B 1 160 ? 3.656 -20.5 -3.352 1 96.88 160 THR B C 1
ATOM 2998 O O . THR B 1 160 ? 4.234 -19.438 -3.518 1 96.88 160 THR B O 1
ATOM 3001 N N . PRO B 1 161 ? 2.408 -20.547 -2.975 1 95.81 161 PRO B N 1
ATOM 3002 C CA . PRO B 1 161 ? 1.627 -19.312 -2.861 1 95.81 161 PRO B CA 1
ATOM 3003 C C . PRO B 1 161 ? 2.01 -18.484 -1.639 1 95.81 161 PRO B C 1
ATOM 3005 O O . PRO B 1 161 ? 2.256 -19.047 -0.564 1 95.81 161 PRO B O 1
ATOM 3008 N N . PHE B 1 162 ? 2.16 -17.25 -1.775 1 95.81 162 PHE B N 1
ATOM 3009 C CA . PHE B 1 162 ? 2.289 -16.281 -0.69 1 95.81 162 PHE B CA 1
ATOM 3010 C C . PHE B 1 162 ? 1.189 -15.234 -0.769 1 95.81 162 PHE B C 1
ATOM 3012 O O . PHE B 1 162 ? 1.317 -14.25 -1.498 1 95.81 162 PHE B O 1
ATOM 3019 N N . ILE B 1 163 ? 0.266 -15.359 0.072 1 93.38 163 ILE B N 1
ATOM 3020 C CA . ILE B 1 163 ? -0.957 -14.562 0.023 1 93.38 163 ILE B CA 1
ATOM 3021 C C . ILE B 1 163 ? -0.742 -13.234 0.75 1 93.38 163 ILE B C 1
ATOM 3023 O O . ILE B 1 163 ? -0.157 -13.203 1.835 1 93.38 163 ILE B O 1
ATOM 3027 N N . THR B 1 164 ? -1.226 -12.219 0.078 1 93.56 164 THR B N 1
ATOM 3028 C CA . THR B 1 164 ? -1.151 -10.883 0.661 1 93.56 164 THR B CA 1
ATOM 3029 C C . THR B 1 164 ? -2.527 -10.227 0.679 1 93.56 164 THR B C 1
ATOM 3031 O O . THR B 1 164 ? -3.494 -10.781 0.154 1 93.56 164 THR B O 1
ATOM 3034 N N . ASP B 1 165 ? -2.639 -9.07 1.342 1 89.25 165 ASP B N 1
ATOM 3035 C CA . ASP B 1 165 ? -3.855 -8.258 1.354 1 89.25 165 ASP B CA 1
ATOM 3036 C C . ASP B 1 165 ? -5.09 -9.133 1.575 1 89.25 165 ASP B C 1
ATOM 3038 O O . ASP B 1 165 ? -5.984 -9.18 0.726 1 89.25 165 ASP B O 1
ATOM 3042 N N . PRO B 1 166 ? -5.137 -9.82 2.643 1 84.69 166 PRO B N 1
ATOM 3043 C CA . PRO B 1 166 ? -6.258 -10.734 2.881 1 84.69 166 PRO B CA 1
ATOM 3044 C C . PRO B 1 166 ? -7.602 -10.008 2.967 1 84.69 166 PRO B C 1
ATOM 3046 O O . PRO B 1 166 ? -7.672 -8.891 3.479 1 84.69 166 PRO B O 1
ATOM 3049 N N . LEU B 1 167 ? -8.625 -10.633 2.385 1 76.88 167 LEU B N 1
ATOM 3050 C CA . LEU B 1 167 ? -9.984 -10.117 2.475 1 76.88 167 LEU B CA 1
ATOM 3051 C C . LEU B 1 167 ? -10.492 -10.18 3.908 1 76.88 167 LEU B C 1
ATOM 3053 O O . LEU B 1 167 ? -11.18 -9.266 4.367 1 76.88 167 LEU B O 1
ATOM 3057 N N . SER B 1 168 ? -10.18 -11.359 4.539 1 62.31 168 SER B N 1
ATOM 3058 C CA . SER B 1 168 ? -10.719 -11.641 5.863 1 62.31 168 SER B CA 1
ATOM 3059 C C . SER B 1 168 ? -10.023 -10.82 6.938 1 62.31 168 SER B C 1
ATOM 3061 O O . SER B 1 168 ? -8.836 -10.516 6.816 1 62.31 168 SER B O 1
ATOM 3063 N N . THR B 1 169 ? -10.719 -9.805 7.559 1 57.66 169 THR B N 1
ATOM 3064 C CA . THR B 1 169 ? -10.164 -9.156 8.742 1 57.66 169 THR B CA 1
ATOM 3065 C C . THR B 1 169 ? -9.984 -10.156 9.875 1 57.66 169 THR B C 1
ATOM 3067 O O . THR B 1 169 ? -10.891 -10.945 10.164 1 57.66 169 THR B O 1
ATOM 3070 N N . TYR B 1 170 ? -8.875 -10.719 9.922 1 50.81 170 TYR B N 1
ATOM 3071 C CA . TYR B 1 170 ? -8.711 -11.68 11 1 50.81 170 TYR B CA 1
ATOM 3072 C C . TYR B 1 170 ? -8.992 -11.031 12.352 1 50.81 170 TYR B C 1
ATOM 3074 O O . TYR B 1 170 ? -8.164 -11.094 13.266 1 50.81 170 TYR B O 1
ATOM 3082 N N . ARG B 1 171 ? -9.734 -9.992 12.336 1 52.75 171 ARG B N 1
ATOM 3083 C CA . ARG B 1 171 ? -10.039 -9.578 13.695 1 52.75 171 ARG B CA 1
ATOM 3084 C C . ARG B 1 171 ? -11.242 -10.344 14.242 1 52.75 171 ARG B C 1
ATOM 3086 O O . ARG B 1 171 ? -12.117 -10.758 13.484 1 52.75 171 ARG B O 1
ATOM 3093 N N . PRO B 1 172 ? -11.047 -10.703 15.484 1 48.53 172 PRO B N 1
ATOM 3094 C CA . PRO B 1 172 ? -12.211 -11.328 16.109 1 48.53 172 PRO B CA 1
ATOM 3095 C C . PRO B 1 172 ? -13.5 -10.547 15.875 1 48.53 172 PRO B C 1
ATOM 3097 O O . PRO B 1 172 ? -13.5 -9.32 15.93 1 48.53 172 PRO B O 1
ATOM 3100 N N . LEU B 1 173 ? -14.477 -11.188 15.32 1 52.38 173 LEU B N 1
ATOM 3101 C CA . LEU B 1 173 ? -15.789 -10.57 15.117 1 52.38 173 LEU B CA 1
ATOM 3102 C C . LEU B 1 173 ? -16.359 -10.062 16.438 1 52.38 173 LEU B C 1
ATOM 3104 O O . LEU B 1 173 ? -16.281 -10.75 17.453 1 52.38 173 LEU B O 1
ATOM 3108 N N . GLU B 1 174 ? -16.391 -8.734 16.516 1 52.69 174 GLU B N 1
ATOM 3109 C CA . GLU B 1 174 ? -17.156 -8.195 17.641 1 52.69 174 GLU B CA 1
ATOM 3110 C C . GLU B 1 174 ? -18.641 -8.195 17.344 1 52.69 174 GLU B C 1
ATOM 3112 O O . GLU B 1 174 ? -19.047 -8.367 16.188 1 52.69 174 GLU B O 1
ATOM 3117 N N . TYR B 1 175 ? -19.359 -8.305 18.438 1 47.62 175 TYR B N 1
ATOM 3118 C CA . TYR B 1 175 ? -20.812 -8.352 18.359 1 47.62 175 TYR B CA 1
ATOM 3119 C C . TYR B 1 175 ? -21.344 -7.289 17.406 1 47.62 175 TYR B C 1
ATOM 3121 O O . TYR B 1 175 ? -22.281 -7.539 16.641 1 47.62 175 TYR B O 1
ATOM 3129 N N . SER B 1 176 ? -20.672 -6.109 17.438 1 52.72 176 SER B N 1
ATOM 3130 C CA . SER B 1 176 ? -21.125 -5.008 16.594 1 52.72 176 SER B CA 1
ATOM 3131 C C . SER B 1 176 ? -20.953 -5.332 15.117 1 52.72 176 SER B C 1
ATOM 3133 O O . SER B 1 176 ? -21.656 -4.789 14.266 1 52.72 176 SER B O 1
ATOM 3135 N N . ASP B 1 177 ? -20.109 -6.18 14.859 1 56.53 177 ASP B N 1
ATOM 3136 C CA . ASP B 1 177 ? -19.844 -6.574 13.484 1 56.53 177 ASP B CA 1
ATOM 3137 C C . ASP B 1 177 ? -21.016 -7.352 12.891 1 56.53 177 ASP B C 1
ATOM 3139 O O . ASP B 1 177 ? -21.141 -7.461 11.672 1 56.53 177 ASP B O 1
ATOM 3143 N N . LEU B 1 178 ? -21.719 -7.855 13.805 1 51.25 178 LEU B N 1
ATOM 3144 C CA . LEU B 1 178 ? -22.859 -8.672 13.383 1 51.25 178 LEU B CA 1
ATOM 3145 C C . LEU B 1 178 ? -24.047 -7.793 12.992 1 51.25 178 LEU B C 1
ATOM 3147 O O . LEU B 1 178 ? -24.906 -8.211 12.219 1 51.25 178 LEU B O 1
ATOM 3151 N N . ILE B 1 179 ? -24.109 -6.555 13.578 1 51.88 179 ILE B N 1
ATOM 3152 C CA . ILE B 1 179 ? -25.312 -5.75 13.438 1 51.88 179 ILE B CA 1
ATOM 3153 C C . ILE B 1 179 ? -25.016 -4.531 12.57 1 51.88 179 ILE B C 1
ATOM 3155 O O . ILE B 1 179 ? -25.906 -4.031 11.875 1 51.88 179 ILE B O 1
ATOM 3159 N N . VAL B 1 180 ? -23.828 -3.98 12.703 1 56.19 180 VAL B N 1
ATOM 3160 C CA . VAL B 1 180 ? -23.531 -2.727 12.016 1 56.19 180 VAL B CA 1
ATOM 3161 C C . VAL B 1 180 ? -23.109 -3.01 10.578 1 56.19 180 VAL B C 1
ATOM 3163 O O . VAL B 1 180 ? -22.219 -3.83 10.328 1 56.19 180 VAL B O 1
ATOM 3166 N N . PRO B 1 181 ? -23.906 -2.516 9.695 1 58.16 181 PRO B N 1
ATOM 3167 C CA . PRO B 1 181 ? -23.531 -2.672 8.289 1 58.16 181 PRO B CA 1
ATOM 3168 C C . PRO B 1 181 ? -22.109 -2.186 8.008 1 58.16 181 PRO B C 1
ATOM 3170 O O . PRO B 1 181 ? -21.656 -1.217 8.617 1 58.16 181 PRO B O 1
ATOM 3173 N N . HIS B 1 182 ? -21.344 -3.018 7.426 1 66.06 182 HIS B N 1
ATOM 3174 C CA . HIS B 1 182 ? -19.984 -2.682 6.98 1 66.06 182 HIS B CA 1
ATOM 3175 C C . HIS B 1 182 ? -19.938 -2.525 5.465 1 66.06 182 HIS B C 1
ATOM 3177 O O . HIS B 1 182 ? -19.719 -3.5 4.742 1 66.06 182 HIS B O 1
ATOM 3183 N N . PRO B 1 183 ? -20.234 -1.269 4.984 1 66.5 183 PRO B N 1
ATOM 3184 C CA . PRO B 1 183 ? -20.297 -1.06 3.535 1 66.5 183 PRO B CA 1
ATOM 3185 C C . PRO B 1 183 ? -19.078 -1.612 2.807 1 66.5 183 PRO B C 1
ATOM 3187 O O . PRO B 1 183 ? -19.156 -1.932 1.616 1 66.5 183 PRO B O 1
ATOM 3190 N N . GLU B 1 184 ? -17.984 -1.758 3.566 1 72.75 184 GLU B N 1
ATOM 3191 C CA . GLU B 1 184 ? -16.781 -2.305 2.943 1 72.75 184 GLU B CA 1
ATOM 3192 C C . GLU B 1 184 ? -16.984 -3.754 2.514 1 72.75 184 GLU B C 1
ATOM 3194 O O . GLU B 1 184 ? -16.344 -4.23 1.581 1 72.75 184 GLU B O 1
ATOM 3199 N N . VAL B 1 185 ? -17.922 -4.379 3.16 1 72.31 185 VAL B N 1
ATOM 3200 C CA . VAL B 1 185 ? -18.188 -5.781 2.867 1 72.31 185 VAL B CA 1
ATOM 3201 C C . VAL B 1 185 ? -18.766 -5.91 1.458 1 72.31 185 VAL B C 1
ATOM 3203 O O . VAL B 1 185 ? -18.469 -6.871 0.743 1 72.31 185 VAL B O 1
ATOM 3206 N N . LEU B 1 186 ? -19.562 -4.918 1.087 1 72 186 LEU B N 1
ATOM 3207 C CA . LEU B 1 186 ? -20.141 -4.945 -0.251 1 72 186 LEU B CA 1
ATOM 3208 C C . LEU B 1 186 ? -19.062 -4.84 -1.316 1 72 186 LEU B C 1
ATOM 3210 O O . LEU B 1 186 ? -19.141 -5.492 -2.359 1 72 186 LEU B O 1
ATOM 3214 N N . TYR B 1 187 ? -18.078 -4.07 -1 1 75.25 187 TYR B N 1
ATOM 3215 C CA . TYR B 1 187 ? -16.938 -3.949 -1.906 1 75.25 187 TYR B CA 1
ATOM 3216 C C . TYR B 1 187 ? -16.219 -5.285 -2.061 1 75.25 187 TYR B C 1
ATOM 3218 O O . TYR B 1 187 ? -15.906 -5.703 -3.178 1 75.25 187 TYR B O 1
ATOM 3226 N N . TYR B 1 188 ? -16.016 -5.93 -1.005 1 78.31 188 TYR B N 1
ATOM 3227 C CA . TYR B 1 188 ? -15.258 -7.18 -1.024 1 78.31 188 TYR B CA 1
ATOM 3228 C C . TYR B 1 188 ? -16.062 -8.289 -1.693 1 78.31 188 TYR B C 1
ATOM 3230 O O . TYR B 1 188 ? -15.492 -9.156 -2.363 1 78.31 188 TYR B O 1
ATOM 3238 N N . TRP B 1 189 ? -17.406 -8.289 -1.563 1 78 189 TRP B N 1
ATOM 3239 C CA . TRP B 1 189 ? -18.25 -9.234 -2.287 1 78 189 TRP B CA 1
ATOM 3240 C C . TRP B 1 189 ? -18.125 -9.031 -3.793 1 78 189 TRP B C 1
ATOM 3242 O O . TRP B 1 189 ? -18 -10 -4.547 1 78 189 TRP B O 1
ATOM 3252 N N . ASN B 1 190 ? -18.156 -7.828 -4.148 1 78.19 190 ASN B N 1
ATOM 3253 C CA . ASN B 1 190 ? -18.016 -7.531 -5.57 1 78.19 190 ASN B CA 1
ATOM 3254 C C . ASN B 1 190 ? -16.688 -8.031 -6.129 1 78.19 190 ASN B C 1
ATOM 3256 O O . ASN B 1 190 ? -16.641 -8.555 -7.242 1 78.19 190 ASN B O 1
ATOM 3260 N N . LEU B 1 191 ? -15.664 -7.832 -5.324 1 80.5 191 LEU B N 1
ATOM 3261 C CA . LEU B 1 191 ? -14.344 -8.305 -5.715 1 80.5 191 LEU B CA 1
ATOM 3262 C C . LEU B 1 191 ? -14.336 -9.82 -5.891 1 80.5 191 LEU B C 1
ATOM 3264 O O . LEU B 1 191 ? -13.812 -10.328 -6.887 1 80.5 191 LEU B O 1
ATOM 3268 N N . LEU B 1 192 ? -14.922 -10.547 -4.996 1 82.31 192 LEU B N 1
ATOM 3269 C CA . LEU B 1 192 ? -14.945 -12.008 -5.039 1 82.31 192 LEU B CA 1
ATOM 3270 C C . LEU B 1 192 ? -15.773 -12.5 -6.227 1 82.31 192 LEU B C 1
ATOM 3272 O O . LEU B 1 192 ? -15.367 -13.438 -6.918 1 82.31 192 LEU B O 1
ATOM 3276 N N . PHE B 1 193 ? -16.875 -11.883 -6.469 1 80.25 193 PHE B N 1
ATOM 3277 C CA . PHE B 1 193 ? -17.75 -12.289 -7.57 1 80.25 193 PHE B CA 1
ATOM 3278 C C . PHE B 1 193 ? -17.047 -12.086 -8.906 1 80.25 193 PHE B C 1
ATOM 3280 O O . PHE B 1 193 ? -17.109 -12.953 -9.781 1 80.25 193 PHE B O 1
ATOM 3287 N N . LYS B 1 194 ? -16.375 -10.961 -9.062 1 82.06 194 LYS B N 1
ATOM 3288 C CA . LYS B 1 194 ? -15.633 -10.711 -10.289 1 82.06 194 LYS B CA 1
ATOM 3289 C C . LYS B 1 194 ? -14.547 -11.758 -10.5 1 82.06 194 LYS B C 1
ATOM 3291 O O . LYS B 1 194 ? -14.305 -12.195 -11.625 1 82.06 194 LYS B O 1
ATOM 3296 N N . GLU B 1 195 ? -13.969 -12.125 -9.359 1 87 195 GLU B N 1
ATOM 3297 C CA . GLU B 1 195 ? -12.93 -13.148 -9.445 1 87 195 GLU B CA 1
ATOM 3298 C C . GLU B 1 195 ? -13.516 -14.5 -9.867 1 87 195 GLU B C 1
ATOM 3300 O O . GLU B 1 195 ? -12.914 -15.219 -10.664 1 87 195 GLU B O 1
ATOM 3305 N N . TRP B 1 196 ? -14.68 -14.867 -9.414 1 86.19 196 TRP B N 1
ATOM 3306 C CA . TRP B 1 196 ? -15.328 -16.125 -9.797 1 86.19 196 TRP B CA 1
ATOM 3307 C C . TRP B 1 196 ? -15.656 -16.125 -11.289 1 86.19 196 TRP B C 1
ATOM 3309 O O . TRP B 1 196 ? -15.43 -17.125 -11.977 1 86.19 196 TRP B O 1
ATOM 3319 N N . VAL B 1 197 ? -16.125 -15 -11.719 1 84.75 197 VAL B N 1
ATOM 3320 C CA . VAL B 1 197 ? -16.406 -14.867 -13.141 1 84.75 197 VAL B CA 1
ATOM 3321 C C . VAL B 1 197 ? -15.109 -15.016 -13.938 1 84.75 197 VAL B C 1
ATOM 3323 O O . VAL B 1 197 ? -15.094 -15.68 -14.984 1 84.75 197 VAL B O 1
ATOM 3326 N N . GLY B 1 198 ? -14.047 -14.375 -13.43 1 85.31 198 GLY B N 1
ATOM 3327 C CA . GLY B 1 198 ? -12.758 -14.516 -14.07 1 85.31 198 GLY B CA 1
ATOM 3328 C C . GLY B 1 198 ? -12.273 -15.953 -14.133 1 85.31 198 GLY B C 1
ATOM 3329 O O . GLY B 1 198 ? -11.75 -16.391 -15.156 1 85.31 198 GLY B O 1
ATOM 3330 N N . VAL B 1 199 ? -12.492 -16.703 -13.148 1 89.06 199 VAL B N 1
ATOM 3331 C CA . VAL B 1 199 ? -12.086 -18.109 -13.102 1 89.06 199 VAL B CA 1
ATOM 3332 C C . VAL B 1 199 ? -12.875 -18.906 -14.141 1 89.06 199 VAL B C 1
ATOM 3334 O O . VAL B 1 199 ? -12.305 -19.719 -14.867 1 89.06 199 VAL B O 1
ATOM 3337 N N . ILE B 1 200 ? -14.133 -18.656 -14.211 1 88.88 200 ILE B N 1
ATOM 3338 C CA . ILE B 1 200 ? -14.984 -19.359 -15.164 1 88.88 200 ILE B CA 1
ATOM 3339 C C . ILE B 1 200 ? -14.539 -19.047 -16.594 1 88.88 200 ILE B C 1
ATOM 3341 O O . ILE B 1 200 ? -14.383 -19.953 -17.406 1 88.88 200 ILE B O 1
ATOM 3345 N N . ALA B 1 201 ? -14.273 -17.797 -16.828 1 90.69 201 ALA B N 1
ATOM 3346 C CA . ALA B 1 201 ? -13.812 -17.391 -18.156 1 90.69 201 ALA B CA 1
ATOM 3347 C C . ALA B 1 201 ? -12.484 -18.047 -18.5 1 90.69 201 ALA B C 1
ATOM 3349 O O . ALA B 1 201 ? -12.266 -18.469 -19.641 1 90.69 201 ALA B O 1
ATOM 3350 N N . TYR B 1 202 ? -11.633 -18.125 -17.547 1 91.25 202 TYR B N 1
ATOM 3351 C CA . TYR B 1 202 ? -10.32 -18.703 -17.766 1 91.25 202 TYR B CA 1
ATOM 3352 C C . TYR B 1 202 ? -10.422 -20.203 -18.031 1 91.25 202 TYR B C 1
ATOM 3354 O O . TYR B 1 202 ? -9.672 -20.75 -18.844 1 91.25 202 TYR B O 1
ATOM 3362 N N . LYS B 1 203 ? -11.281 -20.922 -17.375 1 91.44 203 LYS B N 1
ATOM 3363 C CA . LYS B 1 203 ? -11.508 -22.344 -17.625 1 91.44 203 LYS B CA 1
ATOM 3364 C C . LYS B 1 203 ? -12.055 -22.562 -19.031 1 91.44 203 LYS B C 1
ATOM 3366 O O . LYS B 1 203 ? -11.578 -23.438 -19.75 1 91.44 203 LYS B O 1
ATOM 3371 N N . LEU B 1 204 ? -12.953 -21.719 -19.359 1 93.06 204 LEU B N 1
ATOM 3372 C CA . LEU B 1 204 ? -13.594 -21.844 -20.672 1 93.06 204 LEU B CA 1
ATOM 3373 C C . LEU B 1 204 ? -12.594 -21.594 -21.797 1 93.06 204 LEU B C 1
ATOM 3375 O O . LEU B 1 204 ? -12.688 -22.203 -22.859 1 93.06 204 LEU B O 1
ATOM 3379 N N . ASN B 1 205 ? -11.594 -20.75 -21.531 1 94.19 205 ASN B N 1
ATOM 3380 C CA . ASN B 1 205 ? -10.578 -20.438 -22.531 1 94.19 205 ASN B CA 1
ATOM 3381 C C . ASN B 1 205 ? -9.336 -21.297 -22.375 1 94.19 205 ASN B C 1
ATOM 3383 O O . ASN B 1 205 ? -8.328 -21.094 -23.062 1 94.19 205 ASN B O 1
ATOM 3387 N N . ASN B 1 206 ? -9.32 -22.203 -21.438 1 94.31 206 ASN B N 1
ATOM 3388 C CA . ASN B 1 206 ? -8.25 -23.141 -21.156 1 94.31 206 ASN B CA 1
ATOM 3389 C C . ASN B 1 206 ? -6.988 -22.438 -20.672 1 94.31 206 ASN B C 1
ATOM 3391 O O . ASN B 1 206 ? -5.875 -22.844 -21.016 1 94.31 206 ASN B O 1
ATOM 3395 N N . TYR B 1 207 ? -7.254 -21.359 -20 1 93 207 TYR B N 1
ATOM 3396 C CA . TYR B 1 207 ? -6.133 -20.641 -19.422 1 93 207 TYR B CA 1
ATOM 3397 C C . TYR B 1 207 ? -5.707 -21.281 -18.094 1 93 207 TYR B C 1
ATOM 3399 O O . TYR B 1 207 ? -4.594 -21.062 -17.625 1 93 207 TYR B O 1
ATOM 3407 N N . ILE B 1 208 ? -6.645 -21.938 -17.531 1 92.12 208 ILE B N 1
ATOM 3408 C CA . ILE B 1 208 ? -6.348 -22.656 -16.297 1 92.12 208 ILE B CA 1
ATOM 3409 C C . ILE B 1 208 ? -6.973 -24.047 -16.344 1 92.12 208 ILE B C 1
ATOM 3411 O O . ILE B 1 208 ? -7.871 -24.312 -17.156 1 92.12 208 ILE B O 1
#

Radius of gyration: 21.35 Å; Cα contacts (8 Å, |Δi|>4): 755; chains: 2; bounding box: 49×52×53 Å

Solvent-accessible surface area (backbone atoms only — not comparable to full-atom values): 21722 Å² total; per-residue (Å²): 112,68,69,64,24,26,49,62,64,49,37,54,54,40,51,68,63,21,71,72,73,58,49,72,83,74,49,65,66,63,29,44,27,39,36,56,50,88,22,57,44,67,39,84,87,65,65,44,76,44,38,36,39,54,33,22,34,56,55,52,50,52,51,34,39,64,71,43,32,21,59,32,36,35,29,27,18,13,30,86,42,79,87,47,59,88,52,14,42,19,50,56,50,48,54,51,42,44,64,73,68,49,57,69,84,36,52,42,71,37,43,75,23,83,46,67,53,39,34,27,52,52,44,44,52,50,33,61,76,65,67,48,78,50,60,28,38,39,33,30,38,17,81,52,38,61,58,48,51,40,19,29,41,72,65,66,32,47,76,42,77,40,47,23,53,63,82,47,68,86,56,80,81,49,77,59,45,70,72,48,74,38,61,59,41,50,37,53,48,52,53,51,52,53,43,52,52,48,45,52,52,30,46,75,68,63,45,76,112,68,71,64,24,25,49,62,66,50,37,55,53,39,52,70,64,19,70,73,72,59,48,72,82,76,50,66,66,63,28,44,27,40,35,56,52,87,21,57,44,69,39,84,87,66,65,43,77,47,37,38,40,54,33,22,34,57,53,52,48,52,51,34,40,65,70,43,32,21,61,32,36,34,29,28,18,14,29,85,42,80,88,47,58,90,51,14,42,18,51,56,49,48,54,50,41,44,63,72,68,48,58,71,85,35,52,43,70,36,44,73,23,83,47,67,54,38,33,28,52,54,44,44,52,51,33,60,76,66,68,48,78,49,59,27,37,39,33,31,39,18,81,51,39,61,58,48,50,40,18,30,39,71,66,66,33,46,74,42,78,38,47,22,53,63,81,47,69,86,55,80,80,48,76,60,42,70,70,47,74,38,62,59,41,48,37,52,50,51,53,51,51,52,42,52,52,49,44,51,52,30,47,76,70,63,46,77

Sequence (416 aa):
MVIFSNLYLFNQVAKYWETSLSLIDSLPDNRIAVLLGGMARQDLRTKRIIFSKSSDRLFQSLALLKNGKINQIVISGGPEDPLNIRSSEAKFLKDYLLKLGFDEDEIIVEGKSRNTFENALFSKKIFDQRKLSKSIVLITSGFHMFRAKRCFEKQGFEVTPFITDPLSTYRPLEYSDLIVPHPEVLYYWNLLFKEWVGVIAYKLNNYIMVIFSNLYLFNQVAKYWETSLSLIDSLPDNRIAVLLGGMARQDLRTKRIIFSKSSDRLFQSLALLKNGKINQIVISGGPEDPLNIRSSEAKFLKDYLLKLGFDEDEIIVEGKSRNTFENALFSKKIFDQRKLSKSIVLITSGFHMFRAKRCFEKQGFEVTPFITDPLSTYRPLEYSDLIVPHPEVLYYWNLLFKEWVGVIAYKLNNYI

InterPro domains:
  IPR003848 Domain of unknown function DUF218 [PF02698] (33-198)
  IPR003848 Domain of unknown function DUF218 [cd06259] (33-199)
  IPR014729 Rossmann-like alpha/beta/alpha sandwich fold [G3DSA:3.40.50.620] (10-163)
  IPR051599 Cell Envelope Integrity and Synthesis Associated Protein [PTHR30336] (15-204)

Organism: Cyclobacterium marinum (strain ATCC 25205 / DSM 745 / LMG 13164 / NCIMB 1802) (NCBI:txid880070)

Secondary structure (DSSP, 8-state):
--STT-HHHHHHHHHHHSPPPPPGGGSPSSEEEEEE--SEEE-TTT-PEEE-GGGHHHHHHHHHHHTTSEEEEEEE--BSSTT-GGGBHHHHHHHHHHHTT--GGGEEEE---SSHHHHHHHHHHHHHHTT--SEEEEEEEHHHHHHHHHHHHHTT-EEEEEEES-SS--S---THHHHS--HHHHHHHHHHHHHHHHHHHHHHTT--/--STT-HHHHHHHHHHHSPPPPPGGGSPSSEEEEEE--SEEE-TTT--EEE-GGGHHHHHHHHHHHTTSEEEEEEE--BSSTT-GGGBHHHHHHHHHHHTT--GGGEEEE---SSHHHHHHHHHHHHHHTT--SEEEEEEEHHHHHHHHHHHHHTT-EEEEEEES-SS--S---THHHHS--HHHHHHHHHHHHHHHHHHHHHHTT--

Nearest PDB structures (foldseek):
  7jj0-assembly2_D  TM=3.252E-01  e=8.148E-03  Sus scrofa
  3my7-assembly2_B  TM=5.353E-01  e=8.824E-01  Vibrio parahaemolyticus RIMD 2210633
  8uhw-assembly1_E  TM=4.003E-01  e=1.003E+00  Acetivibrio thermocellus DSM 1313
  6dao-assembly2_A  TM=2.845E-01  e=7.761E-01  Pseudomonas putida
  8abp-assembly1_A  TM=3.492E-01  e=1.788E+00  Escherichia coli

pLDDT: mean 85.72, std 14.98, range [38.78, 98.81]

Foldseek 3Di:
DLVLLQLVVLLVVLPVLFDDADDLVVAAFAFEEEEEDPFWDADPPVRDIDGHLFCQLVVVVVVSCVVRSYVAYEYAFADPDPVCRVPFPLVVVLVVVVVVPDDPRRYHYHHHDDDLLSSLVSVLVVCVVVVHALAYEYTGARLQQVQNVVLNVVSPHNYDYHHGSRPNPPPDDDPCSRPDRDVVSVVVVVVNVVSVVVNVVCVVVVSD/DLVLLQLVVLLVVLPVLFDDADDLVVAAFAFEEEEEDPFWDADPPVRDIDGHLFCQLVVVVVVSCVVRSYVAYEYAFADPDPVCRVPFPLVVVLVVVVVVPDDPRRYHYHHHDDDLLSSLVSVLVVCVVVVHALAYEYTGARLQQVQNVVLNVVSPHNYDYHHGSRPNPPPDDDPCSRRDRDVVSVVVVVVNVVSVVVSVVCVVVVSD